Protein AF-0000000085142650 (afdb_homodimer)

Secondary structure (DSSP, 8-state):
---------------------TT-----SEEEEE--SHHHHHHHHHHHHTT-SEEEEE--SBP-GGGBTTTB-GGGTTSBHHHHHHHHHHHH-TT-EEEEE--SS----SSEEEEEGGG--HHHHHHHHHTT--EEEEEE-SSEEEE---B-TT-SS-HHHHTTT-GGG-TT------SHHHHHHHHHHHHHHHHHHHHHHHHH---SSEEEEETTT--EEEE--PPPTT-TT-TTTT----/---------------------TT-----SEEEEE--SHHHHHHHHHHHHTT-SEEEEE--SBP-GGGBTTTB-GGGTTSBHHHHHHHHHHHH-TT-EEEEE--SS----SSEEEEEGGG--HHHHHHHHHTT--EEEEEE-SSEEEE---B-TT-SS-GGGG-S--GGG-TT------SHHHHHHHHHHHHHHHHHHHHHHHHH---SSEEEEETTT--EEEE--PPPTT-TT-GGGG----

Radius of gyration: 24.27 Å; Cα contacts (8 Å, |Δi|>4): 998; chains: 2; boun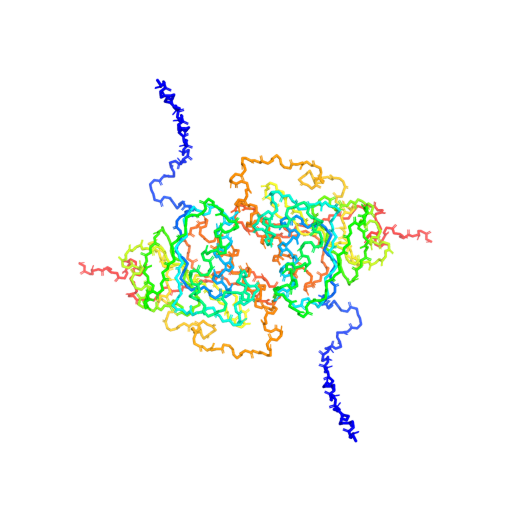ding box: 76×81×87 Å

InterPro domains:
  IPR000594 THIF-type NAD/FAD binding fold [PF00899] (31-103)
  IPR035985 Ubiquitin-activating enzyme-like [SSF69572] (30-232)

Solvent-accessible surface area (backbone atoms only — not comparable to full-atom values): 26135 Å² total; per-residue (Å²): 136,83,78,76,78,76,77,77,76,74,72,77,77,76,71,78,66,70,78,58,60,92,84,55,79,65,56,66,36,32,38,20,40,32,30,60,53,55,44,29,34,34,31,53,52,37,39,52,21,50,49,34,45,32,37,36,31,27,28,70,48,53,31,48,82,85,37,46,49,51,75,46,49,80,89,38,56,68,35,51,32,19,54,48,50,43,54,45,48,38,72,43,35,74,82,41,46,71,43,58,44,52,58,95,62,90,75,96,43,69,67,28,31,38,26,28,50,52,60,54,44,70,66,58,52,51,52,25,54,73,65,59,35,36,32,36,35,34,39,76,42,96,59,28,30,36,41,41,22,27,28,34,81,90,25,44,15,21,51,72,38,51,58,80,68,53,67,76,66,47,55,74,63,67,71,70,77,48,66,69,75,65,45,49,6,54,43,34,42,48,16,48,48,45,18,51,53,49,52,42,42,48,54,75,35,87,52,68,19,26,42,37,26,33,64,85,74,56,55,67,48,77,44,82,44,66,62,40,88,71,35,83,50,37,70,76,44,66,56,66,87,117,135,83,78,76,78,77,77,76,76,74,71,76,77,77,72,77,63,69,78,57,61,93,82,56,79,64,56,65,37,32,38,19,40,33,29,61,54,54,44,29,34,35,30,52,52,37,38,51,21,50,51,34,44,31,40,37,30,29,27,69,48,54,30,48,80,87,38,47,49,49,74,45,50,80,88,40,57,66,36,51,32,19,55,49,50,43,53,45,48,38,71,43,35,73,84,41,45,70,45,59,44,52,58,96,61,88,73,95,44,69,67,28,33,39,27,28,48,54,63,56,42,71,66,57,51,51,50,25,54,73,66,58,34,36,32,37,36,35,37,75,35,94,60,30,31,36,40,41,22,26,29,34,81,90,25,44,15,23,54,71,37,50,52,84,54,58,76,70,60,46,54,73,64,66,67,71,78,48,68,69,75,64,46,50,6,54,45,35,42,48,15,50,48,44,17,50,54,50,51,42,43,47,54,74,34,87,52,67,19,26,42,37,26,34,64,85,74,54,55,69,46,79,44,83,44,65,62,40,88,69,34,84,50,37,70,75,45,64,57,65,86,115

pLDDT: mean 77.13, std 22.42, range [26.12, 97.81]

Foldseek 3Di:
DDDPPPPPPPDPPPPPPVPPPVPDAAQFLAEEEADCALLSLLQVLLSLVVRRQEYEYEAQDADDPLRDPSQAHPVRGPPRRQVRSQVSSCVVRVRHHYHYDYPPADDQDGQAYEYEALNDDPVVLVVCLVVQHWYWYWYDFPWKTKIDQISHAPEAQHVVLVPPPDVRRNRPDPPPCDPPPVSSVLVNVRSNLRNVVHSVDSRNDHDAFMWIATSPPRDIDGDGGHHDQLDPNDVVNPPPPD/DDPPPPPPPPPPPPPPVVPPPVPDAAQFLAEEEADCALLSLLLVLLSLVVRRQEYEYEAQDADDPLRDPSQAHPVRGPPRRQVRSQVSSCVVRVRHHYHYDYPPADDQDGQAYEYEAQNDDPVVLVVCLVVQHWYWYWYDFPWKTKIDQISHAPEAQHVVLCPVPDVRRNRPPPPPCDPVPVSSVLVNVRSNLRNVVHSVDSRNDHDAFMWIATSPPRDIDGDGGHHDQLDPNDVVNPPPPD

Nearest PDB structures (foldseek):
  1zud-assembly3_1  TM=7.590E-01  e=7.897E-13  Escherichia coli K-12
  3h9g-assembly1_A  TM=7.755E-01  e=1.858E-10  Escherichia coli
  3h9g-assembly2_D  TM=7.440E-01  e=1.446E-10  Escherichia coli
  3kyc-assembly1_A  TM=7.238E-01  e=1.121E-07  Homo sapiens
  8tyz-assembly1_A-2  TM=5.653E-01  e=2.866E-04  Ensifer aridi

Structure (mmCIF, N/CA/C/O backbone):
data_AF-0000000085142650-model_v1
#
loop_
_entity.id
_entity.type
_entity.pdbx_description
1 polymer 'Dinucleotide-utilizing enzyme possibly involved in molybdopterin or thiamin biosynthesis'
#
loop_
_atom_site.group_PDB
_atom_site.id
_atom_site.type_symbol
_atom_site.label_atom_id
_atom_site.label_alt_id
_atom_site.label_comp_id
_atom_site.label_asym_id
_atom_site.label_entity_id
_atom_site.label_seq_id
_atom_site.pdbx_PDB_ins_code
_atom_site.Cartn_x
_atom_site.Cartn_y
_atom_site.Cartn_z
_atom_site.occupancy
_atom_site.B_iso_or_equiv
_atom_site.auth_seq_id
_atom_site.auth_comp_id
_atom_site.auth_asym_id
_atom_site.auth_atom_id
_atom_site.pdbx_PDB_model_num
ATOM 1 N N . MET A 1 1 ? -42.5 31.375 -23.062 1 27.95 1 MET A N 1
ATOM 2 C CA . MET A 1 1 ? -41.219 30.672 -22.875 1 27.95 1 MET A CA 1
ATOM 3 C C . MET A 1 1 ? -41.031 30.25 -21.422 1 27.95 1 MET A C 1
ATOM 5 O O . MET A 1 1 ? -40.75 31.078 -20.562 1 27.95 1 MET A O 1
ATOM 9 N N . ARG A 1 2 ? -41.719 29.25 -20.922 1 30.2 2 ARG A N 1
ATOM 10 C CA . ARG A 1 2 ? -41.875 28.922 -19.516 1 30.2 2 ARG A CA 1
ATOM 11 C C . ARG A 1 2 ? -40.625 28.281 -18.938 1 30.2 2 ARG A C 1
ATOM 13 O O . ARG A 1 2 ? -40.125 27.281 -19.469 1 30.2 2 ARG A O 1
ATOM 20 N N . THR A 1 3 ? -39.844 29.047 -18.172 1 29.84 3 THR A N 1
ATOM 21 C CA . THR A 1 3 ? -38.625 28.656 -17.469 1 29.84 3 THR A CA 1
ATOM 22 C C . THR A 1 3 ? -38.906 27.516 -16.5 1 29.84 3 THR A C 1
ATOM 24 O O . THR A 1 3 ? -39.719 27.641 -15.609 1 29.84 3 THR A O 1
ATOM 27 N N . VAL A 1 4 ? -38.844 26.312 -16.922 1 28.06 4 VAL A N 1
ATOM 28 C CA . VAL A 1 4 ? -39 25.172 -16.016 1 28.06 4 VAL A CA 1
ATOM 29 C C . VAL A 1 4 ? -37.969 25.25 -14.906 1 28.06 4 VAL A C 1
ATOM 31 O O . VAL A 1 4 ? -36.75 25.219 -15.164 1 28.06 4 VAL A O 1
ATOM 34 N N . ALA A 1 5 ? -38.312 25.828 -13.773 1 31.2 5 ALA A N 1
ATOM 35 C CA . ALA A 1 5 ? -37.531 25.828 -12.539 1 31.2 5 ALA A CA 1
ATOM 36 C C . ALA A 1 5 ? -37.25 24.406 -12.062 1 31.2 5 ALA A C 1
ATOM 38 O O . ALA A 1 5 ? -38.188 23.672 -11.703 1 31.2 5 ALA A O 1
ATOM 39 N N . GLU A 1 6 ? -36.312 23.703 -12.68 1 27.09 6 GLU A N 1
ATOM 40 C CA . GLU A 1 6 ? -35.938 22.391 -12.164 1 27.09 6 GLU A CA 1
ATOM 41 C C . GLU A 1 6 ? -35.5 22.469 -10.703 1 27.09 6 GLU A C 1
ATOM 43 O O . GLU A 1 6 ? -34.594 23.203 -10.352 1 27.09 6 GLU A O 1
ATOM 48 N N . THR A 1 7 ? -36.375 22.203 -9.805 1 28.16 7 THR A N 1
ATOM 49 C CA . THR A 1 7 ? -36.094 22.109 -8.375 1 28.16 7 THR A CA 1
ATOM 50 C C . THR A 1 7 ? -35.125 20.984 -8.094 1 28.16 7 THR A C 1
ATOM 52 O O . THR A 1 7 ? -35.406 19.812 -8.336 1 28.16 7 THR A O 1
ATOM 55 N N . VAL A 1 8 ? -33.875 21.266 -8.203 1 26.69 8 VAL A N 1
ATOM 56 C CA . VAL A 1 8 ? -32.875 20.344 -7.73 1 26.69 8 VAL A CA 1
ATOM 57 C C . VAL A 1 8 ? -33.062 20.094 -6.234 1 26.69 8 VAL A C 1
ATOM 59 O O . VAL A 1 8 ? -32.938 21.031 -5.43 1 26.69 8 VAL A O 1
ATOM 62 N N . THR A 1 9 ? -33.844 19.156 -5.852 1 27.5 9 THR A N 1
ATOM 63 C CA . THR A 1 9 ? -33.938 18.75 -4.457 1 27.5 9 THR A CA 1
ATOM 64 C C . THR A 1 9 ? -32.594 18.234 -3.949 1 27.5 9 THR A C 1
ATOM 66 O O . THR A 1 9 ? -32.031 17.297 -4.504 1 27.5 9 THR A O 1
ATOM 69 N N . THR A 1 10 ? -31.859 19.031 -3.312 1 26.75 10 THR A N 1
ATOM 70 C CA . THR A 1 10 ? -30.641 18.75 -2.576 1 26.75 10 THR A CA 1
ATOM 71 C C . THR A 1 10 ? -30.891 17.688 -1.508 1 26.75 10 THR A C 1
ATOM 73 O O . THR A 1 10 ? -31.812 17.812 -0.704 1 26.75 10 THR A O 1
ATOM 76 N N . VAL A 1 11 ? -30.781 16.484 -1.821 1 28.75 11 VAL A N 1
ATOM 77 C CA . VAL A 1 11 ? -30.875 15.469 -0.772 1 28.75 11 VAL A CA 1
ATOM 78 C C . VAL A 1 11 ? -29.969 15.852 0.393 1 28.75 11 VAL A C 1
ATOM 80 O O . VAL A 1 11 ? -28.797 16.219 0.188 1 28.75 11 VAL A O 1
ATOM 83 N N . PRO A 1 12 ? -30.5 16.156 1.48 1 26.14 12 PRO A N 1
ATOM 84 C CA . PRO A 1 12 ? -29.656 16.438 2.645 1 26.14 12 PRO A CA 1
ATOM 85 C C . PRO A 1 12 ? -28.719 15.281 2.975 1 26.14 12 PRO A C 1
ATOM 87 O O . PRO A 1 12 ? -29.109 14.109 2.916 1 26.14 12 PRO A O 1
ATOM 90 N N . HIS A 1 13 ? -27.531 15.344 2.545 1 28.25 13 HIS A N 1
ATOM 91 C CA . HIS A 1 13 ? -26.484 14.453 3.029 1 28.25 13 HIS A CA 1
ATOM 92 C C . HIS A 1 13 ? -26.531 14.328 4.547 1 28.25 13 HIS A C 1
ATOM 94 O O . HIS A 1 13 ? -26.25 15.297 5.262 1 28.25 13 HIS A O 1
ATOM 100 N N . ASP A 1 14 ? -27.469 13.594 5.031 1 29.06 14 ASP A N 1
ATOM 101 C CA . ASP A 1 14 ? -27.484 13.266 6.453 1 29.06 14 ASP A CA 1
ATOM 102 C C . ASP A 1 14 ? -26.125 12.734 6.906 1 29.06 14 ASP A C 1
ATOM 104 O O . ASP A 1 14 ? -25.719 11.648 6.5 1 29.06 14 ASP A O 1
ATOM 108 N N . ALA A 1 15 ? -25.219 13.555 7.102 1 29.48 15 ALA A N 1
ATOM 109 C CA . ALA A 1 15 ? -24 13.336 7.879 1 29.48 15 ALA A CA 1
ATOM 110 C C . ALA A 1 15 ? -24.297 12.617 9.188 1 29.48 15 ALA A C 1
ATOM 112 O O . ALA A 1 15 ? -24.75 13.227 10.148 1 29.48 15 ALA A O 1
ATOM 113 N N . ALA A 1 16 ? -24.75 11.492 9.203 1 32.19 16 ALA A N 1
ATOM 114 C CA . ALA A 1 16 ? -24.688 10.781 10.477 1 32.19 16 ALA A CA 1
ATOM 115 C C . ALA A 1 16 ? -23.297 10.875 11.094 1 32.19 16 ALA A C 1
ATOM 117 O O . ALA A 1 16 ? -22.438 10.031 10.836 1 32.19 16 ALA A O 1
ATOM 118 N N . ALA A 1 17 ? -22.656 12.023 11.188 1 33.66 17 ALA A N 1
ATOM 119 C CA . ALA A 1 17 ? -21.578 12.289 12.133 1 33.66 17 ALA A CA 1
ATOM 120 C C . ALA A 1 17 ? -21.891 11.688 13.5 1 33.66 17 ALA A C 1
ATOM 122 O O . ALA A 1 17 ? -22.828 12.125 14.172 1 33.66 17 ALA A O 1
ATOM 123 N N . SER A 1 18 ? -21.797 10.469 13.727 1 34.41 18 SER A N 1
ATOM 124 C CA . SER A 1 18 ? -21.844 10.055 15.125 1 34.41 18 SER A CA 1
ATOM 125 C C . SER A 1 18 ? -21.219 11.102 16.031 1 34.41 18 SER A C 1
ATOM 127 O O . SER A 1 18 ? -20.141 11.617 15.75 1 34.41 18 SER A O 1
ATOM 129 N N . ALA A 1 19 ? -21.891 11.742 16.766 1 35.25 19 ALA A N 1
ATOM 130 C CA . ALA A 1 19 ? -21.5 12.703 17.797 1 35.25 19 ALA A CA 1
ATOM 131 C C . ALA A 1 19 ? -20.297 12.188 18.594 1 35.25 19 ALA A C 1
ATOM 133 O O . ALA A 1 19 ? -20.453 11.359 19.484 1 35.25 19 ALA A O 1
ATOM 134 N N . LEU A 1 20 ? -19.188 11.891 17.844 1 41.09 20 LEU A N 1
ATOM 135 C CA . LEU A 1 20 ? -18.031 11.656 18.703 1 41.09 20 LEU A CA 1
ATOM 136 C C . LEU A 1 20 ? -18.062 12.594 19.906 1 41.09 20 LEU A C 1
ATOM 138 O O . LEU A 1 20 ? -18.594 13.703 19.828 1 41.09 20 LEU A O 1
ATOM 142 N N . GLU A 1 21 ? -17.984 12.062 21.094 1 45.94 21 GLU A N 1
ATOM 143 C CA . GLU A 1 21 ? -17.844 12.945 22.25 1 45.94 21 GLU A CA 1
ATOM 144 C C . GLU A 1 21 ? -16.953 14.141 21.906 1 45.94 21 GLU A C 1
ATOM 146 O O . GLU A 1 21 ? -16.047 14.039 21.078 1 45.94 21 GLU A O 1
ATOM 151 N N . PRO A 1 22 ? -17.219 15.359 22.266 1 47.94 22 PRO A N 1
ATOM 152 C CA . PRO A 1 22 ? -16.328 16.516 22.109 1 47.94 22 PRO A CA 1
ATOM 153 C C . PRO A 1 22 ? -14.875 16.203 22.453 1 47.94 22 PRO A C 1
ATOM 155 O O . PRO A 1 22 ? -14.594 15.578 23.469 1 47.94 22 PRO A O 1
ATOM 158 N N . GLY A 1 23 ? -13.938 16.078 21.594 1 60 23 GLY A N 1
ATOM 159 C CA . GLY A 1 23 ? -12.523 15.797 21.781 1 60 23 GLY A CA 1
ATOM 160 C C . GLY A 1 23 ? -12.07 14.516 21.109 1 60 23 GLY A C 1
ATOM 161 O O . GLY A 1 23 ? -10.875 14.25 21.016 1 60 23 GLY A O 1
ATOM 162 N N . ALA A 1 24 ? -13.07 13.664 20.844 1 75.88 24 ALA A N 1
ATOM 163 C CA . ALA A 1 24 ? -12.711 12.359 20.297 1 75.88 24 ALA A CA 1
ATOM 164 C C . ALA A 1 24 ? -12.172 12.5 18.875 1 75.88 24 ALA A C 1
ATOM 166 O O . ALA A 1 24 ? -12.656 13.328 18.094 1 75.88 24 ALA A O 1
ATOM 167 N N . TRP A 1 25 ? -11.117 11.891 18.547 1 84.5 25 TRP A N 1
ATOM 168 C CA . TRP A 1 25 ? -10.5 11.945 17.219 1 84.5 25 TRP A CA 1
ATOM 169 C C . TRP A 1 25 ? -11.445 11.383 16.156 1 84.5 25 TRP A C 1
ATOM 171 O O . TRP A 1 25 ? -12.023 10.312 16.344 1 84.5 25 TRP A O 1
ATOM 181 N N . ALA A 1 26 ? -11.68 12.18 15.195 1 85.5 26 ALA A N 1
ATOM 182 C CA . ALA A 1 26 ? -12.352 11.711 13.984 1 85.5 26 ALA A CA 1
ATOM 183 C C . ALA A 1 26 ? -11.391 11.68 12.797 1 85.5 26 ALA A C 1
ATOM 185 O O . ALA A 1 26 ? -10.648 12.641 12.562 1 85.5 26 ALA A O 1
ATOM 186 N N . PRO A 1 27 ? -11.375 10.547 12.117 1 83.88 27 PRO A N 1
ATOM 187 C CA . PRO A 1 27 ? -10.5 10.508 10.945 1 83.88 27 PRO A CA 1
ATOM 188 C C . PRO A 1 27 ? -10.68 11.727 10.031 1 83.88 27 PRO A C 1
ATOM 190 O O . PRO A 1 27 ? -11.805 12.023 9.617 1 83.88 27 PRO A O 1
ATOM 193 N N . PRO A 1 28 ? -9.578 12.406 9.734 1 89.75 28 PRO A N 1
ATOM 194 C CA . PRO A 1 28 ? -9.711 13.625 8.938 1 89.75 28 PRO A CA 1
ATOM 195 C C . PRO A 1 28 ? -10.094 13.344 7.484 1 89.75 28 PRO A C 1
ATOM 197 O O . PRO A 1 28 ? -9.641 12.352 6.906 1 89.75 28 PRO A O 1
ATOM 200 N N . THR A 1 29 ? -10.891 14.164 6.922 1 90.06 29 THR A N 1
ATOM 201 C CA . THR A 1 29 ? -11.281 14.086 5.516 1 90.06 29 THR A CA 1
ATOM 202 C C . THR A 1 29 ? -10.641 15.211 4.711 1 90.06 29 THR A C 1
ATOM 204 O O . THR A 1 29 ? -10.68 15.203 3.48 1 90.06 29 THR A O 1
ATOM 207 N N . ASP A 1 30 ? -10.102 16.203 5.422 1 95.5 30 ASP A N 1
ATOM 208 C CA . ASP A 1 30 ? -9.328 17.312 4.871 1 95.5 30 ASP A CA 1
ATOM 209 C C . ASP A 1 30 ? -7.875 17.25 5.34 1 95.5 30 ASP A C 1
ATOM 211 O O . ASP A 1 30 ? -7.566 17.625 6.473 1 95.5 30 ASP A O 1
ATOM 215 N N . VAL A 1 31 ? -6.957 16.719 4.453 1 97.12 31 VAL A N 1
ATOM 216 C CA . VAL A 1 31 ? -5.59 16.438 4.871 1 97.12 31 VAL A CA 1
ATOM 217 C C . VAL A 1 31 ? -4.605 17.172 3.969 1 97.12 31 VAL A C 1
ATOM 219 O O . VAL A 1 31 ? -4.832 17.297 2.764 1 97.12 31 VAL A O 1
ATOM 222 N N . HIS A 1 32 ? -3.607 17.75 4.578 1 97.81 32 HIS A N 1
ATOM 223 C CA . HIS A 1 32 ? -2.498 18.375 3.879 1 97.81 32 HIS A CA 1
ATOM 224 C C . HIS A 1 32 ? -1.31 17.438 3.756 1 97.81 32 HIS A C 1
ATOM 226 O O . HIS A 1 32 ? -0.845 16.875 4.754 1 97.81 32 HIS A O 1
ATOM 232 N N . VAL A 1 33 ? -0.869 17.141 2.52 1 97.44 33 VAL A N 1
ATOM 233 C CA . VAL A 1 33 ? 0.348 16.359 2.297 1 97.44 33 VAL A CA 1
ATOM 234 C C . VAL A 1 33 ? 1.472 17.297 1.833 1 97.44 33 VAL A C 1
ATOM 236 O O . VAL A 1 33 ? 1.435 17.812 0.716 1 97.44 33 VAL A O 1
ATOM 239 N N . ALA A 1 34 ? 2.443 17.453 2.707 1 97.06 34 ALA A N 1
ATOM 240 C CA . ALA A 1 34 ? 3.605 18.297 2.402 1 97.06 34 ALA A CA 1
ATOM 241 C C . ALA A 1 34 ? 4.809 17.438 2.021 1 97.06 34 ALA A C 1
ATOM 243 O O . ALA A 1 34 ? 5.324 16.672 2.846 1 97.06 34 ALA A O 1
ATOM 244 N N . GLY A 1 35 ? 5.285 17.562 0.834 1 94.25 35 GLY A N 1
ATOM 245 C CA . GLY A 1 35 ? 6.254 16.656 0.227 1 94.25 35 GLY A CA 1
ATOM 246 C C . GLY A 1 35 ? 5.617 15.617 -0.665 1 94.25 35 GLY A C 1
ATOM 247 O O . GLY A 1 35 ? 4.844 14.773 -0.193 1 94.25 35 GLY A O 1
ATOM 248 N N . LEU A 1 36 ? 5.961 15.688 -1.966 1 92.88 36 LEU A N 1
ATOM 249 C CA . LEU A 1 36 ? 5.215 14.875 -2.916 1 92.88 36 LEU A CA 1
ATOM 250 C C . LEU A 1 36 ? 6.156 14.039 -3.779 1 92.88 36 LEU A C 1
ATOM 252 O O . LEU A 1 36 ? 5.918 13.867 -4.977 1 92.88 36 LEU A O 1
ATOM 256 N N . ASP A 1 37 ? 7.254 13.633 -3.121 1 86.19 37 ASP A N 1
ATOM 257 C CA . ASP A 1 37 ? 8.062 12.625 -3.801 1 86.19 37 ASP A CA 1
ATOM 258 C C . ASP A 1 37 ? 7.293 11.305 -3.932 1 86.19 37 ASP A C 1
ATOM 260 O O . ASP A 1 37 ? 6.074 11.273 -3.768 1 86.19 37 ASP A O 1
ATOM 264 N N . ALA A 1 38 ? 7.98 10.25 -4.227 1 82.69 38 ALA A N 1
ATOM 265 C CA . ALA A 1 38 ? 7.316 8.969 -4.445 1 82.69 38 ALA A CA 1
ATOM 266 C C . ALA A 1 38 ? 6.492 8.562 -3.225 1 82.69 38 ALA A C 1
ATOM 268 O O . ALA A 1 38 ? 5.402 8.008 -3.361 1 82.69 38 ALA A O 1
ATOM 269 N N . VAL A 1 39 ? 7.004 8.859 -2.062 1 88.06 39 VAL A N 1
ATOM 270 C CA . VAL A 1 39 ? 6.328 8.516 -0.816 1 88.06 39 VAL A CA 1
ATOM 271 C C . VAL A 1 39 ? 5.113 9.414 -0.617 1 88.06 39 VAL A C 1
ATOM 273 O O . VAL A 1 39 ? 4.012 8.93 -0.339 1 88.06 39 VAL A O 1
ATOM 276 N N . GLY A 1 40 ? 5.293 10.68 -0.805 1 92.5 40 GLY A N 1
ATOM 277 C CA . GLY A 1 40 ? 4.188 11.617 -0.673 1 92.5 40 GLY A CA 1
ATOM 278 C C . GLY A 1 40 ? 3.072 11.367 -1.673 1 92.5 40 GLY A C 1
ATOM 279 O O . GLY A 1 40 ? 1.893 11.461 -1.33 1 92.5 40 GLY A O 1
ATOM 280 N N . ALA A 1 41 ? 3.471 11.062 -2.848 1 88.19 41 ALA A N 1
ATOM 281 C CA . ALA A 1 41 ? 2.484 10.742 -3.875 1 88.19 41 ALA A CA 1
ATOM 282 C C . ALA A 1 41 ? 1.68 9.5 -3.502 1 88.19 41 ALA A C 1
ATOM 284 O O . ALA A 1 41 ? 0.457 9.477 -3.656 1 88.19 41 ALA A O 1
ATOM 285 N N . ALA A 1 42 ? 2.363 8.484 -3.041 1 87.12 42 ALA A N 1
ATOM 286 C CA . ALA A 1 42 ? 1.687 7.266 -2.607 1 87.12 42 ALA A CA 1
ATOM 287 C C . ALA A 1 42 ? 0.71 7.555 -1.472 1 87.12 42 ALA A C 1
ATOM 289 O O . ALA A 1 42 ? -0.399 7.016 -1.445 1 87.12 42 ALA A O 1
ATOM 290 N N . ILE A 1 43 ? 1.07 8.391 -0.581 1 93.25 43 ILE A N 1
ATOM 291 C CA . ILE A 1 43 ? 0.226 8.75 0.552 1 93.25 43 ILE A CA 1
ATOM 292 C C . ILE A 1 43 ? -0.999 9.523 0.058 1 93.25 43 ILE A C 1
ATOM 294 O O . ILE A 1 43 ? -2.123 9.242 0.481 1 93.25 43 ILE A O 1
ATOM 298 N N . ALA A 1 44 ? -0.79 10.422 -0.839 1 92.75 44 ALA A N 1
ATOM 299 C CA . ALA A 1 44 ? -1.895 11.203 -1.392 1 92.75 44 ALA A CA 1
ATOM 300 C C . ALA A 1 44 ? -2.908 10.297 -2.088 1 92.75 44 ALA A C 1
ATOM 302 O O . ALA A 1 44 ? -4.117 10.445 -1.892 1 92.75 44 ALA A O 1
ATOM 303 N N . HIS A 1 45 ? -2.416 9.391 -2.846 1 85.69 45 HIS A N 1
ATOM 304 C CA . HIS A 1 45 ? -3.301 8.445 -3.525 1 85.69 45 HIS A CA 1
ATOM 305 C C . HIS A 1 45 ? -4.047 7.57 -2.523 1 85.69 45 HIS A C 1
ATOM 307 O O . HIS A 1 45 ? -5.238 7.301 -2.695 1 85.69 45 HIS A O 1
ATOM 313 N N . ALA A 1 46 ? -3.324 7.117 -1.547 1 88 46 ALA A N 1
ATOM 314 C CA . ALA A 1 46 ? -3.945 6.273 -0.528 1 88 46 ALA A CA 1
ATOM 315 C C . ALA A 1 46 ? -5.051 7.027 0.207 1 88 46 ALA A C 1
ATOM 317 O O . ALA A 1 46 ? -6.102 6.461 0.506 1 88 46 ALA A O 1
ATOM 318 N N . LEU A 1 47 ? -4.82 8.289 0.485 1 91.19 47 LEU A N 1
ATOM 319 C CA . LEU A 1 47 ? -5.82 9.109 1.154 1 91.19 47 LEU A CA 1
ATOM 320 C C . LEU A 1 47 ? -7.055 9.289 0.277 1 91.19 47 LEU A C 1
ATOM 322 O O . LEU A 1 47 ? -8.188 9.203 0.765 1 91.19 47 LEU A O 1
ATOM 326 N N . ALA A 1 48 ? -6.781 9.508 -0.963 1 85.38 48 ALA A N 1
ATOM 327 C CA . ALA A 1 48 ? -7.891 9.625 -1.907 1 85.38 48 ALA A CA 1
ATOM 328 C C . ALA A 1 48 ? -8.742 8.352 -1.91 1 85.38 48 ALA A C 1
ATOM 330 O O . ALA A 1 48 ? -9.969 8.422 -1.886 1 85.38 48 ALA A O 1
ATOM 331 N N . GLY A 1 49 ? -8.094 7.262 -1.872 1 78.5 49 GLY A N 1
ATOM 332 C CA . GLY A 1 49 ? -8.789 5.98 -1.885 1 78.5 49 GLY A CA 1
ATOM 333 C C . GLY A 1 49 ? -9.445 5.641 -0.558 1 78.5 49 GLY A C 1
ATOM 334 O O . GLY A 1 49 ? -10.32 4.781 -0.495 1 78.5 49 GLY A O 1
ATOM 335 N N . ALA A 1 50 ? -8.953 6.277 0.473 1 81.75 50 ALA A N 1
ATOM 336 C CA . ALA A 1 50 ? -9.445 5.992 1.817 1 81.75 50 ALA A CA 1
ATOM 337 C C . ALA A 1 50 ? -10.609 6.914 2.182 1 81.75 50 ALA A C 1
ATOM 339 O O . ALA A 1 50 ? -11.109 6.875 3.307 1 81.75 50 ALA A O 1
ATOM 340 N N . GLY A 1 51 ? -11 7.844 1.251 1 78.19 51 GLY A N 1
ATOM 341 C CA . GLY A 1 51 ? -12.211 8.602 1.487 1 78.19 51 GLY A CA 1
ATOM 342 C C . GLY A 1 51 ? -11.953 10.062 1.819 1 78.19 51 GLY A C 1
ATOM 343 O O . GLY A 1 51 ? -12.828 10.75 2.344 1 78.19 51 GLY A O 1
ATOM 344 N N . ALA A 1 52 ? -10.742 10.5 1.631 1 88.5 52 ALA A N 1
ATOM 345 C CA . ALA A 1 52 ? -10.5 11.938 1.779 1 88.5 52 ALA A CA 1
ATOM 346 C C . ALA A 1 52 ? -11.422 12.742 0.875 1 88.5 52 ALA A C 1
ATOM 348 O O . ALA A 1 52 ? -11.703 12.344 -0.258 1 88.5 52 ALA A O 1
ATOM 349 N N . LEU A 1 53 ? -11.891 13.852 1.375 1 90.69 53 LEU A N 1
ATOM 350 C CA . LEU A 1 53 ? -12.75 14.734 0.593 1 90.69 53 LEU A CA 1
ATOM 351 C C . LEU A 1 53 ? -11.945 15.898 0.013 1 90.69 53 LEU A C 1
ATOM 353 O O . LEU A 1 53 ? -12.25 16.391 -1.074 1 90.69 53 LEU A O 1
ATOM 357 N N . ARG A 1 54 ? -10.992 16.328 0.804 1 95.19 54 ARG A N 1
ATOM 358 C CA . ARG A 1 54 ? -10.117 17.422 0.399 1 95.19 54 ARG A CA 1
ATOM 359 C C . ARG A 1 54 ? -8.656 17.078 0.669 1 95.19 54 ARG A C 1
ATOM 361 O O . ARG A 1 54 ? -8.328 16.5 1.715 1 95.19 54 ARG A O 1
ATOM 368 N N . LEU A 1 55 ? -7.832 17.344 -0.3 1 96.31 55 LEU A N 1
ATOM 369 C CA . LEU A 1 55 ? -6.387 17.203 -0.139 1 96.31 55 LEU A CA 1
ATOM 370 C C . LEU A 1 55 ? -5.672 18.484 -0.539 1 96.31 55 LEU A C 1
ATOM 372 O O . LEU A 1 55 ? -5.91 19.016 -1.624 1 96.31 55 LEU A O 1
ATOM 376 N N . ALA A 1 56 ? -4.938 19.047 0.363 1 97.62 56 ALA A N 1
ATOM 377 C CA . ALA A 1 56 ? -3.951 20.062 0.018 1 97.62 56 ALA A CA 1
ATOM 378 C C . ALA A 1 56 ? -2.588 19.438 -0.261 1 97.62 56 ALA A C 1
ATOM 380 O O . ALA A 1 56 ? -2.133 18.578 0.486 1 97.62 56 ALA A O 1
ATOM 381 N N . LEU A 1 57 ? -1.991 19.828 -1.385 1 97.31 57 LEU A N 1
ATOM 382 C CA . LEU A 1 57 ? -0.731 19.25 -1.841 1 97.31 57 LEU A CA 1
ATOM 383 C C . LEU A 1 57 ? 0.349 20.328 -1.949 1 97.31 57 LEU A C 1
ATOM 385 O O . LEU A 1 57 ? 0.153 21.344 -2.613 1 97.31 57 LEU A O 1
ATOM 389 N N . TRP A 1 58 ? 1.52 20.031 -1.285 1 97.38 58 TRP A N 1
ATOM 390 C CA . TRP A 1 58 ? 2.6 21.016 -1.344 1 97.38 58 TRP A CA 1
ATOM 391 C C . TRP A 1 58 ? 3.926 20.344 -1.684 1 97.38 58 TRP A C 1
ATOM 393 O O . TRP A 1 58 ? 4.297 19.344 -1.066 1 97.38 58 TRP A O 1
ATOM 403 N N . ASP A 1 59 ? 4.586 20.812 -2.582 1 95.5 59 ASP A N 1
ATOM 404 C CA . ASP A 1 59 ? 5.969 20.531 -2.951 1 95.5 59 ASP A CA 1
ATOM 405 C C . ASP A 1 59 ? 6.535 21.641 -3.844 1 95.5 59 ASP A C 1
ATOM 407 O O . ASP A 1 59 ? 5.961 21.953 -4.887 1 95.5 59 ASP A O 1
ATOM 411 N N . PRO A 1 60 ? 7.598 22.25 -3.467 1 93.62 60 PRO A N 1
ATOM 412 C CA . PRO A 1 60 ? 8.125 23.375 -4.262 1 93.62 60 PRO A CA 1
ATOM 413 C C . PRO A 1 60 ? 8.906 22.906 -5.484 1 93.62 60 PRO A C 1
ATOM 415 O O . PRO A 1 60 ? 9.32 23.719 -6.312 1 93.62 60 PRO A O 1
ATOM 418 N N . ARG A 1 61 ? 9.133 21.594 -5.688 1 92.12 61 ARG A N 1
ATOM 419 C CA . ARG A 1 61 ? 10 21.078 -6.734 1 92.12 61 ARG A CA 1
ATOM 420 C C . ARG A 1 61 ? 9.195 20.688 -7.973 1 92.12 61 ARG A C 1
ATOM 422 O O . ARG A 1 61 ? 7.996 20.422 -7.879 1 92.12 61 ARG A O 1
ATOM 429 N N . PRO A 1 62 ? 9.875 20.656 -9.039 1 93.81 62 PRO A N 1
ATOM 430 C CA . PRO A 1 62 ? 9.242 20.141 -10.258 1 93.81 62 PRO A CA 1
ATOM 431 C C . PRO A 1 62 ? 9.312 18.625 -10.359 1 93.81 62 PRO A C 1
ATOM 433 O O . PRO A 1 62 ? 10.117 17.984 -9.68 1 93.81 62 PRO A O 1
ATOM 436 N N . VAL A 1 63 ? 8.406 18.062 -11.195 1 89.38 63 VAL A N 1
ATOM 437 C CA . VAL A 1 63 ? 8.445 16.625 -11.5 1 89.38 63 VAL A CA 1
ATOM 438 C C . VAL A 1 63 ? 9.766 16.281 -12.188 1 89.38 63 VAL A C 1
ATOM 440 O O . VAL A 1 63 ? 10.203 16.984 -13.102 1 89.38 63 VAL A O 1
ATOM 443 N N . ASP A 1 64 ? 10.398 15.305 -11.664 1 87.19 64 ASP A N 1
ATOM 444 C CA . ASP A 1 64 ? 11.633 14.836 -12.281 1 87.19 64 ASP A CA 1
ATOM 445 C C . ASP A 1 64 ? 11.547 13.352 -12.633 1 87.19 64 ASP A C 1
ATOM 447 O O . ASP A 1 64 ? 10.5 12.727 -12.453 1 87.19 64 ASP A O 1
ATOM 451 N N . ALA A 1 65 ? 12.602 12.758 -13.227 1 76.94 65 ALA A N 1
ATOM 452 C CA . ALA A 1 65 ? 12.594 11.398 -13.758 1 76.94 65 ALA A CA 1
ATOM 453 C C . ALA A 1 65 ? 12.32 10.383 -12.648 1 76.94 65 ALA A C 1
ATOM 455 O O . ALA A 1 65 ? 11.688 9.352 -12.891 1 76.94 65 ALA A O 1
ATOM 456 N N . ALA A 1 66 ? 12.719 10.734 -11.422 1 72.19 66 ALA A N 1
ATOM 457 C CA . ALA A 1 66 ? 12.57 9.812 -10.297 1 72.19 66 ALA A CA 1
ATOM 458 C C . ALA A 1 66 ? 11.109 9.68 -9.891 1 72.19 66 ALA A C 1
ATOM 460 O O . ALA A 1 66 ? 10.734 8.75 -9.172 1 72.19 66 ALA A O 1
ATOM 461 N N . ASP A 1 67 ? 10.312 10.633 -10.43 1 75.94 67 ASP A N 1
ATOM 462 C CA . ASP A 1 67 ? 8.906 10.656 -10.039 1 75.94 67 ASP A CA 1
ATOM 463 C C . ASP A 1 67 ? 8.062 9.797 -10.984 1 75.94 67 ASP A C 1
ATOM 465 O O . ASP A 1 67 ? 6.895 9.523 -10.703 1 75.94 67 ASP A O 1
ATOM 469 N N . LEU A 1 68 ? 8.672 9.398 -11.992 1 67.94 68 LEU A N 1
ATOM 470 C CA . LEU A 1 68 ? 7.891 8.656 -12.977 1 67.94 68 LEU A CA 1
ATOM 471 C C . LEU A 1 68 ? 7.488 7.293 -12.438 1 67.94 68 LEU A C 1
ATOM 473 O O . LEU A 1 68 ? 8.273 6.629 -11.758 1 67.94 68 LEU A O 1
ATOM 477 N N . GLY A 1 69 ? 6.262 6.887 -12.602 1 64 69 GLY A N 1
ATOM 478 C CA . GLY A 1 69 ? 5.754 5.605 -12.133 1 64 69 GLY A CA 1
ATOM 479 C C . GLY A 1 69 ? 5.051 5.699 -10.789 1 64 69 GLY A C 1
ATOM 480 O O . GLY A 1 69 ? 4.52 4.703 -10.297 1 64 69 GLY A O 1
ATOM 481 N N . THR A 1 70 ? 5.098 6.859 -10.211 1 62.97 70 THR A N 1
ATOM 482 C CA . THR A 1 70 ? 4.434 7.066 -8.93 1 62.97 70 THR A CA 1
ATOM 483 C C . THR A 1 70 ? 3.064 7.707 -9.125 1 62.97 70 THR A C 1
ATOM 485 O O . THR A 1 70 ? 2.531 8.344 -8.211 1 62.97 70 THR A O 1
ATOM 488 N N . GLY A 1 71 ? 2.572 7.527 -10.312 1 66.06 71 GLY A N 1
ATOM 489 C CA . GLY A 1 71 ? 1.351 8.219 -10.688 1 66.06 71 GLY A CA 1
ATOM 490 C C . GLY A 1 71 ? 1.59 9.391 -11.617 1 66.06 71 GLY A C 1
ATOM 491 O O . GLY A 1 71 ? 0.664 9.859 -12.281 1 66.06 71 GLY A O 1
ATOM 492 N N . LEU A 1 72 ? 2.77 9.844 -11.602 1 74.62 72 LEU A N 1
ATOM 493 C CA . LEU A 1 72 ? 3.154 10.914 -12.508 1 74.62 72 LEU A CA 1
ATOM 494 C C . LEU A 1 72 ? 3.684 10.352 -13.82 1 74.62 72 LEU A C 1
ATOM 496 O O . LEU A 1 72 ? 4.289 9.281 -13.844 1 74.62 72 LEU A O 1
ATOM 500 N N . LEU A 1 73 ? 3.404 10.977 -14.906 1 72 73 LEU A N 1
ATOM 501 C CA . LEU A 1 73 ? 3.664 10.5 -16.25 1 72 73 LEU A CA 1
ATOM 502 C C . LEU A 1 73 ? 4.75 11.328 -16.922 1 72 73 LEU A C 1
ATOM 504 O O . LEU A 1 73 ? 5.062 12.43 -16.469 1 72 73 LEU A O 1
ATOM 508 N N . PRO A 1 74 ? 5.297 10.734 -17.969 1 75.12 74 PRO A N 1
ATOM 509 C CA . PRO A 1 74 ? 6.336 11.469 -18.688 1 75.12 74 PRO A CA 1
ATOM 510 C C . PRO A 1 74 ? 5.875 12.859 -19.141 1 75.12 74 PRO A C 1
ATOM 512 O O . PRO A 1 74 ? 6.668 13.797 -19.156 1 75.12 74 PRO A O 1
ATOM 515 N N . GLY A 1 75 ? 4.602 13.016 -19.391 1 81.88 75 GLY A N 1
ATOM 516 C CA . GLY A 1 75 ? 4.059 14.305 -19.797 1 81.88 75 GLY A CA 1
ATOM 517 C C . GLY A 1 75 ? 4.055 15.328 -18.672 1 81.88 75 GLY A C 1
ATOM 518 O O . GLY A 1 75 ? 3.865 16.516 -18.922 1 81.88 75 GLY A O 1
ATOM 519 N N . ASP A 1 76 ? 4.34 14.914 -17.516 1 85.62 76 ASP A N 1
ATOM 520 C CA . ASP A 1 76 ? 4.336 15.805 -16.344 1 85.62 76 ASP A CA 1
ATOM 521 C C . ASP A 1 76 ? 5.734 16.344 -16.062 1 85.62 76 ASP A C 1
ATOM 523 O O . ASP A 1 76 ? 5.902 17.234 -15.234 1 85.62 76 ASP A O 1
ATOM 527 N N . LEU A 1 77 ? 6.777 15.828 -16.766 1 88.12 77 LEU A N 1
ATOM 528 C CA . LEU A 1 77 ? 8.156 16.203 -16.469 1 88.12 77 LEU A CA 1
ATOM 529 C C . LEU A 1 77 ? 8.328 17.719 -16.547 1 88.12 77 LEU A C 1
ATOM 531 O O . LEU A 1 77 ? 7.852 18.359 -17.484 1 88.12 77 LEU A O 1
ATOM 535 N N . GLY A 1 78 ? 8.93 18.297 -15.5 1 93.81 78 GLY A N 1
ATOM 536 C CA . GLY A 1 78 ? 9.25 19.719 -15.477 1 93.81 78 GLY A CA 1
ATOM 537 C C . GLY A 1 78 ? 8.133 20.562 -14.898 1 93.81 78 GLY A C 1
ATOM 538 O O . GLY A 1 78 ? 8.359 21.719 -14.523 1 93.81 78 GLY A O 1
ATOM 539 N N . ARG A 1 79 ? 6.957 20.047 -14.859 1 93.56 79 ARG A N 1
ATOM 540 C CA . ARG A 1 79 ? 5.832 20.766 -14.258 1 93.56 79 ARG A CA 1
ATOM 541 C C . ARG A 1 79 ? 5.926 20.75 -12.734 1 93.56 79 ARG A C 1
ATOM 543 O O . ARG A 1 79 ? 6.602 19.891 -12.156 1 93.56 79 ARG A O 1
ATOM 550 N N . PRO A 1 80 ? 5.246 21.766 -12.148 1 94.44 80 PRO A N 1
ATOM 551 C CA . PRO A 1 80 ? 5.23 21.719 -10.688 1 94.44 80 PRO A CA 1
ATOM 552 C C . PRO A 1 80 ? 4.641 20.406 -10.148 1 94.44 80 PRO A C 1
ATOM 554 O O . PRO A 1 80 ? 3.559 20 -10.57 1 94.44 80 PRO A O 1
ATOM 557 N N . ARG A 1 81 ? 5.328 19.828 -9.211 1 93.12 81 ARG A N 1
ATOM 558 C CA . ARG A 1 81 ? 4.969 18.516 -8.688 1 93.12 81 ARG A CA 1
ATOM 559 C C . ARG A 1 81 ? 3.564 18.516 -8.086 1 93.12 81 ARG A C 1
ATOM 561 O O . ARG A 1 81 ? 2.764 17.625 -8.352 1 93.12 81 ARG A O 1
ATOM 568 N N . ALA A 1 82 ? 3.271 19.562 -7.34 1 96 82 ALA A N 1
ATOM 569 C CA . ALA A 1 82 ? 1.989 19.641 -6.645 1 96 82 ALA A CA 1
ATOM 570 C C . ALA A 1 82 ? 0.833 19.719 -7.641 1 96 82 ALA A C 1
ATOM 572 O O . ALA A 1 82 ? -0.163 19 -7.496 1 96 82 ALA A O 1
ATOM 573 N N . GLY A 1 83 ? 1.011 20.547 -8.602 1 95.25 83 GLY A N 1
ATOM 574 C CA . GLY A 1 83 ? -0.014 20.672 -9.625 1 95.25 83 GLY A CA 1
ATOM 575 C C . GLY A 1 83 ? -0.184 19.422 -10.469 1 95.25 83 GLY A C 1
ATOM 576 O O . GLY A 1 83 ? -1.309 19.031 -10.789 1 95.25 83 GLY A O 1
ATOM 577 N N . ALA A 1 84 ? 0.89 18.844 -10.812 1 92.81 84 ALA A N 1
ATOM 578 C CA . ALA A 1 84 ? 0.856 17.625 -11.617 1 92.81 84 ALA A CA 1
ATOM 579 C C . ALA A 1 84 ? 0.149 16.5 -10.875 1 92.81 84 ALA A C 1
ATOM 581 O O . ALA A 1 84 ? -0.69 15.797 -11.453 1 92.81 84 ALA A O 1
ATOM 582 N N . LEU A 1 85 ? 0.49 16.328 -9.609 1 91.69 85 LEU A N 1
ATOM 583 C CA . LEU A 1 85 ? -0.137 15.273 -8.82 1 91.69 85 LEU A CA 1
ATOM 584 C C . LEU A 1 85 ? -1.624 15.555 -8.625 1 91.69 85 LEU A C 1
ATOM 586 O O . LEU A 1 85 ? -2.439 14.625 -8.648 1 91.69 85 LEU A O 1
ATOM 590 N N . ALA A 1 86 ? -1.945 16.797 -8.469 1 93.69 86 ALA A N 1
ATOM 591 C CA . ALA A 1 86 ? -3.35 17.172 -8.328 1 93.69 86 ALA A CA 1
ATOM 592 C C . ALA A 1 86 ? -4.152 16.781 -9.562 1 93.69 86 ALA A C 1
ATOM 594 O O . ALA A 1 86 ? -5.266 16.25 -9.445 1 93.69 86 ALA A O 1
ATOM 595 N N . ARG A 1 87 ? -3.605 17 -10.672 1 89 87 ARG A N 1
ATOM 596 C CA . ARG A 1 87 ? -4.273 16.625 -11.914 1 89 87 ARG A CA 1
ATOM 597 C C . ARG A 1 87 ? -4.48 15.125 -12 1 89 87 ARG A C 1
ATOM 599 O O . ARG A 1 87 ? -5.566 14.656 -12.367 1 89 87 ARG A O 1
ATOM 606 N N . ARG A 1 88 ? -3.467 14.43 -11.625 1 82.62 88 ARG A N 1
ATOM 607 C CA . ARG A 1 88 ? -3.551 12.977 -11.688 1 82.62 88 ARG A CA 1
ATOM 608 C C . ARG A 1 88 ? -4.59 12.445 -10.703 1 82.62 88 ARG A C 1
ATOM 610 O O . ARG A 1 88 ? -5.379 11.562 -11.039 1 82.62 88 ARG A O 1
ATOM 617 N N . LEU A 1 89 ? -4.508 12.953 -9.516 1 85.88 89 LEU A N 1
ATOM 618 C CA . LEU A 1 89 ? -5.465 12.547 -8.492 1 85.88 89 LEU A CA 1
ATOM 619 C C . LEU A 1 89 ? -6.891 12.906 -8.914 1 85.88 89 LEU A C 1
ATOM 621 O O . LEU A 1 89 ? -7.828 12.148 -8.633 1 85.88 89 LEU A O 1
ATOM 625 N N . GLY A 1 90 ? -7.055 14.062 -9.547 1 82.81 90 GLY A N 1
ATOM 626 C CA . GLY A 1 90 ? -8.359 14.461 -10.047 1 82.81 90 GLY A CA 1
ATOM 627 C C . GLY A 1 90 ? -8.93 13.492 -11.07 1 82.81 90 GLY A C 1
ATOM 628 O O . GLY A 1 90 ? -10.141 13.281 -11.117 1 82.81 90 GLY A O 1
ATOM 629 N N . ASP A 1 91 ? -8.07 12.938 -11.844 1 72.62 91 ASP A N 1
ATOM 630 C CA . ASP A 1 91 ? -8.484 11.969 -12.859 1 72.62 91 ASP A CA 1
ATOM 631 C C . ASP A 1 91 ? -8.984 10.68 -12.211 1 72.62 91 ASP A C 1
ATOM 633 O O . ASP A 1 91 ? -9.906 10.039 -12.719 1 72.62 91 ASP A O 1
ATOM 637 N N . VAL A 1 92 ? -8.414 10.344 -11.086 1 70.44 92 VAL A N 1
ATOM 638 C CA . VAL A 1 92 ? -8.703 9.047 -10.5 1 70.44 92 VAL A CA 1
ATOM 639 C C . VAL A 1 92 ? -9.812 9.188 -9.461 1 70.44 92 VAL A C 1
ATOM 641 O O . VAL A 1 92 ? -10.508 8.211 -9.141 1 70.44 92 VAL A O 1
ATOM 644 N N . ALA A 1 93 ? -9.984 10.398 -8.883 1 76.69 93 ALA A N 1
ATOM 645 C CA . ALA A 1 93 ? -10.992 10.672 -7.863 1 76.69 93 ALA A CA 1
ATOM 646 C C . ALA A 1 93 ? -11.758 11.953 -8.172 1 76.69 93 ALA A C 1
ATOM 648 O O . ALA A 1 93 ? -11.523 12.984 -7.543 1 76.69 93 ALA A O 1
ATOM 649 N N . PRO A 1 94 ? -12.656 11.898 -9.062 1 72.38 94 PRO A N 1
ATOM 650 C CA . PRO A 1 94 ? -13.336 13.117 -9.508 1 72.38 94 PRO A CA 1
ATOM 651 C C . PRO A 1 94 ? -14.031 13.852 -8.367 1 72.38 94 PRO A C 1
ATOM 653 O O . PRO A 1 94 ? -14.242 15.07 -8.438 1 72.38 94 PRO A O 1
ATOM 656 N N . GLY A 1 95 ? -14.438 13.234 -7.277 1 79.06 95 GLY A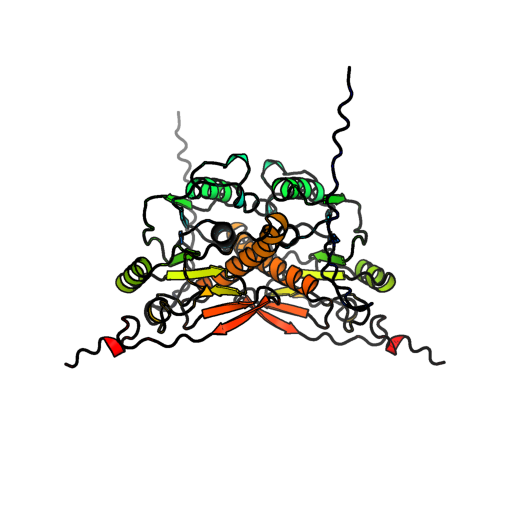 N 1
ATOM 657 C CA . GLY A 1 95 ? -15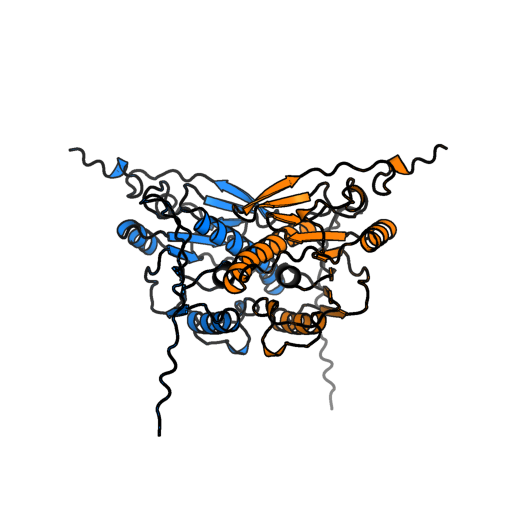.102 13.898 -6.168 1 79.06 95 GLY A CA 1
ATOM 658 C C . GLY A 1 95 ? -14.141 14.508 -5.168 1 79.06 95 GLY A C 1
ATOM 659 O O . GLY A 1 95 ? -14.555 15.219 -4.25 1 79.06 95 GLY A O 1
ATOM 660 N N . LEU A 1 96 ? -12.898 14.328 -5.367 1 87.44 96 LEU A N 1
ATOM 661 C CA . LEU A 1 96 ? -11.867 14.82 -4.465 1 87.44 96 LEU A CA 1
ATOM 662 C C . LEU A 1 96 ? -11.516 16.266 -4.77 1 87.44 96 LEU A C 1
ATOM 664 O O . LEU A 1 96 ? -11.234 16.625 -5.918 1 87.44 96 LEU A O 1
ATOM 668 N N . ARG A 1 97 ? -11.664 17.188 -3.811 1 94.38 97 ARG A N 1
ATOM 669 C CA . ARG A 1 97 ? -11.227 18.578 -3.963 1 94.38 97 ARG A CA 1
ATOM 670 C C . ARG A 1 97 ? -9.727 18.703 -3.719 1 94.38 97 ARG A C 1
ATOM 672 O O . ARG A 1 97 ? -9.227 18.281 -2.674 1 94.38 97 ARG A O 1
ATOM 679 N N . LEU A 1 98 ? -9.055 19.234 -4.656 1 95.62 98 LEU A N 1
ATOM 680 C CA . LEU A 1 98 ? -7.598 19.297 -4.609 1 95.62 98 LEU A CA 1
ATOM 681 C C . LEU A 1 98 ? -7.121 20.75 -4.598 1 95.62 98 LEU A C 1
ATOM 683 O O . LEU A 1 98 ? -7.621 21.578 -5.363 1 95.62 98 LEU A O 1
ATOM 687 N N . TYR A 1 99 ? -6.234 21.062 -3.721 1 95.38 99 TYR A N 1
ATOM 688 C CA . TYR A 1 99 ? -5.555 22.344 -3.656 1 95.38 99 TYR A CA 1
ATOM 689 C C . TYR A 1 99 ? -4.043 22.172 -3.742 1 95.38 99 TYR A C 1
ATOM 691 O O . TYR A 1 99 ? -3.43 21.578 -2.854 1 95.38 99 TYR A O 1
ATOM 699 N N . ALA A 1 100 ? -3.477 22.656 -4.773 1 96.75 100 ALA A N 1
ATOM 700 C CA . ALA A 1 100 ? -2.031 22.547 -4.957 1 96.75 100 ALA A CA 1
ATOM 701 C C . ALA A 1 100 ? -1.35 23.891 -4.691 1 96.75 100 ALA A C 1
ATOM 703 O O . ALA A 1 100 ? -1.838 24.938 -5.121 1 96.75 100 ALA A O 1
ATOM 704 N N . HIS A 1 101 ? -0.285 23.859 -3.947 1 91.69 101 HIS A N 1
ATOM 705 C CA . HIS A 1 101 ? 0.509 25.047 -3.719 1 91.69 101 HIS A CA 1
ATOM 706 C C . HIS A 1 101 ? 1.996 24.719 -3.643 1 91.69 101 HIS A C 1
ATOM 708 O O . HIS A 1 101 ? 2.371 23.578 -3.363 1 91.69 101 HIS A O 1
ATOM 714 N N . HIS A 1 102 ? 2.859 25.688 -4.059 1 87.88 102 HIS A N 1
ATOM 715 C CA . HIS A 1 102 ? 4.289 25.422 -4.176 1 87.88 102 HIS A CA 1
ATOM 716 C C . HIS A 1 102 ? 5.117 26.609 -3.68 1 87.88 102 HIS A C 1
ATOM 718 O O . HIS A 1 102 ? 6.211 26.859 -4.188 1 87.88 102 HIS A O 1
ATOM 724 N N . GLY A 1 103 ? 4.512 27.344 -2.74 1 86.31 103 GLY A N 1
ATOM 725 C CA . GLY A 1 103 ? 5.297 28.406 -2.123 1 86.31 103 GLY A CA 1
ATOM 726 C C . GLY A 1 103 ? 6.582 27.906 -1.493 1 86.31 103 GLY A C 1
ATOM 727 O O . GLY A 1 103 ? 6.871 26.703 -1.528 1 86.31 103 GLY A O 1
ATOM 728 N N . PRO A 1 104 ? 7.34 28.719 -0.903 1 86.19 104 PRO A N 1
ATOM 729 C CA . PRO A 1 104 ? 8.672 28.344 -0.419 1 86.19 104 PRO A CA 1
ATOM 730 C C . PRO A 1 104 ? 8.625 27.453 0.813 1 86.19 104 PRO A C 1
ATOM 732 O O . PRO A 1 104 ? 9.57 26.703 1.069 1 86.19 104 PRO A O 1
ATOM 735 N N . VAL A 1 105 ? 7.5 27.656 1.562 1 86.94 105 VAL A N 1
ATOM 736 C CA . VAL A 1 105 ? 7.371 26.844 2.764 1 86.94 105 VAL A CA 1
ATOM 737 C C . VAL A 1 105 ? 5.969 26.234 2.836 1 86.94 105 VAL A C 1
ATOM 739 O O . VAL A 1 105 ? 5.012 26.828 2.326 1 86.94 105 VAL A O 1
ATOM 742 N N . PRO A 1 106 ? 5.965 25.109 3.453 1 88.75 106 PRO A N 1
ATOM 743 C CA . PRO A 1 106 ? 4.609 24.594 3.643 1 88.75 106 PRO A CA 1
ATOM 744 C C . PRO A 1 106 ? 3.797 25.391 4.652 1 88.75 106 PRO A C 1
ATOM 746 O O . PRO A 1 106 ? 4.359 25.953 5.598 1 88.75 106 PRO A O 1
ATOM 749 N N . VAL A 1 107 ? 2.537 25.5 4.406 1 88.81 107 VAL A N 1
ATOM 750 C CA . VAL A 1 107 ? 1.603 26.109 5.352 1 88.81 107 VAL A CA 1
ATOM 751 C C . VAL A 1 107 ? 0.693 25.031 5.934 1 88.81 107 VAL A C 1
ATOM 753 O O . VAL A 1 107 ? 0.267 24.109 5.223 1 88.81 107 VAL A O 1
ATOM 756 N N . LEU A 1 108 ? 0.456 25.109 7.215 1 91.12 108 LEU A N 1
ATOM 757 C CA . LEU A 1 108 ? -0.42 24.156 7.879 1 91.12 108 LEU A CA 1
ATOM 758 C C . LEU A 1 108 ? -1.88 24.422 7.523 1 91.12 108 LEU A C 1
ATOM 760 O O . LEU A 1 108 ? -2.432 25.469 7.871 1 91.12 108 LEU A O 1
ATOM 764 N N . VAL A 1 109 ? -2.455 23.484 6.82 1 92.5 109 VAL A N 1
ATOM 765 C CA . VAL A 1 109 ? -3.85 23.609 6.41 1 92.5 109 VAL A CA 1
ATOM 766 C C . VAL A 1 109 ? -4.57 22.281 6.59 1 92.5 109 VAL A C 1
ATOM 768 O O . VAL A 1 109 ? -3.934 21.25 6.785 1 92.5 109 VAL A O 1
ATOM 771 N N . GLY A 1 110 ? -5.879 22.359 6.605 1 93.19 110 GLY A N 1
ATOM 772 C CA . GLY A 1 110 ? -6.668 21.156 6.793 1 93.19 110 GLY A CA 1
ATOM 773 C C . GLY A 1 110 ? -6.773 20.734 8.25 1 93.19 110 GLY A C 1
ATOM 774 O O . GLY A 1 110 ? -6.43 21.5 9.148 1 93.19 110 GLY A O 1
ATOM 775 N N . GLN A 1 111 ? -7.273 19.531 8.445 1 95.44 111 GLN A N 1
ATOM 776 C CA . GLN A 1 111 ? -7.488 19.016 9.789 1 95.44 111 GLN A CA 1
ATOM 777 C C . GLN A 1 111 ? -6.219 18.375 10.336 1 95.44 111 GLN A C 1
ATOM 779 O O . GLN A 1 111 ? -6.066 18.234 11.555 1 95.44 111 GLN A O 1
ATOM 784 N N . ALA A 1 112 ? -5.336 17.984 9.391 1 97 112 ALA A N 1
ATOM 785 C CA . ALA A 1 112 ? -4.039 17.406 9.734 1 97 112 ALA A CA 1
ATOM 786 C C . ALA A 1 112 ? -3.049 17.547 8.578 1 97 112 ALA A C 1
ATOM 788 O O . ALA A 1 112 ? -3.451 17.688 7.426 1 97 112 ALA A O 1
ATOM 789 N N . THR A 1 113 ? -1.795 17.562 8.953 1 97.19 113 THR A N 1
ATOM 790 C CA . THR A 1 113 ? -0.736 17.625 7.949 1 97.19 113 THR A CA 1
ATOM 791 C C . THR A 1 113 ? 0.181 16.406 8.047 1 97.19 113 THR A C 1
ATOM 793 O O . THR A 1 113 ? 0.601 16.031 9.141 1 97.19 113 THR A O 1
ATOM 796 N N . VAL A 1 114 ? 0.392 15.773 6.906 1 97.56 114 VAL A N 1
ATOM 797 C CA . VAL A 1 114 ? 1.432 14.758 6.781 1 97.56 114 VAL A CA 1
ATOM 798 C C . VAL A 1 114 ? 2.689 15.375 6.176 1 97.56 114 VAL A C 1
ATOM 800 O O . VAL A 1 114 ? 2.658 15.883 5.051 1 97.56 114 VAL A O 1
ATOM 803 N N . ALA A 1 115 ? 3.781 15.352 6.91 1 96.69 115 ALA A N 1
ATOM 804 C CA . ALA A 1 115 ? 5.059 15.867 6.43 1 96.69 115 ALA A CA 1
ATOM 805 C C . ALA A 1 115 ? 5.977 14.734 5.977 1 96.69 115 ALA A C 1
ATOM 807 O O . ALA A 1 115 ? 6.375 13.891 6.781 1 96.69 115 ALA A O 1
ATOM 808 N N . VAL A 1 116 ? 6.395 14.773 4.719 1 94.31 116 VAL A N 1
ATOM 809 C CA . VAL A 1 116 ? 7.094 13.633 4.133 1 94.31 116 VAL A CA 1
ATOM 810 C C . VAL A 1 116 ? 8.57 13.969 3.949 1 94.31 116 VAL A C 1
ATOM 812 O O . VAL A 1 116 ? 8.906 14.977 3.326 1 94.31 116 VAL A O 1
ATOM 815 N N . GLY A 1 117 ? 9.375 13.133 4.508 1 89.5 117 GLY A N 1
ATOM 816 C CA . GLY A 1 117 ? 10.805 13.234 4.309 1 89.5 117 GLY A CA 1
ATOM 817 C C . GLY A 1 117 ? 11.406 14.492 4.91 1 89.5 117 GLY A C 1
ATOM 818 O O . GLY A 1 117 ? 11.172 14.797 6.078 1 89.5 117 GLY A O 1
ATOM 819 N N . PRO A 1 118 ? 12.156 15.195 4.055 1 83.88 118 PRO A N 1
ATOM 820 C CA . PRO A 1 118 ? 12.922 16.328 4.562 1 83.88 118 PRO A CA 1
ATOM 821 C C . PRO A 1 118 ? 12.047 17.562 4.832 1 83.88 118 PRO A C 1
ATOM 823 O O . PRO A 1 118 ? 12.539 18.578 5.336 1 83.88 118 PRO A O 1
ATOM 826 N N . VAL A 1 119 ? 10.82 17.438 4.516 1 86.38 119 VAL A N 1
ATOM 827 C CA . VAL A 1 119 ? 9.914 18.562 4.727 1 86.38 119 VAL A CA 1
ATOM 828 C C . VAL A 1 119 ? 9.812 18.875 6.219 1 86.38 119 VAL A C 1
ATOM 830 O O . VAL A 1 119 ? 9.648 20.031 6.609 1 86.38 119 VAL A O 1
ATOM 833 N N . LEU A 1 120 ? 9.852 17.828 6.965 1 85.44 120 LEU A N 1
ATOM 834 C CA . LEU A 1 120 ? 9.781 18.062 8.406 1 85.44 120 LEU A CA 1
ATOM 835 C C . LEU A 1 120 ? 11.055 18.734 8.906 1 85.44 120 LEU A C 1
ATOM 837 O O . LEU A 1 120 ? 12.156 18.219 8.703 1 85.44 120 LEU A O 1
ATOM 841 N N . ASP A 1 121 ? 10.883 19.844 9.516 1 85.5 121 ASP A N 1
ATOM 842 C CA . ASP A 1 121 ? 11.969 20.469 10.266 1 85.5 121 ASP A CA 1
ATOM 843 C C . ASP A 1 121 ? 11.469 21.062 11.578 1 85.5 121 ASP A C 1
ATOM 845 O O . ASP A 1 121 ? 10.281 20.953 11.898 1 85.5 121 ASP A O 1
ATOM 849 N N . ALA A 1 122 ? 12.438 21.578 12.281 1 85.62 122 ALA A N 1
ATOM 850 C CA . ALA A 1 122 ? 12.125 22.047 13.625 1 85.62 122 ALA A CA 1
ATOM 851 C C . ALA A 1 122 ? 11.102 23.188 13.578 1 85.62 122 ALA A C 1
ATOM 853 O O . ALA A 1 122 ? 10.227 23.281 14.453 1 85.62 122 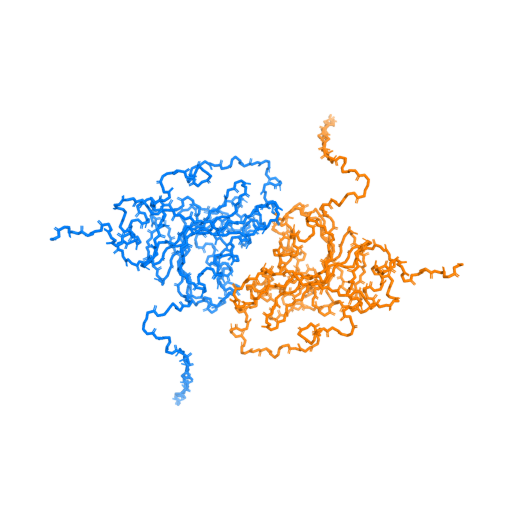ALA A O 1
ATOM 854 N N . ASP A 1 123 ? 11.25 23.984 12.586 1 87.69 123 ASP A N 1
ATOM 855 C CA . ASP A 1 123 ? 10.359 25.141 12.477 1 87.69 123 ASP A CA 1
ATOM 856 C C . ASP A 1 123 ? 8.922 24.688 12.203 1 87.69 123 ASP A C 1
ATOM 858 O O . ASP A 1 123 ? 7.98 25.172 12.836 1 87.69 123 ASP A O 1
ATOM 862 N N . LEU A 1 124 ? 8.758 23.797 11.289 1 90.56 124 LEU A N 1
ATOM 863 C CA . LEU A 1 124 ? 7.426 23.297 10.969 1 90.56 124 LEU A CA 1
ATOM 864 C C . LEU A 1 124 ? 6.805 22.578 12.164 1 90.56 124 LEU A C 1
ATOM 866 O O . LEU A 1 124 ? 5.617 22.766 12.453 1 90.56 124 LEU A O 1
ATOM 870 N N . ALA A 1 125 ? 7.594 21.812 12.844 1 89.81 125 ALA A N 1
ATOM 871 C CA . ALA A 1 125 ? 7.117 21.125 14.031 1 89.81 125 ALA A CA 1
ATOM 872 C C . ALA A 1 125 ? 6.691 22.109 15.117 1 89.81 125 ALA A C 1
ATOM 874 O O . ALA A 1 125 ? 5.648 21.922 15.75 1 89.81 125 ALA A O 1
ATOM 875 N N . ALA A 1 126 ? 7.5 23.125 15.305 1 88.69 126 ALA A N 1
ATOM 876 C CA . ALA A 1 126 ? 7.195 24.141 16.312 1 88.69 126 ALA A CA 1
ATOM 877 C C . ALA A 1 126 ? 5.898 24.875 15.969 1 88.69 126 ALA A C 1
ATOM 879 O O . ALA A 1 126 ? 5.082 25.141 16.844 1 88.69 126 ALA A O 1
ATOM 880 N N . GLN A 1 127 ? 5.758 25.188 14.703 1 91.56 127 GLN A N 1
ATOM 881 C CA . GLN A 1 127 ? 4.543 25.859 14.25 1 91.56 127 GLN A CA 1
ATOM 882 C C . GLN A 1 127 ? 3.312 24.984 14.492 1 91.56 127 GLN A C 1
ATOM 884 O O . GLN A 1 127 ? 2.275 25.484 14.945 1 91.56 127 GLN A O 1
ATOM 889 N N . ALA A 1 128 ? 3.449 23.75 14.211 1 93.81 128 ALA A N 1
ATOM 890 C CA . ALA A 1 128 ? 2.336 22.812 14.398 1 93.81 128 ALA A CA 1
ATOM 891 C C . ALA A 1 128 ? 1.949 22.719 15.867 1 93.81 128 ALA A C 1
ATOM 893 O O . ALA A 1 128 ? 0.763 22.734 16.203 1 93.81 128 ALA A O 1
ATOM 894 N N . LEU A 1 129 ? 2.992 22.578 16.719 1 88.44 129 LEU A N 1
ATOM 895 C CA . LEU A 1 129 ? 2.752 22.484 18.156 1 88.44 129 LEU A CA 1
ATOM 896 C C . LEU A 1 129 ? 2.057 23.75 18.672 1 88.44 129 LEU A C 1
ATOM 898 O O . LEU A 1 129 ? 1.081 23.656 19.422 1 88.44 129 LEU A O 1
ATOM 902 N N . ALA A 1 130 ? 2.506 24.875 18.203 1 87.62 130 ALA A N 1
ATOM 903 C CA . ALA A 1 130 ? 1.966 26.156 18.656 1 87.62 130 ALA A CA 1
ATOM 904 C C . ALA A 1 130 ? 0.52 26.328 18.203 1 87.62 130 ALA A C 1
ATOM 906 O O . ALA A 1 130 ? -0.291 26.938 18.906 1 87.62 130 ALA A O 1
ATOM 907 N N . ALA A 1 131 ? 0.201 25.828 17.062 1 92.06 131 ALA A N 1
ATOM 908 C CA . ALA A 1 131 ? -1.125 26 16.469 1 92.06 131 ALA A CA 1
ATOM 909 C C . ALA A 1 131 ? -2.061 24.875 16.875 1 92.06 131 ALA A C 1
ATOM 911 O O . ALA A 1 131 ? -3.223 24.844 16.469 1 92.06 131 ALA A O 1
ATOM 912 N N . ASP A 1 132 ? -1.571 23.875 17.703 1 91.06 132 ASP A N 1
ATOM 913 C CA . ASP A 1 132 ? -2.318 22.672 18.031 1 91.06 132 ASP A CA 1
ATOM 914 C C . ASP A 1 132 ? -2.814 21.969 16.766 1 91.06 132 ASP A C 1
ATOM 916 O O . ASP A 1 132 ? -3.963 21.516 16.719 1 91.06 132 ASP A O 1
ATOM 920 N N . HIS A 1 133 ? -2.004 22.047 15.695 1 94.81 133 HIS A N 1
ATOM 921 C CA . HIS A 1 133 ? -2.295 21.391 14.422 1 94.81 133 HIS A CA 1
ATOM 922 C C . HIS A 1 133 ? -1.676 20 14.367 1 94.81 133 HIS A C 1
ATOM 924 O O . HIS A 1 133 ? -0.451 19.859 14.398 1 94.81 133 HIS A O 1
ATOM 930 N N . PRO A 1 134 ? -2.484 18.984 14.281 1 96.19 134 PRO A N 1
ATOM 931 C CA . PRO A 1 134 ? -1.9 17.641 14.195 1 96.19 134 PRO A CA 1
ATOM 932 C C . PRO A 1 134 ? -0.97 17.484 12.992 1 96.19 134 PRO A C 1
ATOM 934 O O . PRO A 1 134 ? -1.374 17.734 11.852 1 96.19 134 PRO A O 1
ATOM 937 N N . LEU A 1 135 ? 0.231 17.141 13.281 1 96.62 135 LEU A N 1
ATOM 938 C CA . LEU A 1 135 ? 1.268 16.938 12.273 1 96.62 135 LEU A CA 1
ATOM 939 C C . LEU A 1 135 ? 1.892 15.555 12.406 1 96.62 135 LEU A C 1
ATOM 941 O O . LEU A 1 135 ? 2.311 15.156 13.5 1 96.62 135 LEU A O 1
ATOM 945 N N . LEU A 1 136 ? 1.915 14.789 11.266 1 96.88 136 LEU A N 1
ATOM 946 C CA . LEU A 1 136 ? 2.424 13.422 11.227 1 96.88 136 LEU A CA 1
ATOM 947 C C . LEU A 1 136 ? 3.629 13.32 10.297 1 96.88 136 LEU A C 1
ATOM 949 O O . LEU A 1 136 ? 3.479 13.352 9.07 1 96.88 136 LEU A O 1
ATOM 953 N N . PRO A 1 137 ? 4.793 13.188 10.852 1 96.38 137 PRO A N 1
ATOM 954 C CA . PRO A 1 137 ? 5.977 12.969 10.008 1 96.38 137 PRO A CA 1
ATOM 955 C C . PRO A 1 137 ? 6.043 11.555 9.445 1 96.38 137 PRO A C 1
ATOM 957 O O . PRO A 1 137 ? 5.691 10.586 10.133 1 96.38 137 PRO A O 1
ATOM 960 N N . VAL A 1 138 ? 6.461 11.445 8.18 1 95.44 138 VAL A N 1
ATOM 961 C CA . VAL A 1 138 ? 6.719 10.172 7.52 1 95.44 138 VAL A CA 1
ATOM 962 C C . VAL A 1 138 ? 8.078 10.219 6.82 1 95.44 138 VAL A C 1
ATOM 964 O O . VAL A 1 138 ? 8.336 11.109 6.016 1 95.44 138 VAL A O 1
ATOM 967 N N . THR A 1 139 ? 8.914 9.258 7.16 1 92.19 139 THR A N 1
ATOM 968 C CA . THR A 1 139 ? 10.227 9.195 6.543 1 92.19 139 THR A CA 1
ATOM 969 C C . THR A 1 139 ? 10.555 7.77 6.102 1 92.19 139 THR A C 1
ATOM 971 O O . THR A 1 139 ? 10.078 6.805 6.707 1 92.19 139 THR A O 1
ATOM 974 N N . VAL A 1 140 ? 11.25 7.684 5.031 1 89.12 140 VAL A N 1
ATOM 975 C CA . VAL A 1 140 ? 11.758 6.406 4.547 1 89.12 140 VAL A CA 1
ATOM 976 C C . VAL A 1 140 ? 13.289 6.43 4.539 1 89.12 140 VAL A C 1
ATOM 978 O O . VAL A 1 140 ? 13.898 7.195 3.795 1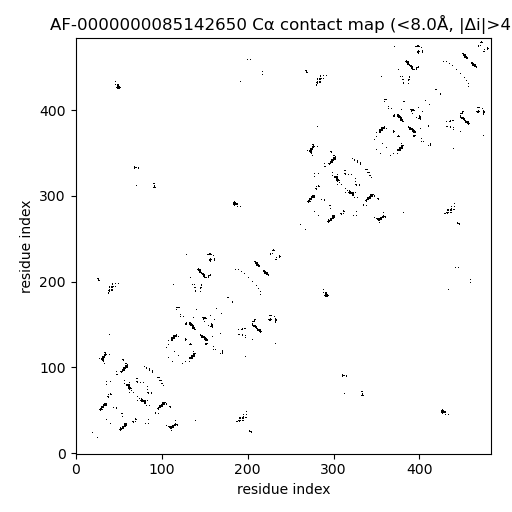 89.12 140 VAL A O 1
ATOM 981 N N . GLY A 1 141 ? 13.859 5.656 5.441 1 86.06 141 GLY A N 1
ATOM 982 C CA . GLY A 1 141 ? 15.305 5.496 5.5 1 86.06 141 GLY A CA 1
ATOM 983 C C . GLY A 1 141 ? 15.789 4.219 4.844 1 86.06 141 GLY A C 1
ATOM 984 O O . GLY A 1 141 ? 15.008 3.5 4.215 1 86.06 141 GLY A O 1
ATOM 985 N N . PRO A 1 142 ? 17.078 4.004 4.938 1 82.69 142 PRO A N 1
ATOM 986 C CA . PRO A 1 142 ? 17.656 2.822 4.297 1 82.69 142 PRO A CA 1
ATOM 987 C C . PRO A 1 142 ? 17.172 1.517 4.926 1 82.69 142 PRO A C 1
ATOM 989 O O . PRO A 1 142 ? 17.109 0.488 4.246 1 82.69 142 PRO A O 1
ATOM 992 N N . LYS A 1 143 ? 16.75 1.592 6.172 1 86.44 143 LYS A N 1
ATOM 993 C CA . LYS A 1 143 ? 16.438 0.34 6.855 1 86.44 143 LYS A CA 1
ATOM 994 C C . LYS A 1 143 ? 14.938 0.242 7.164 1 86.44 143 LYS A C 1
ATOM 996 O O . LYS A 1 143 ? 14.422 -0.851 7.398 1 86.44 143 LYS A O 1
ATOM 1001 N N . ALA A 1 144 ? 14.297 1.448 7.203 1 90.62 144 ALA A N 1
ATOM 1002 C CA . ALA A 1 144 ? 12.93 1.376 7.699 1 90.62 144 ALA A CA 1
ATOM 1003 C C . ALA A 1 144 ? 12.094 2.547 7.188 1 90.62 144 ALA A C 1
ATOM 1005 O O . ALA 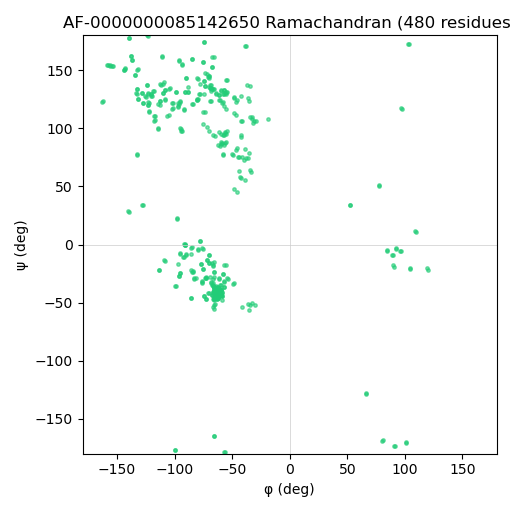A 1 144 ? 12.641 3.588 6.812 1 90.62 144 ALA A O 1
ATOM 1006 N N . VAL A 1 145 ? 10.836 2.281 7.125 1 92.94 145 VAL A N 1
ATOM 1007 C CA . VAL A 1 145 ? 9.82 3.324 7.031 1 92.94 145 VAL A CA 1
ATOM 1008 C C . VAL A 1 145 ? 9.414 3.777 8.43 1 92.94 145 VAL A C 1
ATOM 1010 O O . VAL A 1 145 ? 9.164 2.947 9.312 1 92.94 145 VAL A O 1
ATOM 1013 N N . THR A 1 146 ? 9.391 5.047 8.648 1 93.88 146 THR A N 1
ATOM 1014 C CA . THR A 1 146 ? 9.039 5.586 9.961 1 93.88 146 THR A CA 1
ATOM 1015 C C . THR A 1 146 ? 7.848 6.539 9.852 1 93.88 146 THR A C 1
ATOM 1017 O O . THR A 1 146 ? 7.832 7.422 9 1 93.88 146 THR A O 1
ATOM 1020 N N . VAL A 1 147 ? 6.832 6.332 10.703 1 95.75 147 VAL A N 1
ATOM 1021 C CA . VAL A 1 147 ? 5.66 7.191 10.797 1 95.75 147 VAL A CA 1
ATOM 1022 C C . VAL A 1 147 ? 5.516 7.715 12.219 1 95.75 147 VAL A C 1
ATOM 1024 O O . VAL A 1 147 ? 5.328 6.934 13.156 1 95.75 147 VAL A O 1
ATOM 1027 N N . GLY A 1 148 ? 5.547 9.109 12.344 1 94.69 148 GLY A N 1
ATOM 1028 C CA . GLY A 1 148 ? 5.52 9.719 13.664 1 94.69 148 GLY A CA 1
ATOM 1029 C C . GLY A 1 148 ? 6.883 10.18 14.133 1 94.69 148 GLY A C 1
ATOM 1030 O O . GLY A 1 148 ? 7.855 10.148 13.375 1 94.69 148 GLY A O 1
ATOM 1031 N N . PRO A 1 149 ? 7.004 10.555 15.375 1 94.62 149 PRO A N 1
ATOM 1032 C CA . PRO A 1 149 ? 5.875 10.719 16.297 1 94.62 149 PRO A CA 1
ATOM 1033 C C . PRO A 1 149 ? 4.945 11.867 15.891 1 94.62 149 PRO A C 1
ATOM 1035 O O . PRO A 1 149 ? 5.336 12.734 15.109 1 94.62 149 PRO A O 1
ATOM 1038 N N . TRP A 1 150 ? 3.781 11.82 16.406 1 95.19 150 TRP A N 1
ATOM 1039 C CA . TRP A 1 150 ? 2.803 12.875 16.188 1 95.19 150 TRP A CA 1
ATOM 1040 C C . TRP A 1 150 ? 3.229 14.164 16.875 1 95.19 150 TRP A C 1
ATOM 1042 O O . TRP A 1 150 ? 3.732 14.141 18 1 95.19 150 TRP A O 1
ATOM 1052 N N . CYS A 1 151 ? 3.062 15.266 16.188 1 93.31 151 CYS A N 1
ATOM 1053 C CA . CYS A 1 151 ? 2.926 16.562 16.844 1 93.31 151 CYS A CA 1
ATOM 1054 C C . CYS A 1 151 ? 1.459 16.922 17.047 1 93.31 151 CYS A C 1
ATOM 1056 O O . CYS A 1 151 ? 0.792 17.391 16.125 1 93.31 151 CYS A O 1
ATOM 1058 N N . ALA A 1 152 ? 0.937 16.688 18.172 1 92.81 152 ALA A N 1
ATOM 1059 C CA . ALA A 1 152 ? -0.483 16.891 18.453 1 92.81 152 ALA A CA 1
ATOM 1060 C C . ALA A 1 152 ? -0.726 17.156 19.938 1 92.81 152 ALA A C 1
ATOM 1062 O O . ALA A 1 152 ? 0.067 16.734 20.781 1 92.81 152 ALA A O 1
ATOM 1063 N N . PRO A 1 153 ? -1.779 17.844 20.156 1 86.44 153 PRO A N 1
ATOM 1064 C CA . PRO A 1 153 ? -2.105 18.078 21.562 1 86.44 153 PRO A CA 1
ATOM 1065 C C . PRO A 1 153 ? -2.219 16.781 22.359 1 86.44 153 PRO A C 1
ATOM 1067 O O . PRO A 1 153 ? -2.801 15.797 21.891 1 86.44 153 PRO A O 1
ATOM 1070 N N . GLY A 1 154 ? -1.57 16.75 23.469 1 84.69 154 GLY A N 1
ATOM 1071 C CA . GLY A 1 154 ? -1.706 15.625 24.391 1 84.69 154 GLY A CA 1
ATOM 1072 C C . GLY A 1 154 ? -0.717 14.508 24.125 1 84.69 154 GLY A C 1
ATOM 1073 O O . GLY A 1 154 ? -0.64 13.539 24.875 1 84.69 154 GLY A O 1
ATOM 1074 N N . VAL A 1 155 ? -0.044 14.594 23.078 1 91.56 155 VAL A N 1
ATOM 1075 C CA . VAL A 1 155 ? 0.938 13.57 22.75 1 91.56 155 VAL A CA 1
ATOM 1076 C C . VAL A 1 155 ? 2.322 14.008 23.234 1 91.56 155 VAL A C 1
ATOM 1078 O O . VAL A 1 155 ? 2.811 15.07 22.844 1 91.56 155 VAL A O 1
ATOM 1081 N N . ARG A 1 156 ? 2.914 13.18 24.047 1 90.69 156 ARG A N 1
ATOM 1082 C CA . ARG A 1 156 ? 4.281 13.414 24.5 1 90.69 156 ARG A CA 1
ATOM 1083 C C . ARG A 1 156 ? 5.285 12.688 23.609 1 90.69 156 ARG A C 1
ATOM 1085 O O . ARG A 1 156 ? 4.949 11.688 22.969 1 90.69 156 ARG A O 1
ATOM 1092 N N . GLY A 1 157 ? 6.508 13.273 23.625 1 92.19 157 GLY A N 1
ATOM 1093 C CA . GLY A 1 157 ? 7.5 12.695 22.734 1 92.19 157 GLY A CA 1
ATOM 1094 C C . GLY A 1 157 ? 7.309 13.094 21.281 1 92.19 157 GLY A C 1
ATOM 1095 O O . GLY A 1 157 ? 7.27 12.242 20.406 1 92.19 157 GLY A O 1
ATOM 1096 N N . CYS A 1 158 ? 7.184 14.414 21.062 1 92.06 158 CYS A N 1
ATOM 1097 C CA . CYS A 1 158 ? 6.941 14.977 19.75 1 92.06 158 CYS A CA 1
ATOM 1098 C C . CYS A 1 158 ? 8.203 14.938 18.891 1 92.06 158 CYS A C 1
ATOM 1100 O O . CYS A 1 158 ? 9.25 14.477 19.359 1 92.06 158 CYS A O 1
ATOM 1102 N N . PRO A 1 159 ? 8.102 15.312 17.656 1 90.69 159 PRO A N 1
ATOM 1103 C CA . PRO A 1 159 ? 9.289 15.266 16.797 1 90.69 159 PRO A CA 1
ATOM 1104 C C . PRO A 1 159 ? 10.453 16.094 17.344 1 90.69 159 PRO A C 1
ATOM 1106 O O . PRO A 1 159 ? 11.617 15.742 17.125 1 90.69 159 PRO A O 1
ATOM 1109 N N . LEU A 1 160 ? 10.195 17.188 18.031 1 87.69 160 LEU A N 1
ATOM 1110 C CA . LEU A 1 160 ? 11.25 18.016 18.609 1 87.69 160 LEU A CA 1
ATOM 1111 C C . LEU A 1 160 ? 11.984 17.266 19.719 1 87.69 160 LEU A C 1
ATOM 1113 O O . LEU A 1 160 ? 13.18 17.5 19.938 1 87.69 160 LEU A O 1
ATOM 1117 N N . CYS A 1 161 ? 11.305 16.375 20.406 1 89.56 161 CYS A N 1
ATOM 1118 C CA . CYS A 1 161 ? 11.914 15.562 21.453 1 89.56 161 CYS A CA 1
ATOM 1119 C C . CYS A 1 161 ? 12.898 14.562 20.859 1 89.56 161 CYS A C 1
ATOM 1121 O O . CYS A 1 161 ? 13.797 14.086 21.547 1 89.56 161 CYS A O 1
ATOM 1123 N N . ARG A 1 162 ? 12.617 14.203 19.609 1 80 162 ARG A N 1
ATOM 1124 C CA . ARG A 1 162 ? 13.469 13.227 18.938 1 80 162 ARG A CA 1
ATOM 1125 C C . ARG A 1 162 ? 14.578 13.914 18.156 1 80 162 ARG A C 1
ATOM 1127 O O . ARG A 1 162 ? 15.508 13.266 17.672 1 80 162 ARG A O 1
ATOM 1134 N N . TRP A 1 163 ? 14.453 15.227 18.031 1 66.19 163 TRP A N 1
ATOM 1135 C CA . TRP A 1 163 ? 15.43 16 17.281 1 66.19 163 TRP A CA 1
ATOM 1136 C C . TRP A 1 163 ? 16.703 16.219 18.109 1 66.19 163 TRP A C 1
ATOM 1138 O O . TRP A 1 163 ? 16.625 16.438 19.312 1 66.19 163 TRP A O 1
ATOM 1148 N N . PRO A 1 164 ? 17.969 16.078 17.375 1 56.91 164 PRO A N 1
ATOM 1149 C CA . PRO A 1 164 ? 18.578 15.695 16.109 1 56.91 164 PRO A CA 1
ATOM 1150 C C . PRO A 1 164 ? 18.859 14.195 16.016 1 56.91 164 PRO A C 1
ATOM 1152 O O . PRO A 1 164 ? 19.516 13.742 15.078 1 56.91 164 PRO A O 1
ATOM 1155 N N . ALA A 1 165 ? 18.719 13.469 17.016 1 44.06 165 ALA A N 1
ATOM 1156 C CA . ALA A 1 165 ? 19.453 12.234 17.281 1 44.06 165 ALA A CA 1
ATOM 1157 C C . ALA A 1 165 ? 19.234 11.211 16.172 1 44.06 165 ALA A C 1
ATOM 1159 O O . ALA A 1 165 ? 19.953 10.227 16.062 1 44.06 165 ALA A O 1
ATOM 1160 N N . ASP A 1 166 ? 18.078 10.969 15.773 1 47.28 166 ASP A N 1
ATOM 1161 C CA . ASP A 1 166 ? 17.984 9.82 14.891 1 47.28 166 ASP A CA 1
ATOM 1162 C C . ASP A 1 166 ? 18.625 10.117 13.531 1 47.28 166 ASP A C 1
ATOM 1164 O O . ASP A 1 166 ? 18.141 10.961 12.781 1 47.28 166 ASP A O 1
ATOM 1168 N N . PRO A 1 167 ? 19.906 9.711 13.281 1 40.75 167 PRO A N 1
ATOM 1169 C CA . PRO A 1 167 ? 20.609 9.828 12 1 40.75 167 PRO A CA 1
ATOM 1170 C C . PRO A 1 167 ? 19.734 9.477 10.805 1 40.75 167 PRO A C 1
ATOM 1172 O O . PRO A 1 167 ? 19.938 9.992 9.703 1 40.75 167 PRO A O 1
ATOM 1175 N N . ALA A 1 168 ? 19.172 8.359 10.844 1 41.78 168 ALA A N 1
ATOM 1176 C CA . ALA A 1 168 ? 18.438 7.961 9.648 1 41.78 168 ALA A CA 1
ATOM 1177 C C . ALA A 1 168 ? 17.391 9.008 9.273 1 41.78 168 ALA A C 1
ATOM 1179 O O . ALA A 1 168 ? 16.844 8.992 8.164 1 41.78 168 ALA A O 1
ATOM 1180 N N . GLY A 1 169 ? 16.969 9.898 10.055 1 39.41 169 GLY A N 1
ATOM 1181 C CA . GLY A 1 169 ? 15.984 10.969 9.945 1 39.41 169 GLY A CA 1
ATOM 1182 C C . GLY A 1 169 ? 16.594 12.289 9.516 1 39.41 169 GLY A C 1
ATOM 1183 O O . GLY A 1 169 ? 15.977 13.344 9.695 1 39.41 169 GLY A O 1
ATOM 1184 N N . VAL A 1 170 ? 17.922 12.375 9.516 1 35.12 170 VAL A N 1
ATOM 1185 C CA . VAL A 1 170 ? 18.375 13.695 9.086 1 35.12 170 VAL A CA 1
ATOM 1186 C C . VAL A 1 170 ? 17.828 14 7.699 1 35.12 170 VAL A C 1
ATOM 1188 O O . VAL A 1 170 ? 17.953 13.195 6.777 1 35.12 170 VAL A O 1
ATOM 1191 N N . PRO A 1 171 ? 17.078 14.992 7.582 1 37.56 171 PRO A N 1
ATOM 1192 C CA . PRO A 1 171 ? 16.484 15.383 6.305 1 37.56 171 PRO A CA 1
ATOM 1193 C C . PRO A 1 171 ? 17.406 15.117 5.117 1 37.56 171 PRO A C 1
ATOM 1195 O O . PRO A 1 171 ? 16.953 14.719 4.047 1 37.56 171 PRO A O 1
ATOM 1198 N N . GLY A 1 172 ? 18.703 15.586 5.117 1 34.5 172 GLY A N 1
ATOM 1199 C CA . GLY A 1 172 ? 19.625 15.875 4.035 1 34.5 172 GLY A CA 1
ATOM 1200 C C . GLY A 1 172 ? 20.328 14.641 3.502 1 34.5 172 GLY A C 1
ATOM 1201 O O . GLY A 1 172 ? 21.266 14.75 2.703 1 34.5 172 GLY A O 1
ATOM 1202 N N . ALA A 1 173 ? 20.516 13.664 4.34 1 33.5 173 ALA A N 1
ATOM 1203 C CA . ALA A 1 173 ? 21.422 12.75 3.65 1 33.5 173 ALA A CA 1
ATOM 1204 C C . ALA A 1 173 ? 20.75 12.109 2.445 1 33.5 173 ALA A C 1
ATOM 1206 O O . ALA A 1 173 ? 19.688 11.484 2.578 1 33.5 173 ALA A O 1
ATOM 1207 N N . PRO A 1 174 ? 20.922 12.648 1.345 1 33.44 174 PRO A N 1
ATOM 1208 C CA . PRO A 1 174 ? 20.469 11.938 0.148 1 33.44 174 PRO A CA 1
ATOM 1209 C C . PRO A 1 174 ? 20.719 10.43 0.23 1 33.44 174 PRO A C 1
ATOM 1211 O O . PRO A 1 174 ? 21.812 10 0.598 1 33.44 174 PRO A O 1
ATOM 1214 N N . THR A 1 175 ? 19.906 9.719 0.851 1 34.97 175 THR A N 1
ATOM 1215 C CA . THR A 1 175 ? 20.281 8.336 0.582 1 34.97 175 THR A CA 1
ATOM 1216 C C . THR A 1 175 ? 20.875 8.195 -0.819 1 34.97 175 THR A C 1
ATOM 1218 O O . THR A 1 175 ? 20.312 8.703 -1.789 1 34.97 175 THR A O 1
ATOM 1221 N N . ALA A 1 176 ? 22.125 8.062 -0.916 1 30.83 176 ALA A N 1
ATOM 1222 C CA . ALA A 1 176 ? 22.781 7.852 -2.207 1 30.83 176 ALA A CA 1
ATOM 1223 C C . ALA A 1 176 ? 21.906 7.023 -3.137 1 30.83 176 ALA A C 1
ATOM 1225 O O . ALA A 1 176 ? 21.312 6.023 -2.717 1 30.83 176 ALA A O 1
ATOM 1226 N N . PRO A 1 177 ? 21.359 7.68 -4.215 1 33.91 177 PRO A N 1
ATOM 1227 C CA . PRO A 1 177 ? 20.641 6.867 -5.195 1 33.91 177 PRO A CA 1
ATOM 1228 C C . PRO A 1 177 ? 21.297 5.512 -5.441 1 33.91 177 PRO A C 1
ATOM 1230 O O . PRO A 1 177 ? 22.484 5.449 -5.746 1 33.91 177 PRO A O 1
ATOM 1233 N N . GLY A 1 178 ? 21.172 4.664 -4.59 1 32.75 178 GLY A N 1
ATOM 1234 C CA . GLY A 1 178 ? 21.781 3.449 -5.109 1 32.75 178 GLY A CA 1
ATOM 1235 C C . GLY A 1 178 ? 21.531 3.242 -6.59 1 32.75 178 GLY A C 1
ATOM 1236 O O . GLY A 1 178 ? 20.859 4.059 -7.234 1 32.75 178 GLY A O 1
ATOM 1237 N N . PRO A 1 179 ? 22.172 2.311 -7.188 1 31.7 179 PRO A N 1
ATOM 1238 C CA . PRO A 1 179 ? 22 2.148 -8.633 1 31.7 179 PRO A CA 1
ATOM 1239 C C . PRO A 1 179 ? 20.531 2.201 -9.062 1 31.7 179 PRO A C 1
ATOM 1241 O O . PRO A 1 179 ? 19.656 1.75 -8.32 1 31.7 179 PRO A O 1
ATOM 1244 N N . PRO A 1 180 ? 20.188 3.053 -9.953 1 34.41 180 PRO A N 1
ATOM 1245 C CA . PRO A 1 180 ? 18.875 3.541 -10.414 1 34.41 180 PRO A CA 1
ATOM 1246 C C . PRO A 1 180 ? 17.812 2.451 -10.414 1 34.41 180 PRO A C 1
ATOM 1248 O O . PRO A 1 180 ? 16.656 2.713 -10.055 1 34.41 180 PRO A O 1
ATOM 1251 N N . ALA A 1 181 ? 18.156 1.323 -11.047 1 35.5 181 ALA A N 1
ATOM 1252 C CA . ALA A 1 181 ? 17.172 0.301 -11.398 1 35.5 181 ALA A CA 1
ATOM 1253 C C . ALA A 1 181 ? 16.578 -0.326 -10.141 1 35.5 181 ALA A C 1
ATOM 1255 O O . ALA A 1 181 ? 15.367 -0.587 -10.086 1 35.5 181 ALA A O 1
ATOM 1256 N N . HIS A 1 182 ? 17.484 -0.794 -9.219 1 37 182 HIS A N 1
ATOM 1257 C CA . HIS A 1 182 ? 17.156 -1.548 -8.016 1 37 182 HIS A CA 1
ATOM 1258 C C . HIS A 1 182 ? 16.594 -0.637 -6.934 1 37 182 HIS A C 1
ATOM 1260 O O . HIS A 1 182 ? 15.883 -1.101 -6.039 1 37 182 HIS A O 1
ATOM 1266 N N . ARG A 1 183 ? 17.031 0.621 -6.879 1 41.53 183 ARG A N 1
ATOM 1267 C CA . ARG A 1 183 ? 16.609 1.615 -5.898 1 41.53 183 ARG A CA 1
ATOM 1268 C C . ARG A 1 183 ? 15.125 1.941 -6.062 1 41.53 183 ARG A C 1
ATOM 1270 O O . ARG A 1 183 ? 14.414 2.146 -5.074 1 41.53 183 ARG A O 1
ATOM 1277 N N . GLY A 1 184 ? 14.805 1.946 -7.34 1 46.38 184 GLY A N 1
ATOM 1278 C CA . GLY A 1 184 ? 13.438 2.307 -7.664 1 46.38 184 GLY A CA 1
ATOM 1279 C C . GLY A 1 184 ? 12.414 1.341 -7.094 1 46.38 184 GLY A C 1
ATOM 1280 O O . GLY A 1 184 ? 11.344 1.757 -6.641 1 46.38 184 GLY A O 1
ATOM 1281 N N . GLN A 1 185 ? 12.82 -0.064 -7.195 1 49.66 185 GLN A N 1
ATOM 1282 C CA . GLN A 1 185 ? 11.93 -1.155 -6.82 1 49.66 185 GLN A CA 1
ATOM 1283 C C . GLN A 1 185 ? 11.633 -1.134 -5.324 1 49.66 185 GLN A C 1
ATOM 1285 O O . GLN A 1 185 ? 10.469 -1.203 -4.914 1 49.66 185 GLN A O 1
ATOM 1290 N N . VAL A 1 186 ? 12.664 -1.156 -4.449 1 50.62 186 VAL A N 1
ATOM 1291 C CA . VAL A 1 186 ? 12.508 -1.185 -2.998 1 50.62 186 VAL A CA 1
ATOM 1292 C C . VAL A 1 186 ? 11.875 0.119 -2.52 1 50.62 186 VAL A C 1
ATOM 1294 O O . VAL A 1 186 ? 11.039 0.114 -1.611 1 50.62 186 VAL A O 1
ATOM 1297 N N . ASP A 1 187 ? 11.945 0.983 -3.449 1 71.81 187 ASP A N 1
ATOM 1298 C CA . ASP A 1 187 ? 11.438 2.295 -3.064 1 71.81 187 ASP A CA 1
ATOM 1299 C C . ASP A 1 187 ? 9.922 2.369 -3.25 1 71.81 187 ASP A C 1
ATOM 1301 O O . ASP A 1 187 ? 9.219 2.957 -2.428 1 71.81 187 ASP A O 1
ATOM 1305 N N . GLY A 1 188 ? 9.586 1.454 -4.16 1 76.69 188 GLY A N 1
ATOM 1306 C CA . GLY A 1 188 ? 8.141 1.434 -4.363 1 76.69 188 GLY A CA 1
ATOM 1307 C C . GLY A 1 188 ? 7.387 0.779 -3.223 1 76.69 188 GLY A C 1
ATOM 1308 O O . GLY A 1 188 ? 6.355 1.291 -2.781 1 76.69 188 GLY A O 1
ATOM 1309 N N . LEU A 1 189 ? 7.895 -0.336 -2.77 1 83.88 189 LEU A N 1
ATOM 1310 C CA . LEU A 1 189 ? 7.246 -1.037 -1.667 1 83.88 189 LEU A CA 1
ATOM 1311 C C . LEU A 1 189 ? 7.305 -0.208 -0.388 1 83.88 189 LEU A C 1
ATOM 1313 O O . LEU A 1 189 ? 6.34 -0.176 0.379 1 83.88 189 LEU A O 1
ATOM 1317 N N . ALA A 1 190 ? 8.461 0.415 -0.2 1 88.25 190 ALA A N 1
ATOM 1318 C CA . ALA A 1 190 ? 8.594 1.28 0.969 1 88.25 190 ALA A CA 1
ATOM 1319 C C . ALA A 1 190 ? 7.582 2.42 0.929 1 88.25 190 ALA A C 1
ATOM 1321 O O . ALA A 1 190 ? 7 2.781 1.956 1 88.25 190 ALA A O 1
ATOM 1322 N N . ALA A 1 191 ? 7.34 2.951 -0.227 1 88.5 191 ALA A N 1
ATOM 1323 C CA . ALA A 1 191 ? 6.367 4.027 -0.396 1 88.5 191 ALA A CA 1
ATOM 1324 C C . ALA A 1 191 ? 4.957 3.541 -0.08 1 88.5 191 ALA A C 1
ATOM 1326 O O . ALA A 1 191 ? 4.18 4.25 0.567 1 88.5 191 ALA A O 1
ATOM 1327 N N . LEU A 1 192 ? 4.609 2.369 -0.521 1 88.5 192 LEU A N 1
ATOM 1328 C CA . LEU A 1 192 ? 3.293 1.805 -0.246 1 88.5 192 LEU A CA 1
ATOM 1329 C C . LEU A 1 192 ? 3.119 1.533 1.244 1 88.5 192 LEU A C 1
ATOM 1331 O O . LEU A 1 192 ? 2.051 1.79 1.806 1 88.5 192 LEU A O 1
ATOM 1335 N N . ARG A 1 193 ? 4.184 0.989 1.814 1 90.69 193 ARG A N 1
ATOM 1336 C CA . ARG A 1 193 ? 4.152 0.753 3.254 1 90.69 193 ARG A CA 1
ATOM 1337 C C . ARG A 1 193 ? 3.922 2.053 4.016 1 90.69 193 ARG A C 1
ATOM 1339 O O . ARG A 1 193 ? 3.1 2.105 4.934 1 90.69 193 ARG A O 1
ATOM 1346 N N . ALA A 1 194 ? 4.625 3.035 3.598 1 93.62 194 ALA A N 1
ATOM 1347 C CA . ALA A 1 194 ? 4.465 4.352 4.211 1 93.62 194 ALA A CA 1
ATOM 1348 C C . ALA A 1 194 ? 3.033 4.855 4.066 1 93.62 194 ALA A C 1
ATOM 1350 O O . ALA A 1 194 ? 2.461 5.398 5.016 1 93.62 194 ALA A O 1
ATOM 1351 N N . ALA A 1 195 ? 2.469 4.68 2.938 1 93.38 195 ALA A N 1
ATOM 1352 C CA . ALA A 1 195 ? 1.116 5.148 2.65 1 93.38 195 ALA A CA 1
ATOM 1353 C C . ALA A 1 195 ? 0.095 4.453 3.547 1 93.38 195 ALA A C 1
ATOM 1355 O O . ALA A 1 195 ? -0.753 5.109 4.156 1 93.38 195 ALA A O 1
ATOM 1356 N N . VAL A 1 196 ? 0.204 3.143 3.676 1 92.06 196 VAL A N 1
ATOM 1357 C CA . VAL A 1 196 ? -0.729 2.381 4.5 1 92.06 196 VAL A CA 1
ATOM 1358 C C . VAL A 1 196 ? -0.604 2.814 5.957 1 92.06 196 VAL A C 1
ATOM 1360 O O . VAL A 1 196 ? -1.608 3.096 6.617 1 92.06 196 VAL A O 1
ATOM 1363 N N . LEU A 1 197 ? 0.601 2.9 6.434 1 93.56 197 LEU A N 1
ATOM 1364 C CA . LEU A 1 197 ? 0.832 3.24 7.832 1 93.56 197 LEU A CA 1
ATOM 1365 C C . LEU A 1 197 ? 0.368 4.66 8.133 1 93.56 197 LEU A C 1
ATOM 1367 O O . LEU A 1 197 ? -0.182 4.926 9.203 1 93.56 197 LEU A O 1
ATOM 1371 N N . ALA A 1 198 ? 0.593 5.57 7.199 1 95.81 198 ALA A N 1
ATOM 1372 C CA . ALA A 1 198 ? 0.174 6.957 7.395 1 95.81 198 ALA A CA 1
ATOM 1373 C C . ALA A 1 198 ? -1.347 7.062 7.469 1 95.81 198 ALA A C 1
ATOM 1375 O O . ALA A 1 198 ? -1.885 7.738 8.352 1 95.81 198 ALA A O 1
ATOM 1376 N N . VAL A 1 199 ? -2.053 6.418 6.574 1 93.31 199 VAL A N 1
ATOM 1377 C CA . VAL A 1 199 ? -3.51 6.469 6.559 1 93.31 199 VAL A CA 1
ATOM 1378 C C . VAL A 1 199 ? -4.066 5.824 7.824 1 93.31 199 VAL A C 1
ATOM 1380 O O . VAL A 1 199 ? -5 6.344 8.438 1 93.31 199 VAL A O 1
ATOM 1383 N N . ASP A 1 200 ? -3.461 4.695 8.273 1 90.5 200 ASP A N 1
ATOM 1384 C CA . ASP A 1 200 ? -3.893 4.062 9.516 1 90.5 200 ASP A CA 1
ATOM 1385 C C . ASP A 1 200 ? -3.715 5.004 10.703 1 90.5 200 ASP A C 1
ATOM 1387 O O . ASP A 1 200 ? -4.59 5.094 11.562 1 90.5 200 ASP A O 1
ATOM 1391 N N . ALA A 1 201 ? -2.586 5.645 10.719 1 93.56 201 ALA A N 1
ATOM 1392 C CA . ALA A 1 201 ? -2.305 6.57 11.812 1 93.56 201 ALA A CA 1
ATOM 1393 C C . ALA A 1 201 ? -3.332 7.699 11.852 1 93.56 201 ALA A C 1
ATOM 1395 O O . ALA A 1 201 ? -3.795 8.086 12.93 1 93.56 201 ALA A O 1
ATOM 1396 N N . LEU A 1 202 ? -3.695 8.219 10.727 1 94 202 LEU A N 1
ATOM 1397 C CA . LEU A 1 202 ? -4.68 9.297 10.648 1 94 202 LEU A CA 1
ATOM 1398 C C . LEU A 1 202 ? -6.051 8.805 11.094 1 94 202 LEU A C 1
ATOM 1400 O O . LEU A 1 202 ? -6.801 9.547 11.734 1 94 202 LEU A O 1
ATOM 1404 N N . ARG A 1 203 ? -6.371 7.602 10.773 1 87.88 203 ARG A N 1
ATOM 1405 C CA . ARG A 1 203 ? -7.672 7.039 11.125 1 87.88 203 ARG A CA 1
ATOM 1406 C C . ARG A 1 203 ? -7.777 6.797 12.625 1 87.88 203 ARG A C 1
ATOM 1408 O O . ARG A 1 203 ? -8.828 7.035 13.227 1 87.88 203 ARG A O 1
ATOM 1415 N N . THR A 1 204 ? -6.715 6.297 13.195 1 87.31 204 THR A N 1
ATOM 1416 C CA . THR A 1 204 ? -6.742 5.93 14.602 1 87.31 204 THR A CA 1
ATOM 1417 C C . THR A 1 204 ? -6.484 7.152 15.484 1 87.31 204 THR A C 1
ATOM 1419 O O . THR A 1 204 ? -6.906 7.188 16.641 1 87.31 204 THR A O 1
ATOM 1422 N N . GLY A 1 205 ? -5.73 8.102 14.938 1 91.06 205 GLY A N 1
ATOM 1423 C CA . GLY A 1 205 ? -5.496 9.336 15.672 1 91.06 205 GLY A CA 1
ATOM 1424 C C . GLY A 1 205 ? -4.121 9.398 16.312 1 91.06 205 GLY A C 1
ATOM 1425 O O . GLY A 1 205 ? -3.367 8.422 16.266 1 91.06 205 GLY A O 1
ATOM 1426 N N . PRO A 1 206 ? -3.805 10.578 16.859 1 93.88 206 PRO A N 1
ATOM 1427 C CA . PRO A 1 206 ? -2.494 10.812 17.469 1 93.88 206 PRO A CA 1
ATOM 1428 C C . PRO A 1 206 ? -2.207 9.852 18.625 1 93.88 206 PRO A C 1
ATOM 1430 O O . PRO A 1 206 ? -3.086 9.594 19.453 1 93.88 206 PRO A O 1
ATOM 1433 N N . ALA A 1 207 ? -1.092 9.281 18.625 1 91.88 207 ALA A N 1
ATOM 1434 C CA . ALA A 1 207 ? -0.617 8.352 19.656 1 91.88 207 ALA A CA 1
ATOM 1435 C C . ALA A 1 207 ? 0.875 8.531 19.922 1 91.88 207 ALA A C 1
ATOM 1437 O O . ALA A 1 207 ? 1.612 8.992 19.031 1 91.88 207 ALA A O 1
ATOM 1438 N N . PRO A 1 208 ? 1.292 8.227 21.109 1 92.69 208 PRO A N 1
ATOM 1439 C CA . PRO A 1 208 ? 2.721 8.367 21.406 1 92.69 208 PRO A CA 1
ATOM 1440 C C . PRO A 1 208 ? 3.584 7.371 20.641 1 92.69 208 PRO A C 1
ATOM 1442 O O . PRO A 1 208 ? 3.102 6.305 20.25 1 92.69 208 PRO A O 1
ATOM 1445 N N . GLY A 1 209 ? 4.812 7.777 20.422 1 93.94 209 GLY A N 1
ATOM 1446 C CA . GLY A 1 209 ? 5.785 6.879 19.812 1 93.94 209 GLY A CA 1
ATOM 1447 C C . GLY A 1 209 ? 5.824 6.973 18.297 1 93.94 209 GLY A C 1
ATOM 1448 O O . GLY A 1 209 ? 5.25 7.891 17.719 1 93.94 209 GLY A O 1
ATOM 1449 N N . VAL A 1 210 ? 6.613 6.055 17.703 1 94.62 210 VAL A N 1
ATOM 1450 C CA . VAL A 1 210 ? 6.863 6.012 16.266 1 94.62 210 VAL A CA 1
ATOM 1451 C C . VAL A 1 210 ? 6.586 4.609 15.727 1 94.62 210 VAL A C 1
ATOM 1453 O O . VAL A 1 210 ? 6.98 3.615 16.344 1 94.62 210 VAL A O 1
ATOM 1456 N N . LEU A 1 211 ? 5.805 4.496 14.656 1 93.81 211 LEU A N 1
ATOM 1457 C CA . LEU A 1 211 ? 5.695 3.232 13.93 1 93.81 211 LEU A CA 1
ATOM 1458 C C . LEU A 1 211 ? 6.883 3.041 12.992 1 93.81 211 LEU A C 1
ATOM 1460 O O . LEU A 1 211 ? 7.168 3.904 12.164 1 93.81 211 LEU A O 1
ATOM 1464 N N . ARG A 1 212 ? 7.539 1.965 13.156 1 93.69 212 ARG A N 1
ATOM 1465 C CA . ARG A 1 212 ? 8.703 1.639 12.336 1 93.69 212 ARG A CA 1
ATOM 1466 C C . ARG A 1 212 ? 8.508 0.31 11.609 1 93.69 212 ARG A C 1
ATOM 1468 O O . ARG A 1 212 ? 8.273 -0.72 12.242 1 93.69 212 ARG A O 1
ATOM 1475 N N . ALA A 1 213 ? 8.586 0.336 10.359 1 91.5 213 ALA A N 1
ATOM 1476 C CA . ALA A 1 213 ? 8.477 -0.871 9.547 1 91.5 213 ALA A CA 1
ATOM 1477 C C . ALA A 1 213 ? 9.797 -1.195 8.852 1 91.5 213 ALA A C 1
ATOM 1479 O O . ALA A 1 213 ? 10.289 -0.404 8.047 1 91.5 213 ALA A O 1
ATOM 1480 N N . ASP A 1 214 ? 10.258 -2.367 9.109 1 88.12 214 ASP A N 1
ATOM 1481 C CA . ASP A 1 214 ? 11.508 -2.812 8.5 1 88.12 214 ASP A CA 1
ATOM 1482 C C . ASP A 1 214 ? 11.352 -3 6.992 1 88.12 214 ASP A C 1
ATOM 1484 O O . ASP A 1 214 ? 10.375 -3.607 6.535 1 88.12 214 ASP A O 1
ATOM 1488 N N . ARG A 1 215 ? 12.281 -2.508 6.258 1 82.56 215 ARG A N 1
ATOM 1489 C CA . ARG A 1 215 ? 12.133 -2.523 4.805 1 82.56 215 ARG A CA 1
ATOM 1490 C C . ARG A 1 215 ? 12.312 -3.934 4.25 1 82.56 215 ARG A C 1
ATOM 1492 O O . ARG A 1 215 ? 11.773 -4.262 3.193 1 82.56 215 ARG A O 1
ATOM 1499 N N . VAL A 1 216 ? 13.055 -4.68 4.906 1 75.5 216 VAL A N 1
ATOM 1500 C CA . VAL A 1 216 ? 13.391 -6.004 4.395 1 75.5 216 VAL A CA 1
ATOM 1501 C C . VAL A 1 216 ? 12.312 -7.004 4.793 1 75.5 216 VAL A C 1
ATOM 1503 O O . VAL A 1 216 ? 11.766 -7.711 3.945 1 75.5 216 VAL A O 1
ATOM 1506 N N . THR A 1 217 ? 11.883 -7 6.016 1 75 217 THR A N 1
ATOM 1507 C CA . THR A 1 217 ? 10.969 -8.023 6.508 1 75 217 THR A CA 1
ATOM 1508 C C . THR A 1 217 ? 9.523 -7.527 6.445 1 75 217 THR A C 1
ATOM 1510 O O . THR A 1 217 ? 8.586 -8.328 6.469 1 75 217 THR A O 1
ATOM 1513 N N . GLY A 1 218 ? 9.391 -6.215 6.52 1 80.19 218 GLY A N 1
ATOM 1514 C CA . GLY A 1 218 ? 8.055 -5.645 6.555 1 80.19 218 GLY A CA 1
ATOM 1515 C C . GLY A 1 218 ? 7.461 -5.609 7.949 1 80.19 218 GLY A C 1
ATOM 1516 O O . GLY A 1 218 ? 6.371 -5.07 8.148 1 80.19 218 GLY A O 1
ATOM 1517 N N . ARG A 1 219 ? 8.109 -6.156 8.906 1 82.69 219 ARG A N 1
ATOM 1518 C CA . ARG A 1 219 ? 7.598 -6.172 10.273 1 82.69 219 ARG A CA 1
ATOM 1519 C C . ARG A 1 219 ? 7.492 -4.758 10.836 1 82.69 219 ARG A C 1
ATOM 1521 O O . ARG A 1 219 ? 8.422 -3.959 10.695 1 82.69 219 ARG A O 1
ATOM 1528 N N . THR A 1 220 ? 6.34 -4.445 11.383 1 88.31 220 THR A N 1
ATOM 1529 C CA . THR A 1 220 ? 6.078 -3.121 11.938 1 88.31 220 THR A CA 1
ATOM 1530 C C . THR A 1 220 ? 6.027 -3.166 13.461 1 88.31 220 THR A C 1
ATOM 1532 O O . THR A 1 220 ? 5.402 -4.059 14.039 1 88.31 220 THR A O 1
ATOM 1535 N N . ARG A 1 221 ? 6.691 -2.256 14.102 1 89.81 221 ARG A N 1
ATOM 1536 C CA . ARG A 1 221 ? 6.664 -2.135 15.555 1 89.81 221 ARG A CA 1
ATOM 1537 C C . ARG A 1 221 ? 6.543 -0.675 15.977 1 89.81 221 ARG A C 1
ATOM 1539 O O . ARG A 1 221 ? 6.863 0.23 15.211 1 89.81 221 ARG A O 1
ATOM 1546 N N . ARG A 1 222 ? 6.078 -0.482 17.219 1 92 222 ARG A N 1
ATOM 1547 C CA . ARG A 1 222 ? 6.043 0.856 17.797 1 92 222 ARG A CA 1
ATOM 1548 C C . ARG A 1 222 ? 7.242 1.088 18.719 1 92 222 ARG A C 1
ATOM 1550 O O . ARG A 1 222 ? 7.562 0.245 19.547 1 92 222 ARG A O 1
ATOM 1557 N N . VAL A 1 223 ? 7.863 2.201 18.484 1 94.06 223 VAL A N 1
ATOM 1558 C CA . VAL A 1 223 ? 9.016 2.576 19.297 1 94.06 223 VAL A CA 1
ATOM 1559 C C . VAL A 1 223 ? 8.672 3.791 20.156 1 94.06 223 VAL A C 1
ATOM 1561 O O . VAL A 1 223 ? 8.117 4.773 19.656 1 94.06 223 VAL A O 1
ATOM 1564 N N . ARG A 1 224 ? 9.039 3.824 21.359 1 91.75 224 ARG A N 1
ATOM 1565 C CA . ARG A 1 224 ? 8.758 4.914 22.281 1 91.75 224 ARG A CA 1
ATOM 1566 C C . ARG A 1 224 ? 9.711 6.082 22.078 1 91.75 224 ARG A C 1
ATOM 1568 O O . ARG A 1 224 ? 10.898 5.875 21.797 1 91.75 224 ARG A O 1
ATOM 1575 N N . VAL A 1 225 ? 9.211 7.262 22.203 1 92.12 225 VAL A N 1
ATOM 1576 C CA . VAL A 1 225 ? 10.008 8.484 22.219 1 92.12 225 VAL A CA 1
ATOM 1577 C C . VAL A 1 225 ? 9.945 9.133 23.594 1 92.12 225 VAL A C 1
ATOM 1579 O O . VAL A 1 225 ? 8.859 9.492 24.062 1 92.12 225 VAL A O 1
ATOM 1582 N N . ARG A 1 226 ? 11.039 9.266 24.172 1 88.38 226 ARG A N 1
ATOM 1583 C CA . ARG A 1 226 ? 11.102 9.922 25.469 1 88.38 226 ARG A CA 1
ATOM 1584 C C . ARG A 1 226 ? 11.016 11.438 25.328 1 88.38 226 ARG A C 1
ATOM 1586 O O . ARG A 1 226 ? 11.781 12.039 24.578 1 88.38 226 ARG A O 1
ATOM 1593 N N . PRO A 1 227 ? 10.125 12.016 26.094 1 89.75 227 PRO A N 1
ATOM 1594 C CA . PRO A 1 227 ? 10.039 13.477 26.016 1 89.75 227 PRO A CA 1
ATOM 1595 C C . PRO A 1 227 ? 11.297 14.164 26.547 1 89.75 227 PRO A C 1
ATOM 1597 O O . PRO A 1 227 ? 11.875 13.742 27.547 1 89.75 227 PRO A O 1
ATOM 1600 N N . ARG A 1 228 ? 11.766 15.102 25.812 1 87.12 228 ARG A N 1
ATOM 1601 C CA . ARG A 1 228 ? 12.875 15.93 26.281 1 87.12 228 ARG A CA 1
ATOM 1602 C C . ARG A 1 228 ? 12.43 16.906 27.344 1 87.12 228 ARG A C 1
ATOM 1604 O O . ARG A 1 228 ? 11.398 17.578 27.203 1 87.12 228 ARG A O 1
ATOM 1611 N N . PRO A 1 229 ? 13.203 17.016 28.344 1 84.81 229 PRO A N 1
ATOM 1612 C CA . PRO A 1 229 ? 12.836 18 29.375 1 84.81 229 PRO A CA 1
ATOM 1613 C C . PRO A 1 229 ? 12.695 19.406 28.828 1 84.81 229 PRO A C 1
ATOM 1615 O O . PRO A 1 229 ? 13.547 19.859 28.047 1 84.81 229 PRO A O 1
ATOM 1618 N N . GLY A 1 230 ? 11.625 20.062 29.109 1 82.94 230 GLY A N 1
ATOM 1619 C CA . GLY A 1 230 ? 11.438 21.453 28.688 1 82.94 230 GLY A CA 1
ATOM 1620 C C . GLY A 1 230 ? 10.734 21.578 27.344 1 82.94 230 GLY A C 1
ATOM 1621 O O . GLY A 1 230 ? 10.414 22.688 26.906 1 82.94 230 GLY A O 1
ATOM 1622 N N . CYS A 1 231 ? 10.492 20.438 26.781 1 87.94 231 CYS A N 1
ATOM 1623 C CA . CYS A 1 231 ? 9.797 20.5 25.5 1 87.94 231 CYS A CA 1
ATOM 1624 C C . CYS A 1 231 ? 8.336 20.891 25.703 1 87.94 231 CYS A C 1
ATOM 1626 O O . CYS A 1 231 ? 7.699 20.453 26.656 1 87.94 231 CYS A O 1
ATOM 1628 N N . ALA A 1 232 ? 7.773 21.609 24.781 1 82.94 232 ALA A N 1
ATOM 1629 C CA . ALA A 1 232 ? 6.41 22.141 24.875 1 82.94 232 ALA A CA 1
ATOM 1630 C C . ALA A 1 232 ? 5.387 21 24.844 1 82.94 232 ALA A C 1
ATOM 1632 O O . ALA A 1 232 ? 4.234 21.188 25.25 1 82.94 232 ALA A O 1
ATOM 1633 N N . CYS A 1 233 ? 5.805 19.859 24.406 1 85.38 233 CYS A N 1
ATOM 1634 C CA . CYS A 1 233 ? 4.848 18.75 24.297 1 85.38 233 CYS A CA 1
ATOM 1635 C C . CYS A 1 233 ? 4.578 18.141 25.672 1 85.38 233 CYS A C 1
ATOM 1637 O O . CYS A 1 233 ? 3.652 17.344 25.812 1 85.38 233 CYS A O 1
ATOM 1639 N N . ASP A 1 234 ? 5.504 18.484 26.594 1 76.25 234 ASP A N 1
ATOM 1640 C CA . ASP A 1 234 ? 5.32 18.016 27.969 1 76.25 234 ASP A CA 1
ATOM 1641 C C . ASP A 1 234 ? 4.637 19.062 28.828 1 76.25 234 ASP A C 1
ATOM 1643 O O . ASP A 1 234 ? 5.219 20.125 29.109 1 76.25 234 ASP A O 1
ATOM 1647 N N . PRO A 1 235 ? 3.311 18.891 29.031 1 68.44 235 PRO A N 1
ATOM 1648 C CA . PRO A 1 235 ? 2.619 19.891 29.844 1 68.44 235 PRO A CA 1
ATOM 1649 C C . PRO A 1 235 ? 3.338 20.203 31.156 1 68.44 235 PRO A C 1
ATOM 1651 O O . PRO A 1 235 ? 3.164 21.281 31.719 1 68.44 235 PRO A O 1
ATOM 1654 N N . ASP A 1 236 ? 3.953 19.141 31.641 1 63.53 236 ASP A N 1
ATOM 1655 C CA . ASP A 1 236 ? 4.617 19.406 32.906 1 63.53 236 ASP A CA 1
ATOM 1656 C C . ASP A 1 236 ? 5.832 20.312 32.719 1 63.53 236 ASP A C 1
ATOM 1658 O O . ASP A 1 236 ? 6.414 20.781 33.719 1 63.53 236 ASP A O 1
ATOM 1662 N N . ALA A 1 237 ? 6.215 20.391 31.5 1 57.22 237 ALA A N 1
ATOM 1663 C CA . ALA A 1 237 ? 7.371 21.25 31.281 1 57.22 237 ALA A CA 1
ATOM 1664 C C . ALA A 1 237 ? 7.035 22.703 31.562 1 57.22 237 ALA A C 1
ATOM 1666 O O . ALA A 1 237 ? 7.898 23.469 32 1 57.22 237 ALA A O 1
ATOM 1667 N N . LEU A 1 238 ? 5.793 23.141 31.125 1 51.53 238 LEU A N 1
ATOM 1668 C CA . LEU A 1 238 ? 5.484 24.547 31.375 1 51.53 238 LEU A CA 1
ATOM 1669 C C . LEU A 1 238 ? 5.074 24.734 32.844 1 51.53 238 LEU A C 1
ATOM 1671 O O . LEU A 1 238 ? 4.547 25.797 33.188 1 51.53 238 LEU A O 1
ATOM 1675 N N . GLY A 1 239 ? 5.094 23.766 33.625 1 45.47 239 GLY A N 1
ATOM 1676 C CA . GLY A 1 239 ? 4.785 24.156 34.969 1 45.47 239 GLY A CA 1
ATOM 1677 C C . GLY A 1 239 ? 5.527 25.391 35.438 1 45.47 239 GLY A C 1
ATOM 1678 O O . GLY A 1 239 ? 6.758 25.391 35.531 1 45.47 239 GLY A O 1
ATOM 1679 N N . TRP A 1 240 ? 5.004 26.516 35.062 1 39.22 240 TRP A N 1
ATOM 1680 C CA . TRP A 1 240 ? 5.336 27.719 35.812 1 39.22 240 TRP A CA 1
ATOM 1681 C C . TRP A 1 240 ? 5.32 27.453 37.312 1 39.22 240 TRP A C 1
ATOM 1683 O O . TRP A 1 240 ? 4.395 26.828 37.812 1 39.22 240 TRP A O 1
ATOM 1693 N N . ALA A 1 241 ? 6.465 27.141 37.906 1 38.41 241 ALA A N 1
ATOM 1694 C CA . ALA A 1 241 ? 6.57 27.359 39.344 1 38.41 241 ALA A CA 1
ATOM 1695 C C . ALA A 1 241 ? 5.77 28.594 39.75 1 38.41 241 ALA A C 1
ATOM 1697 O O . ALA A 1 241 ? 6.172 29.719 39.469 1 38.41 241 ALA A O 1
ATOM 1698 N N . PHE A 1 242 ? 4.453 28.5 39.562 1 31.02 242 PHE A N 1
ATOM 1699 C CA . PHE A 1 242 ? 3.805 29.422 40.469 1 31.02 242 PHE A CA 1
ATOM 1700 C C . PHE A 1 242 ? 3.945 28.922 41.906 1 31.02 242 PHE A C 1
ATOM 1702 O O . PHE A 1 242 ? 3.971 27.719 42.156 1 31.02 242 PHE A O 1
ATOM 1709 N N . MET B 1 1 ? 33.219 2.451 -47.469 1 29.2 1 MET B N 1
ATOM 1710 C CA . MET B 1 1 ? 32.188 2.707 -46.469 1 29.2 1 MET B CA 1
ATOM 1711 C C . MET B 1 1 ? 32.375 1.872 -45.219 1 29.2 1 MET B C 1
ATOM 1713 O O . MET B 1 1 ? 32.25 0.649 -45.25 1 29.2 1 MET B O 1
ATOM 1717 N N . ARG B 1 2 ? 33.25 2.273 -44.281 1 30.67 2 ARG B N 1
ATOM 1718 C CA . ARG B 1 2 ? 33.781 1.49 -43.156 1 30.67 2 ARG B CA 1
ATOM 1719 C C . ARG B 1 2 ? 32.719 1.271 -42.094 1 30.67 2 ARG B C 1
ATOM 1721 O O . ARG B 1 2 ? 32.156 2.23 -41.562 1 30.67 2 ARG B O 1
ATOM 1728 N N . THR B 1 3 ? 32.094 0.078 -42.062 1 29.89 3 THR B N 1
ATOM 1729 C CA . THR B 1 3 ? 31.125 -0.395 -41.094 1 29.89 3 THR B CA 1
ATOM 1730 C C . THR B 1 3 ? 31.703 -0.351 -39.656 1 29.89 3 THR B C 1
ATOM 1732 O O . THR B 1 3 ? 32.719 -0.997 -39.375 1 29.89 3 THR B O 1
ATOM 1735 N N . VAL B 1 4 ? 31.609 0.752 -39.031 1 28.69 4 VAL B N 1
ATOM 1736 C CA . VAL B 1 4 ? 32.062 0.815 -37.625 1 28.69 4 VAL B CA 1
ATOM 1737 C C . VAL B 1 4 ? 31.297 -0.21 -36.781 1 28.69 4 VAL B C 1
ATOM 1739 O O . VAL B 1 4 ? 30.062 -0.156 -36.719 1 28.69 4 VAL B O 1
ATOM 1742 N N . ALA B 1 5 ? 31.875 -1.388 -36.625 1 31.25 5 ALA B N 1
ATOM 1743 C CA . ALA B 1 5 ? 31.391 -2.424 -35.719 1 31.25 5 ALA B CA 1
ATOM 1744 C C . ALA B 1 5 ? 31.328 -1.911 -34.281 1 31.25 5 ALA B C 1
ATOM 1746 O O . ALA B 1 5 ? 32.375 -1.581 -33.688 1 31.25 5 ALA B O 1
ATOM 1747 N N . GLU B 1 6 ? 30.312 -1.136 -33.938 1 27.41 6 GLU B N 1
ATOM 1748 C CA . GLU B 1 6 ? 30.156 -0.741 -32.531 1 27.41 6 GLU B CA 1
ATOM 1749 C C . GLU B 1 6 ? 30.094 -1.962 -31.625 1 27.41 6 GLU B C 1
ATOM 1751 O O . GLU B 1 6 ? 29.219 -2.824 -31.797 1 27.41 6 GLU B O 1
ATOM 1756 N N . THR B 1 7 ? 31.172 -2.373 -31.062 1 28.38 7 THR B N 1
ATOM 1757 C CA . THR B 1 7 ? 31.25 -3.428 -30.062 1 28.38 7 THR B CA 1
ATOM 1758 C C . THR B 1 7 ? 30.438 -3.061 -28.812 1 28.38 7 THR B C 1
ATOM 1760 O O . THR B 1 7 ? 30.734 -2.082 -28.141 1 28.38 7 THR B O 1
ATOM 1763 N N . VAL B 1 8 ? 29.203 -3.326 -28.859 1 26.77 8 VAL B N 1
ATOM 1764 C CA . VAL B 1 8 ? 28.406 -3.242 -27.641 1 26.77 8 VAL B CA 1
ATOM 1765 C C . VAL B 1 8 ? 28.953 -4.195 -26.594 1 26.77 8 VAL B C 1
ATOM 1767 O O . VAL B 1 8 ? 28.969 -5.414 -26.797 1 26.77 8 VAL B O 1
ATOM 1770 N N . THR B 1 9 ? 29.906 -3.762 -25.828 1 27.62 9 THR B N 1
ATOM 1771 C CA . THR B 1 9 ? 30.359 -4.543 -24.688 1 27.62 9 THR B CA 1
ATOM 1772 C C . THR B 1 9 ? 29.203 -4.777 -23.703 1 27.62 9 THR B C 1
ATOM 1774 O O . THR B 1 9 ? 28.625 -3.828 -23.172 1 27.62 9 THR B O 1
ATOM 1777 N N . THR B 1 10 ? 28.562 -5.863 -23.812 1 27.28 10 THR B N 1
ATOM 1778 C CA . THR B 1 10 ? 27.578 -6.379 -22.859 1 27.28 10 THR B CA 1
ATOM 1779 C C . THR B 1 10 ? 28.188 -6.488 -21.453 1 27.28 10 THR B C 1
ATOM 1781 O O . THR B 1 10 ? 29.266 -7.07 -21.281 1 27.28 10 THR B O 1
ATOM 1784 N N . VAL B 1 11 ? 28.141 -5.504 -20.703 1 28.59 11 VAL B N 1
ATOM 1785 C CA . VAL B 1 11 ? 28.562 -5.656 -19.312 1 28.59 11 VAL B CA 1
ATOM 1786 C C . VAL B 1 11 ? 27.922 -6.906 -18.719 1 28.59 11 VAL B C 1
ATOM 1788 O O . VAL B 1 11 ? 26.719 -7.129 -18.859 1 28.59 11 VAL B O 1
ATOM 1791 N N . PRO B 1 12 ? 28.672 -7.875 -18.438 1 26.12 12 PRO B N 1
ATOM 1792 C CA . PRO B 1 12 ? 28.094 -9.039 -17.766 1 26.12 12 PRO B CA 1
ATOM 1793 C C . PRO B 1 12 ? 27.359 -8.664 -16.469 1 26.12 12 PRO B C 1
ATOM 1795 O O . PRO B 1 12 ? 27.859 -7.844 -15.695 1 26.12 12 PRO B O 1
ATOM 1798 N N . HIS B 1 13 ? 26.125 -8.539 -16.531 1 28.25 13 HIS B N 1
ATOM 1799 C CA . HIS B 1 13 ? 25.312 -8.484 -15.32 1 28.25 13 HIS B CA 1
ATOM 1800 C C . HIS B 1 13 ? 25.75 -9.547 -14.312 1 28.25 13 HIS B C 1
ATOM 1802 O O . HIS B 1 13 ? 25.609 -10.742 -14.562 1 28.25 13 HIS B O 1
ATOM 1808 N N . ASP B 1 14 ? 26.844 -9.297 -13.68 1 29.31 14 ASP B N 1
ATOM 1809 C CA . ASP B 1 14 ? 27.25 -10.164 -12.578 1 29.31 14 ASP B CA 1
ATOM 1810 C C . ASP B 1 14 ? 26.094 -10.383 -11.609 1 29.31 14 ASP B C 1
ATOM 1812 O O . ASP B 1 14 ? 25.641 -9.453 -10.938 1 29.31 14 ASP B O 1
ATOM 1816 N N . ALA B 1 15 ? 25.188 -11.195 -11.938 1 29.72 15 ALA B N 1
ATOM 1817 C CA . ALA B 1 15 ? 24.219 -11.852 -11.055 1 29.72 15 ALA B CA 1
ATOM 1818 C C . ALA B 1 15 ? 24.891 -12.352 -9.781 1 29.72 15 ALA B C 1
ATOM 1820 O O . ALA B 1 15 ? 25.5 -13.422 -9.773 1 29.72 15 ALA B O 1
ATOM 1821 N N . ALA B 1 16 ? 25.484 -11.586 -9.039 1 31.98 16 ALA B N 1
ATOM 1822 C CA . ALA B 1 16 ? 25.75 -12.109 -7.699 1 31.98 16 ALA B CA 1
ATOM 1823 C C . ALA B 1 16 ? 24.516 -12.773 -7.102 1 31.98 16 ALA B C 1
ATOM 1825 O O . ALA B 1 16 ? 23.719 -12.117 -6.43 1 31.98 16 ALA B O 1
ATOM 1826 N N . ALA B 1 17 ? 23.75 -13.609 -7.793 1 33.38 17 ALA B N 1
ATOM 1827 C CA . ALA B 1 17 ? 22.875 -14.594 -7.172 1 33.38 17 ALA B CA 1
ATOM 1828 C C . ALA B 1 17 ? 23.531 -15.242 -5.957 1 33.38 17 ALA B C 1
ATOM 1830 O O . ALA B 1 17 ? 24.531 -15.945 -6.09 1 33.38 17 ALA B O 1
ATOM 1831 N N . SER B 1 18 ? 23.656 -14.578 -4.898 1 34.12 18 SER B N 1
ATOM 1832 C CA . SER B 1 18 ? 24.062 -15.375 -3.742 1 34.12 18 SER B CA 1
ATOM 1833 C C . SER B 1 18 ? 23.562 -16.812 -3.855 1 34.12 18 SER B C 1
ATOM 1835 O O . SER B 1 18 ? 22.406 -17.047 -4.18 1 34.12 18 SER B O 1
ATOM 1837 N N . ALA B 1 19 ? 24.328 -17.672 -4.105 1 34.5 19 ALA B N 1
ATOM 1838 C CA . ALA B 1 19 ? 24.094 -19.109 -4.113 1 34.5 19 ALA B CA 1
ATOM 1839 C C . ALA B 1 19 ? 23.188 -19.531 -2.953 1 34.5 19 ALA B C 1
ATOM 1841 O O . ALA B 1 19 ? 23.656 -19.641 -1.813 1 34.5 19 ALA B O 1
ATOM 1842 N N . LEU B 1 20 ? 21.969 -18.875 -2.887 1 41.22 20 LEU B N 1
ATOM 1843 C CA . LEU B 1 20 ? 21.094 -19.5 -1.902 1 41.22 20 LEU B CA 1
ATOM 1844 C C . LEU B 1 20 ? 21.281 -21 -1.876 1 41.22 20 LEU B C 1
ATOM 1846 O O . LEU B 1 20 ? 21.641 -21.609 -2.891 1 41.22 20 LEU B O 1
ATOM 1850 N N . GLU B 1 21 ? 21.594 -21.562 -0.734 1 45.91 21 GLU B N 1
ATOM 1851 C CA . GLU B 1 21 ? 21.625 -23.016 -0.651 1 45.91 21 GLU B CA 1
ATOM 1852 C C . GLU B 1 21 ? 20.547 -23.641 -1.532 1 45.91 21 GLU B C 1
ATOM 1854 O O . GLU B 1 21 ? 19.484 -23.031 -1.739 1 45.91 21 GLU B O 1
ATOM 1859 N N . PRO B 1 22 ? 20.75 -24.672 -2.299 1 47.94 22 PRO B N 1
ATOM 1860 C CA . PRO B 1 22 ? 19.719 -25.406 -3.049 1 47.94 22 PRO B CA 1
ATOM 1861 C C . PRO B 1 22 ? 18.438 -25.609 -2.246 1 47.94 22 PRO B C 1
ATOM 1863 O O . PRO B 1 22 ? 18.484 -26.016 -1.083 1 47.94 22 PRO B O 1
ATOM 1866 N N . GLY B 1 23 ? 17.359 -24.984 -2.455 1 60.22 23 GLY B N 1
ATOM 1867 C CA . GLY B 1 23 ? 16.078 -25.109 -1.781 1 60.22 23 GLY B CA 1
ATOM 1868 C C . GLY B 1 23 ? 15.617 -23.828 -1.12 1 60.22 23 GLY B C 1
ATOM 1869 O O . GLY B 1 23 ? 14.477 -23.719 -0.679 1 60.22 23 GLY B O 1
ATOM 1870 N N . ALA B 1 24 ? 16.625 -22.984 -0.878 1 76 24 ALA B N 1
ATOM 1871 C CA . ALA B 1 24 ? 16.297 -21.766 -0.145 1 76 24 ALA B CA 1
ATOM 1872 C C . ALA B 1 24 ? 15.422 -20.828 -0.986 1 76 24 ALA B C 1
ATOM 1874 O O . ALA B 1 24 ? 15.617 -20.719 -2.197 1 76 24 ALA B O 1
ATOM 1875 N N . TRP B 1 25 ? 14.391 -20.328 -0.481 1 84.75 25 TRP B N 1
ATOM 1876 C CA . TRP B 1 25 ? 13.484 -19.422 -1.176 1 84.75 25 TRP B CA 1
ATOM 1877 C C . TRP B 1 25 ? 14.203 -18.156 -1.612 1 84.75 25 TRP B C 1
ATOM 1879 O O . TRP B 1 25 ? 14.914 -17.531 -0.82 1 84.75 25 TRP B O 1
ATOM 1889 N N . ALA B 1 26 ? 14.117 -17.906 -2.861 1 85.44 26 ALA B N 1
ATOM 1890 C CA . ALA B 1 26 ? 14.531 -16.609 -3.396 1 85.44 26 ALA B CA 1
ATOM 1891 C C . ALA B 1 26 ? 13.328 -15.805 -3.863 1 85.44 26 ALA B C 1
ATOM 1893 O O . ALA B 1 26 ? 12.453 -16.328 -4.562 1 85.44 26 ALA B O 1
ATOM 1894 N N . PRO B 1 27 ? 13.273 -14.562 -3.41 1 83.94 27 PRO B N 1
ATOM 1895 C CA . PRO B 1 27 ? 12.148 -13.742 -3.887 1 83.94 27 PRO B CA 1
ATOM 1896 C C . PRO B 1 27 ? 11.977 -13.812 -5.402 1 83.94 27 PRO B C 1
ATOM 1898 O O . PRO B 1 27 ? 12.93 -13.555 -6.148 1 83.94 27 PRO B O 1
ATOM 1901 N N . PRO B 1 28 ? 10.773 -14.141 -5.84 1 89.56 28 PRO B N 1
ATOM 1902 C CA . PRO B 1 28 ? 10.578 -14.297 -7.281 1 89.56 28 PRO B CA 1
ATOM 1903 C C . PRO B 1 28 ? 10.633 -12.961 -8.031 1 89.56 28 PRO B C 1
ATOM 1905 O O . PRO B 1 28 ? 10.164 -11.945 -7.52 1 89.56 28 PRO B O 1
ATOM 1908 N N . THR B 1 29 ? 11.172 -12.977 -9.195 1 90.06 29 THR B N 1
ATOM 1909 C CA . THR B 1 29 ? 11.219 -11.812 -10.07 1 90.06 29 THR B CA 1
ATOM 1910 C C . THR B 1 29 ? 10.273 -11.992 -11.258 1 90.06 29 THR B C 1
ATOM 1912 O O . THR B 1 29 ? 10.016 -11.047 -12 1 90.06 29 THR B O 1
ATOM 1915 N N . ASP B 1 30 ? 9.812 -13.234 -11.445 1 95.44 30 ASP B N 1
ATOM 1916 C CA . ASP B 1 30 ? 8.812 -13.609 -12.438 1 95.44 30 ASP B CA 1
ATOM 1917 C C . ASP B 1 30 ? 7.531 -14.094 -11.766 1 95.44 30 ASP B C 1
ATOM 1919 O O . ASP B 1 30 ? 7.461 -15.227 -11.289 1 95.44 30 ASP B O 1
ATOM 1923 N N . VAL B 1 31 ? 6.5 -13.188 -11.688 1 97.06 31 VAL B N 1
ATOM 1924 C CA . VAL B 1 31 ? 5.316 -13.477 -10.891 1 97.06 31 VAL B CA 1
ATOM 1925 C C . VAL B 1 31 ? 4.066 -13.375 -11.766 1 97.06 31 VAL B C 1
ATOM 1927 O O . VAL B 1 31 ? 3.98 -12.508 -12.641 1 97.06 31 VAL B O 1
ATOM 1930 N N . HIS B 1 32 ? 3.18 -14.305 -11.586 1 97.81 32 HIS B N 1
ATOM 1931 C CA . HIS B 1 32 ? 1.87 -14.305 -12.227 1 97.81 32 HIS B CA 1
ATOM 1932 C C . HIS B 1 32 ? 0.802 -13.734 -11.297 1 97.81 32 HIS B C 1
ATOM 1934 O O . HIS B 1 32 ? 0.657 -14.195 -10.156 1 97.81 32 HIS B O 1
ATOM 1940 N N . VAL B 1 33 ? 0.12 -12.68 -11.734 1 97.44 33 VAL B N 1
ATOM 1941 C CA . VAL B 1 33 ? -1.019 -12.148 -10.984 1 97.44 33 VAL B CA 1
ATOM 1942 C C . VAL B 1 33 ? -2.318 -12.516 -11.703 1 97.44 33 VAL B C 1
ATOM 1944 O O . VAL B 1 33 ? -2.611 -11.992 -12.781 1 97.44 33 VAL B O 1
ATOM 1947 N N . ALA B 1 34 ? -3.061 -13.398 -11.062 1 97 34 ALA B N 1
ATOM 1948 C CA . ALA B 1 34 ? -4.348 -13.828 -11.602 1 97 34 ALA B CA 1
ATOM 1949 C C . ALA B 1 34 ? -5.504 -13.125 -10.891 1 97 34 ALA B C 1
ATOM 1951 O O . ALA B 1 34 ? -5.715 -13.328 -9.695 1 97 34 ALA B O 1
ATOM 1952 N N . GLY B 1 35 ? -6.266 -12.367 -11.609 1 94.19 35 GLY B N 1
ATOM 1953 C CA . GLY B 1 35 ? -7.242 -11.438 -11.062 1 94.19 35 GLY B CA 1
ATOM 1954 C C . GLY B 1 35 ? -6.719 -10.016 -10.961 1 94.19 35 GLY B C 1
ATOM 1955 O O . GLY B 1 35 ? -5.762 -9.75 -10.227 1 94.19 35 GLY B O 1
ATOM 1956 N N . LEU B 1 36 ? -7.379 -9.102 -11.719 1 92.81 36 LEU B N 1
ATOM 1957 C CA . LEU B 1 36 ? -6.789 -7.77 -11.852 1 92.81 36 LEU B CA 1
ATOM 1958 C C . LEU B 1 36 ? -7.812 -6.688 -11.516 1 92.81 36 LEU B C 1
ATOM 1960 O O . LEU B 1 36 ? -7.852 -5.641 -12.164 1 92.81 36 LEU B O 1
ATOM 1964 N N . ASP B 1 37 ? -8.672 -7.043 -10.547 1 86.06 37 ASP B N 1
ATOM 1965 C CA . ASP B 1 37 ? -9.492 -5.973 -10 1 86.06 37 ASP B CA 1
ATOM 1966 C C . ASP B 1 37 ? -8.641 -4.945 -9.258 1 86.06 37 ASP B C 1
ATOM 1968 O O . ASP B 1 37 ? -7.418 -4.918 -9.422 1 86.06 37 ASP B O 1
ATOM 1972 N N . ALA B 1 38 ? -9.25 -4.117 -8.477 1 82.44 38 ALA B N 1
ATOM 1973 C CA . ALA B 1 38 ? -8.516 -3.059 -7.789 1 82.44 38 ALA B CA 1
ATOM 1974 C C . ALA B 1 38 ? -7.387 -3.635 -6.938 1 82.44 38 ALA B C 1
ATOM 1976 O O . ALA B 1 38 ? -6.305 -3.051 -6.855 1 82.44 38 ALA B O 1
ATOM 1977 N N . VAL B 1 39 ? -7.637 -4.773 -6.344 1 87.88 39 VAL B N 1
ATOM 1978 C CA . VAL B 1 39 ? -6.652 -5.422 -5.484 1 87.88 39 VAL B CA 1
ATOM 1979 C C . VAL B 1 39 ? -5.531 -6.012 -6.336 1 87.88 39 VAL B C 1
ATOM 1981 O O . VAL B 1 39 ? -4.348 -5.789 -6.062 1 87.88 39 VAL B O 1
ATOM 1984 N N . GLY B 1 40 ? -5.883 -6.691 -7.367 1 92.44 40 GLY B N 1
ATOM 1985 C CA . GLY B 1 40 ? -4.891 -7.27 -8.258 1 92.44 40 GLY B CA 1
ATOM 1986 C C . GLY B 1 40 ? -4.027 -6.227 -8.945 1 92.44 40 GLY B C 1
ATOM 1987 O O . GLY B 1 40 ? -2.816 -6.414 -9.094 1 92.44 40 GLY B O 1
ATOM 1988 N N . ALA B 1 41 ? -4.664 -5.184 -9.32 1 88.12 41 ALA B N 1
ATOM 1989 C CA . ALA B 1 41 ? -3.92 -4.09 -9.945 1 88.12 41 ALA B CA 1
ATOM 1990 C C . ALA B 1 41 ? -2.918 -3.484 -8.961 1 88.12 41 ALA B C 1
ATOM 1992 O O . ALA B 1 41 ? -1.771 -3.211 -9.328 1 88.12 41 ALA B O 1
ATOM 1993 N N . ALA B 1 42 ? -3.352 -3.258 -7.754 1 87.06 42 ALA B N 1
ATOM 1994 C CA . ALA B 1 42 ? -2.459 -2.729 -6.723 1 87.06 42 ALA B CA 1
ATOM 1995 C C . ALA B 1 42 ? -1.279 -3.666 -6.484 1 87.06 42 ALA B C 1
ATOM 1997 O O . ALA B 1 42 ? -0.143 -3.217 -6.32 1 87.06 42 ALA B O 1
ATOM 1998 N N . ILE B 1 43 ? -1.51 -4.922 -6.492 1 93.25 43 ILE B N 1
ATOM 1999 C CA . ILE B 1 43 ? -0.466 -5.918 -6.281 1 93.25 43 ILE B CA 1
ATOM 2000 C C . ILE B 1 43 ? 0.512 -5.898 -7.453 1 93.25 43 ILE B C 1
ATOM 2002 O O . ILE B 1 43 ? 1.729 -5.918 -7.258 1 93.25 43 ILE B O 1
ATOM 2006 N N . ALA B 1 44 ? 0 -5.812 -8.633 1 92.81 44 ALA B N 1
ATOM 2007 C CA . ALA B 1 44 ? 0.847 -5.766 -9.828 1 92.81 44 ALA B CA 1
ATOM 2008 C C . ALA B 1 44 ? 1.761 -4.543 -9.797 1 92.81 44 ALA B C 1
ATOM 2010 O O . ALA B 1 44 ? 2.957 -4.648 -10.078 1 92.81 44 ALA B O 1
ATOM 2011 N N . HIS B 1 45 ? 1.201 -3.443 -9.445 1 85.62 45 HIS B N 1
ATOM 2012 C CA . HIS B 1 45 ? 1.996 -2.225 -9.352 1 85.62 45 HIS B CA 1
ATOM 2013 C C . HIS B 1 45 ? 3.053 -2.34 -8.258 1 85.62 45 HIS B C 1
ATOM 2015 O O . HIS B 1 45 ? 4.191 -1.902 -8.445 1 85.62 45 HIS B O 1
ATOM 2021 N N . ALA B 1 46 ? 2.646 -2.871 -7.152 1 88 46 ALA B N 1
ATOM 2022 C CA . ALA B 1 46 ? 3.582 -3.037 -6.043 1 88 46 ALA B CA 1
ATOM 2023 C C . ALA B 1 46 ? 4.738 -3.951 -6.434 1 88 46 ALA B C 1
ATOM 2025 O O . ALA B 1 46 ? 5.891 -3.697 -6.07 1 88 46 ALA B O 1
ATOM 2026 N N . LEU B 1 47 ? 4.441 -4.992 -7.172 1 91.31 47 LEU B N 1
ATOM 2027 C CA . LEU B 1 47 ? 5.477 -5.914 -7.633 1 91.31 47 LEU B CA 1
ATOM 2028 C C . LEU B 1 47 ? 6.438 -5.219 -8.594 1 91.31 47 LEU B C 1
ATOM 2030 O O . LEU B 1 47 ? 7.652 -5.41 -8.508 1 91.31 47 LEU B O 1
ATOM 2034 N N . ALA B 1 48 ? 5.848 -4.453 -9.445 1 85.56 48 ALA B N 1
ATOM 2035 C CA . ALA B 1 48 ? 6.68 -3.684 -10.367 1 85.56 48 ALA B CA 1
ATOM 2036 C C . ALA B 1 48 ? 7.641 -2.771 -9.609 1 85.56 48 ALA B C 1
ATOM 2038 O O . ALA B 1 48 ? 8.82 -2.691 -9.938 1 85.56 48 ALA B O 1
ATOM 2039 N N . GLY B 1 49 ? 7.152 -2.178 -8.594 1 78.62 49 GLY B N 1
ATOM 2040 C CA . GLY B 1 49 ? 7.957 -1.269 -7.797 1 78.62 49 GLY B CA 1
ATOM 2041 C C . GLY B 1 49 ? 8.945 -1.984 -6.891 1 78.62 49 GLY B C 1
ATOM 2042 O O . GLY B 1 49 ? 9.898 -1.378 -6.406 1 78.62 49 GLY B O 1
ATOM 2043 N N . ALA B 1 50 ? 8.648 -3.232 -6.633 1 81.88 50 ALA B N 1
ATOM 2044 C CA . ALA B 1 50 ? 9.477 -4.012 -5.723 1 81.88 50 ALA B CA 1
ATOM 2045 C C . ALA B 1 50 ? 10.586 -4.746 -6.477 1 81.88 50 ALA B C 1
ATOM 2047 O O . ALA B 1 50 ? 11.344 -5.516 -5.883 1 81.88 50 ALA B O 1
ATOM 2048 N N . GLY B 1 51 ? 10.633 -4.59 -7.84 1 78.25 51 GLY B N 1
ATOM 2049 C CA . GLY B 1 51 ? 11.781 -5.121 -8.562 1 78.25 51 GLY B CA 1
ATOM 2050 C C . GLY B 1 51 ? 11.445 -6.336 -9.406 1 78.25 51 GLY B C 1
ATOM 2051 O O . GLY B 1 51 ? 12.336 -7.082 -9.812 1 78.25 51 GLY B O 1
ATOM 2052 N N . ALA B 1 52 ? 10.18 -6.613 -9.562 1 88.75 52 ALA B N 1
ATOM 2053 C CA . ALA B 1 52 ? 9.82 -7.668 -10.508 1 88.75 52 ALA B CA 1
ATOM 2054 C C . ALA B 1 52 ? 10.406 -7.398 -11.891 1 88.75 52 ALA B C 1
ATOM 2056 O O . ALA B 1 52 ? 10.445 -6.25 -12.336 1 88.75 52 ALA B O 1
ATOM 2057 N N . LEU B 1 53 ? 10.852 -8.43 -12.539 1 90.81 53 LEU B N 1
ATOM 2058 C CA . LEU B 1 53 ? 11.391 -8.305 -13.891 1 90.81 53 LEU B CA 1
ATOM 2059 C C . LEU B 1 53 ? 10.344 -8.695 -14.93 1 90.81 53 LEU B C 1
ATOM 2061 O O . LEU B 1 53 ? 10.328 -8.156 -16.031 1 90.81 53 LEU B O 1
ATOM 2065 N N . ARG B 1 54 ? 9.57 -9.68 -14.555 1 95.25 54 ARG B N 1
ATOM 2066 C CA . ARG B 1 54 ? 8.508 -10.172 -15.414 1 95.25 54 ARG B CA 1
ATOM 2067 C C . ARG B 1 54 ? 7.199 -10.328 -14.648 1 95.25 54 ARG B C 1
ATOM 2069 O O . ARG B 1 54 ? 7.199 -10.797 -13.508 1 95.25 54 ARG B O 1
ATOM 2076 N N . LEU B 1 55 ? 6.145 -9.859 -15.242 1 96.38 55 LEU B N 1
ATOM 2077 C CA . LEU B 1 55 ? 4.805 -10.062 -14.695 1 96.38 55 LEU B CA 1
ATOM 2078 C C . LEU B 1 55 ? 3.875 -10.664 -15.742 1 96.38 55 LEU B C 1
ATOM 2080 O O . LEU B 1 55 ? 3.781 -10.156 -16.859 1 96.38 55 LEU B O 1
ATOM 2084 N N . ALA B 1 56 ? 3.322 -11.789 -15.445 1 97.62 56 ALA B N 1
ATOM 2085 C CA . ALA B 1 56 ? 2.174 -12.297 -16.188 1 97.62 56 ALA B CA 1
ATOM 2086 C C . ALA B 1 56 ? 0.863 -11.836 -15.562 1 97.62 56 ALA B C 1
ATOM 2088 O O . ALA B 1 56 ? 0.702 -11.891 -14.344 1 97.62 56 ALA B O 1
ATOM 2089 N N . LEU B 1 57 ? -0.03 -11.312 -16.391 1 97.31 57 LEU B N 1
ATOM 2090 C CA . LEU B 1 57 ? -1.29 -10.734 -15.938 1 97.31 57 LEU B CA 1
ATOM 2091 C C . LEU B 1 57 ? -2.477 -11.461 -16.562 1 97.31 57 LEU B C 1
ATOM 2093 O O . LEU B 1 57 ? -2.557 -11.594 -17.781 1 97.31 57 LEU B O 1
ATOM 2097 N N . TRP B 1 58 ? -3.416 -11.906 -15.664 1 97.31 58 TRP B N 1
ATOM 2098 C CA . TRP B 1 58 ? -4.582 -12.609 -16.188 1 97.31 58 TRP B CA 1
ATOM 2099 C C . TRP B 1 58 ? -5.867 -12.078 -15.562 1 97.31 58 TRP B C 1
ATOM 2101 O O . TRP B 1 58 ? -5.965 -11.945 -14.344 1 97.31 58 TRP B O 1
ATOM 2111 N N . ASP B 1 59 ? -6.777 -11.781 -16.312 1 95.31 59 ASP B N 1
ATOM 2112 C CA . ASP B 1 59 ? -8.164 -11.477 -16 1 95.31 59 ASP B CA 1
ATOM 2113 C C . ASP B 1 59 ? -9.047 -11.57 -17.234 1 95.31 59 ASP B C 1
ATOM 2115 O O . ASP B 1 59 ? -8.781 -10.906 -18.25 1 95.31 59 ASP B O 1
ATOM 2119 N N . PRO B 1 60 ? -10.047 -12.359 -17.234 1 93.56 60 PRO B N 1
ATOM 2120 C CA . PRO B 1 60 ? -10.867 -12.523 -18.438 1 93.56 60 PRO B CA 1
ATOM 2121 C C . PRO B 1 60 ? -11.867 -11.391 -18.625 1 93.56 60 PRO B C 1
ATOM 2123 O O . PRO B 1 60 ? -12.547 -11.336 -19.656 1 93.56 60 PRO B O 1
ATOM 2126 N N . ARG B 1 61 ? -11.992 -10.43 -17.719 1 92.12 61 ARG B N 1
ATOM 2127 C CA . ARG B 1 61 ? -13.023 -9.398 -17.75 1 92.12 61 ARG B CA 1
ATOM 2128 C C . ARG B 1 61 ? -12.492 -8.125 -18.391 1 92.12 61 ARG B C 1
ATOM 2130 O O . ARG B 1 61 ? -11.289 -7.879 -18.406 1 92.12 61 ARG B O 1
ATOM 2137 N N . PRO B 1 62 ? -13.406 -7.355 -18.844 1 93.81 62 PRO B N 1
ATOM 2138 C CA . PRO B 1 62 ? -13.031 -6.031 -19.344 1 93.81 62 PRO B CA 1
ATOM 2139 C C . PRO B 1 62 ? -12.945 -4.984 -18.234 1 93.81 62 PRO B C 1
ATOM 2141 O O . PRO B 1 62 ? -13.477 -5.191 -17.141 1 93.81 62 PRO B O 1
ATOM 2144 N N . VAL B 1 63 ? -12.203 -3.887 -18.531 1 89.19 63 VAL B N 1
ATOM 2145 C CA . VAL B 1 63 ? -12.156 -2.748 -17.625 1 89.19 63 VAL B CA 1
ATOM 2146 C C . VAL B 1 63 ? -13.555 -2.154 -17.453 1 89.19 63 VAL B C 1
ATOM 2148 O O . VAL B 1 63 ? -14.266 -1.958 -18.438 1 89.19 63 VAL B O 1
ATOM 2151 N N . ASP B 1 64 ? -13.922 -1.992 -16.234 1 87.12 64 ASP B N 1
ATOM 2152 C CA . ASP B 1 64 ? -15.211 -1.357 -15.969 1 87.12 64 ASP B CA 1
ATOM 2153 C C . ASP B 1 64 ? -15.039 -0.134 -15.07 1 87.12 64 ASP B C 1
ATOM 2155 O O . ASP B 1 64 ? -13.914 0.252 -14.742 1 87.12 64 ASP B O 1
ATOM 2159 N N . ALA B 1 65 ? -16.141 0.576 -14.727 1 76.81 65 ALA B N 1
ATOM 2160 C CA . ALA B 1 65 ? -16.109 1.852 -14.016 1 76.81 65 ALA B CA 1
ATOM 2161 C C . ALA B 1 65 ? -15.461 1.696 -12.641 1 76.81 65 ALA B C 1
ATOM 2163 O O . ALA B 1 65 ? -14.789 2.611 -12.156 1 76.81 65 ALA B O 1
ATOM 2164 N N . ALA B 1 66 ? -15.602 0.495 -12.07 1 71.94 66 ALA B N 1
ATOM 2165 C CA . ALA B 1 66 ? -15.078 0.254 -10.719 1 71.94 66 ALA B CA 1
ATOM 2166 C C . ALA B 1 66 ? -13.555 0.19 -10.727 1 71.94 66 ALA B C 1
ATOM 2168 O O . ALA B 1 66 ? -12.922 0.292 -9.672 1 71.94 66 ALA B O 1
ATOM 2169 N N . ASP B 1 67 ? -13.023 0.07 -11.961 1 75.75 67 ASP B N 1
ATOM 2170 C CA . ASP B 1 67 ? -11.57 -0.08 -12.078 1 75.75 67 ASP B CA 1
ATOM 2171 C C . ASP B 1 67 ? -10.891 1.279 -12.203 1 75.75 67 ASP B C 1
ATOM 2173 O O . ASP B 1 67 ? -9.664 1.374 -12.109 1 75.75 67 ASP B O 1
ATOM 2177 N N . LEU B 1 68 ? -11.672 2.232 -12.352 1 67.69 68 LEU B N 1
ATOM 2178 C CA . LEU B 1 68 ? -11.07 3.543 -12.578 1 67.69 68 LEU B CA 1
ATOM 2179 C C . LEU B 1 68 ? -10.383 4.051 -11.312 1 67.69 68 LEU B C 1
ATOM 2181 O O . LEU B 1 68 ? -10.898 3.869 -10.203 1 67.69 68 LEU B O 1
ATOM 2185 N N . GLY B 1 69 ? -9.203 4.582 -11.398 1 63.91 69 GLY B N 1
ATOM 2186 C CA . GLY B 1 69 ? -8.453 5.102 -10.258 1 63.91 69 GLY B CA 1
ATOM 2187 C C . GLY B 1 69 ? -7.461 4.102 -9.695 1 63.91 69 GLY B C 1
ATOM 2188 O O . GLY B 1 69 ? -6.715 4.422 -8.766 1 63.91 69 GLY B O 1
ATOM 2189 N N . THR B 1 70 ? -7.492 2.902 -10.219 1 62.78 70 THR B N 1
ATOM 2190 C CA . THR B 1 70 ? -6.566 1.873 -9.758 1 62.78 70 THR B CA 1
ATOM 2191 C C . THR B 1 70 ? -5.367 1.768 -10.695 1 62.78 70 THR B C 1
ATOM 2193 O O . THR B 1 70 ? -4.715 0.724 -10.766 1 62.78 70 THR B O 1
ATOM 2196 N N . GLY B 1 71 ? -5.152 2.846 -11.383 1 65.88 71 GLY B N 1
ATOM 2197 C CA . GLY B 1 71 ? -4.145 2.83 -12.43 1 65.88 71 GLY B CA 1
ATOM 2198 C C . GLY B 1 71 ? -4.734 2.768 -13.828 1 65.88 71 GLY B C 1
ATOM 2199 O O . GLY B 1 71 ? -4.059 3.086 -14.805 1 65.88 71 GLY B O 1
ATOM 2200 N N . LEU B 1 72 ? -5.926 2.326 -13.875 1 74.5 72 LEU B N 1
ATOM 2201 C CA . LEU B 1 72 ? -6.633 2.285 -15.148 1 74.5 72 LEU B CA 1
ATOM 2202 C C . LEU B 1 72 ? -7.395 3.586 -15.391 1 74.5 72 LEU B C 1
ATOM 2204 O O . LEU B 1 72 ? -7.855 4.227 -14.438 1 74.5 72 LEU B O 1
ATOM 2208 N N . LEU B 1 73 ? -7.453 4.039 -16.578 1 71.88 73 LEU B N 1
ATOM 2209 C CA . LEU B 1 73 ? -7.973 5.344 -16.969 1 71.88 73 LEU B CA 1
ATOM 2210 C C . LEU B 1 73 ? -9.273 5.195 -17.75 1 71.88 73 LEU B C 1
ATOM 2212 O O . LEU B 1 73 ? -9.594 4.105 -18.234 1 71.88 73 LEU B O 1
ATOM 2216 N N . PRO B 1 74 ? -9.984 6.305 -17.797 1 74.88 74 PRO B N 1
ATOM 2217 C CA . PRO B 1 74 ? -11.242 6.266 -18.547 1 74.88 74 PRO B CA 1
ATOM 2218 C C . PRO B 1 74 ? -11.062 5.766 -19.984 1 74.88 74 PRO B C 1
ATOM 2220 O O . PRO B 1 74 ? -11.938 5.086 -20.516 1 74.88 74 PRO B O 1
ATOM 2223 N N . GLY B 1 75 ? -9.914 6.008 -20.562 1 81.88 75 GLY B N 1
ATOM 2224 C CA . GLY B 1 75 ? -9.633 5.547 -21.922 1 81.88 75 GLY B CA 1
ATOM 2225 C C . GLY B 1 75 ? -9.477 4.043 -22.016 1 81.88 75 GLY B C 1
ATOM 2226 O O . GLY B 1 75 ? -9.484 3.48 -23.109 1 81.88 75 GLY B O 1
ATOM 2227 N N . ASP B 1 76 ? -9.422 3.387 -20.922 1 85.69 76 ASP B N 1
ATOM 2228 C CA . ASP B 1 76 ? -9.242 1.938 -20.906 1 85.69 76 ASP B CA 1
ATOM 2229 C C . ASP B 1 76 ? -10.586 1.218 -20.797 1 85.69 76 ASP B C 1
ATOM 2231 O O . ASP B 1 76 ? -10.648 -0.005 -20.938 1 85.69 76 ASP B O 1
ATOM 2235 N N . LEU B 1 77 ? -11.703 1.966 -20.578 1 88.06 77 LEU B N 1
ATOM 2236 C CA . LEU B 1 77 ? -13.008 1.346 -20.359 1 88.06 77 LEU B CA 1
ATOM 2237 C C . LEU B 1 77 ? -13.367 0.412 -21.516 1 88.06 77 LEU B C 1
ATOM 2239 O O . LEU B 1 77 ? -13.203 0.77 -22.688 1 88.06 77 LEU B O 1
ATOM 2243 N N . GLY B 1 78 ? -13.758 -0.814 -21.172 1 93.75 78 GLY B N 1
ATOM 2244 C CA . GLY B 1 78 ? -14.227 -1.777 -22.156 1 93.75 78 GLY B CA 1
ATOM 2245 C C . GLY B 1 78 ? -13.109 -2.639 -22.734 1 93.75 78 GLY B C 1
ATOM 2246 O O . GLY B 1 78 ? -13.375 -3.689 -23.328 1 93.75 78 GLY B O 1
ATOM 2247 N N . ARG B 1 79 ? -11.898 -2.219 -22.594 1 93.62 79 ARG B N 1
ATOM 2248 C CA . ARG B 1 79 ? -10.758 -3.008 -23.047 1 93.62 79 ARG B CA 1
ATOM 2249 C C . ARG B 1 79 ? -10.484 -4.164 -22.094 1 93.62 79 ARG B C 1
ATOM 2251 O O . ARG B 1 79 ? -10.898 -4.129 -20.938 1 93.62 79 ARG B O 1
ATOM 2258 N N . PRO B 1 80 ? -9.812 -5.184 -22.672 1 94.5 80 PRO B N 1
ATOM 2259 C CA . PRO B 1 80 ? -9.438 -6.258 -21.75 1 94.5 80 PRO B CA 1
ATOM 2260 C C . PRO B 1 80 ? -8.594 -5.766 -20.578 1 94.5 80 PRO B C 1
ATOM 2262 O O . PRO B 1 80 ? -7.602 -5.059 -20.781 1 94.5 80 PRO B O 1
ATOM 2265 N N . ARG B 1 81 ? -8.953 -6.18 -19.406 1 93.12 81 ARG B N 1
ATOM 2266 C CA . ARG B 1 81 ? -8.336 -5.695 -18.172 1 93.12 81 ARG B CA 1
ATOM 2267 C C . ARG B 1 81 ? -6.84 -5.996 -18.156 1 93.12 81 ARG B C 1
ATOM 2269 O O . ARG B 1 81 ? -6.031 -5.129 -17.828 1 93.12 81 ARG B O 1
ATOM 2276 N N . ALA B 1 82 ? -6.496 -7.199 -18.578 1 96.06 82 ALA B N 1
ATOM 2277 C CA . ALA B 1 82 ? -5.102 -7.633 -18.516 1 96.06 82 ALA B CA 1
ATOM 2278 C C . ALA B 1 82 ? -4.23 -6.797 -19.453 1 96.06 82 ALA B C 1
ATOM 2280 O O . ALA B 1 82 ? -3.156 -6.336 -19.062 1 96.06 82 ALA B O 1
ATOM 2281 N N . GLY B 1 83 ? -4.727 -6.609 -20.609 1 95.31 83 GLY B N 1
ATOM 2282 C CA . GLY B 1 83 ? -3.996 -5.805 -21.578 1 95.31 83 GLY B CA 1
ATOM 2283 C C . GLY B 1 83 ? -3.891 -4.344 -21.188 1 95.31 83 GLY B C 1
ATOM 2284 O O . GLY B 1 83 ? -2.838 -3.727 -21.344 1 95.31 83 GLY B O 1
ATOM 2285 N N . ALA B 1 84 ? -4.938 -3.834 -20.688 1 92.81 84 ALA B N 1
ATOM 2286 C CA . ALA B 1 84 ? -4.961 -2.436 -20.25 1 92.81 84 ALA B CA 1
ATOM 2287 C C . ALA B 1 84 ? -3.977 -2.193 -19.109 1 92.81 84 ALA B C 1
ATOM 2289 O O . ALA B 1 84 ? -3.227 -1.214 -19.141 1 92.81 84 ALA B O 1
ATOM 2290 N N . LEU B 1 85 ? -3.988 -3.09 -18.141 1 91.62 85 LEU B N 1
ATOM 2291 C CA . LEU B 1 85 ? -3.078 -2.939 -17.016 1 91.62 85 LEU B CA 1
ATOM 2292 C C . LEU B 1 85 ? -1.628 -3.096 -17.453 1 91.62 85 LEU B C 1
ATOM 2294 O O . LEU B 1 85 ? -0.744 -2.395 -16.953 1 91.62 85 LEU B O 1
ATOM 2298 N N . ALA B 1 86 ? -1.412 -3.98 -18.391 1 93.75 86 ALA B N 1
ATOM 2299 C CA . ALA B 1 86 ? -0.065 -4.168 -18.922 1 93.75 86 ALA B CA 1
ATOM 2300 C C . ALA B 1 86 ? 0.459 -2.883 -19.562 1 93.75 86 ALA B C 1
ATOM 2302 O O . ALA B 1 86 ? 1.618 -2.514 -19.359 1 93.75 86 ALA B O 1
ATOM 2303 N N . ARG B 1 87 ? -0.361 -2.252 -20.266 1 89.06 87 ARG B N 1
ATOM 2304 C CA . ARG B 1 87 ? 0.028 -0.997 -20.906 1 89.06 87 ARG B CA 1
ATOM 2305 C C . ARG B 1 87 ? 0.377 0.059 -19.859 1 89.06 87 ARG B C 1
ATOM 2307 O O . ARG B 1 87 ? 1.39 0.752 -19.984 1 89.06 87 ARG B O 1
ATOM 2314 N N . ARG B 1 88 ? -0.43 0.104 -18.875 1 82.69 88 ARG B N 1
ATOM 2315 C CA . ARG B 1 88 ? -0.201 1.09 -17.812 1 82.69 88 ARG B CA 1
ATOM 2316 C C . ARG B 1 88 ? 1.093 0.798 -17.062 1 82.69 88 ARG B C 1
ATOM 2318 O O . ARG B 1 88 ? 1.877 1.709 -16.797 1 82.69 88 ARG B O 1
ATOM 2325 N N . LEU B 1 89 ? 1.232 -0.428 -16.703 1 86 89 LEU B N 1
ATOM 2326 C CA . LEU B 1 89 ? 2.445 -0.84 -16.016 1 86 89 LEU B CA 1
ATOM 2327 C C . LEU B 1 89 ? 3.68 -0.586 -16.875 1 86 89 LEU B C 1
ATOM 2329 O O . LEU B 1 89 ? 4.734 -0.211 -16.359 1 86 89 LEU B O 1
ATOM 2333 N N . GLY B 1 90 ? 3.559 -0.833 -18.172 1 83.06 90 GLY B N 1
ATOM 2334 C CA . GLY B 1 90 ? 4.652 -0.56 -19.094 1 83.06 90 GLY B CA 1
ATOM 2335 C C . GLY B 1 90 ? 5.07 0.898 -19.109 1 83.06 90 GLY B C 1
ATOM 2336 O O . GLY B 1 90 ? 6.254 1.208 -19.266 1 83.06 90 GLY B O 1
ATOM 2337 N N . ASP B 1 91 ? 4.117 1.75 -18.953 1 72.69 91 ASP B N 1
ATOM 2338 C CA . ASP B 1 91 ? 4.387 3.184 -18.922 1 72.69 91 ASP B CA 1
ATOM 2339 C C . ASP B 1 91 ? 5.164 3.572 -17.672 1 72.69 91 ASP B C 1
ATOM 2341 O O . ASP B 1 91 ? 6.008 4.473 -17.703 1 72.69 91 ASP B O 1
ATOM 2345 N N . VAL B 1 92 ? 4.914 2.873 -16.594 1 70.62 92 VAL B N 1
ATOM 2346 C CA . VAL B 1 92 ? 5.48 3.289 -15.312 1 70.62 92 VAL B CA 1
ATOM 2347 C C . VAL B 1 92 ? 6.781 2.535 -15.055 1 70.62 92 VAL B C 1
ATOM 2349 O O . VAL B 1 92 ? 7.633 3 -14.297 1 70.62 92 VAL B O 1
ATOM 2352 N N . ALA B 1 93 ? 6.949 1.347 -15.664 1 76.81 93 ALA B N 1
ATOM 2353 C CA . ALA B 1 93 ? 8.133 0.509 -15.492 1 76.81 93 ALA B CA 1
ATOM 2354 C C . ALA B 1 93 ? 8.656 0.01 -16.828 1 76.81 93 ALA B C 1
ATOM 2356 O O . ALA B 1 93 ? 8.469 -1.157 -17.188 1 76.81 93 ALA B O 1
ATOM 2357 N N . PRO B 1 94 ? 9.312 0.83 -17.547 1 72.56 94 PRO B N 1
ATOM 2358 C CA . PRO B 1 94 ? 9.727 0.465 -18.906 1 72.56 94 PRO B CA 1
ATOM 2359 C C . PRO B 1 94 ? 10.594 -0.795 -18.938 1 72.56 94 PRO B C 1
ATOM 2361 O O . PRO B 1 94 ? 10.633 -1.489 -19.953 1 72.56 94 PRO B O 1
ATOM 2364 N N . GLY B 1 95 ? 11.32 -1.187 -17.922 1 79.31 95 GLY B N 1
ATOM 2365 C CA . GLY B 1 95 ? 12.148 -2.377 -17.906 1 79.31 95 GLY B CA 1
ATOM 2366 C C . GLY B 1 95 ? 11.391 -3.637 -17.531 1 79.31 95 GLY B C 1
ATOM 2367 O O . GLY B 1 95 ? 11.93 -4.742 -17.625 1 79.31 95 GLY B O 1
ATOM 2368 N N . LEU B 1 96 ? 10.164 -3.51 -17.234 1 87.56 96 LEU B N 1
ATOM 2369 C CA . LEU B 1 96 ? 9.32 -4.625 -16.812 1 87.56 96 LEU B CA 1
ATOM 2370 C C . LEU B 1 96 ? 8.75 -5.363 -18.016 1 87.56 96 LEU B C 1
ATOM 2372 O O . LEU B 1 96 ? 8.164 -4.746 -18.906 1 87.56 96 LEU B O 1
ATOM 2376 N N . ARG B 1 97 ? 9.023 -6.664 -18.156 1 94.44 97 ARG B N 1
ATOM 2377 C CA . ARG B 1 97 ? 8.414 -7.484 -19.203 1 94.44 97 ARG B CA 1
ATOM 2378 C C . ARG B 1 97 ? 7.012 -7.926 -18.797 1 94.44 97 ARG B C 1
ATOM 2380 O O . ARG B 1 97 ? 6.82 -8.5 -17.734 1 94.44 97 ARG B O 1
ATOM 2387 N N . LEU B 1 98 ? 6.078 -7.645 -19.625 1 95.62 98 LEU B N 1
ATOM 2388 C CA . LEU B 1 98 ? 4.676 -7.887 -19.297 1 95.62 98 LEU B CA 1
ATOM 2389 C C . LEU B 1 98 ? 4.055 -8.875 -20.266 1 95.62 98 LEU B C 1
ATOM 2391 O O . LEU B 1 98 ? 4.262 -8.773 -21.484 1 95.62 98 LEU B O 1
ATOM 2395 N N . TYR B 1 99 ? 3.369 -9.844 -19.766 1 95.44 99 TYR B N 1
ATOM 2396 C CA . TYR B 1 99 ? 2.584 -10.797 -20.547 1 95.44 99 TYR B CA 1
ATOM 2397 C C . TYR B 1 99 ? 1.126 -10.789 -20.109 1 95.44 99 TYR B C 1
ATOM 2399 O O . TYR B 1 99 ? 0.812 -11.164 -18.969 1 95.44 99 TYR B O 1
ATOM 2407 N N . ALA B 1 100 ? 0.279 -10.375 -20.953 1 96.81 100 ALA B N 1
ATOM 2408 C CA . ALA B 1 100 ? -1.147 -10.336 -20.641 1 96.81 100 ALA B CA 1
ATOM 2409 C C . ALA B 1 100 ? -1.896 -11.469 -21.328 1 96.81 100 ALA B C 1
ATOM 2411 O O . ALA B 1 100 ? -1.646 -11.758 -22.516 1 96.81 100 ALA B O 1
ATOM 2412 N N . HIS B 1 101 ? -2.74 -12.125 -20.609 1 91.88 101 HIS B N 1
ATOM 2413 C CA . HIS B 1 101 ? -3.588 -13.156 -21.188 1 91.88 101 HIS B CA 1
ATOM 2414 C C . HIS B 1 101 ? -4.969 -13.172 -20.547 1 91.88 101 HIS B C 1
ATOM 2416 O O . HIS B 1 101 ? -5.133 -12.688 -19.422 1 91.88 101 HIS B O 1
ATOM 2422 N N . HIS B 1 102 ? -6.012 -13.586 -21.328 1 87.88 102 HIS B N 1
ATOM 2423 C CA . HIS B 1 102 ? -7.383 -13.484 -20.844 1 87.88 102 HIS B CA 1
ATOM 2424 C C . HIS B 1 102 ? -8.195 -14.711 -21.25 1 87.88 102 HIS B C 1
ATOM 2426 O O . HIS B 1 102 ? -9.406 -14.617 -21.469 1 87.88 102 HIS B O 1
ATOM 2432 N N . GLY B 1 103 ? -7.484 -15.82 -21.375 1 86.31 103 GLY B N 1
ATOM 2433 C CA . GLY B 1 103 ? -8.211 -17.062 -21.625 1 86.31 103 GLY B CA 1
ATOM 2434 C C . GLY B 1 103 ? -9.242 -17.359 -20.562 1 86.31 103 GLY B C 1
ATOM 2435 O O . GLY B 1 103 ? -9.383 -16.609 -19.578 1 86.31 103 GLY B O 1
ATOM 2436 N N . PRO B 1 104 ? -9.914 -18.422 -20.641 1 85.94 104 PRO B N 1
ATOM 2437 C CA . PRO B 1 104 ? -11.047 -18.703 -19.75 1 85.94 104 PRO B CA 1
ATOM 2438 C C . PRO B 1 104 ? -10.609 -19.047 -18.344 1 85.94 104 PRO B C 1
ATOM 2440 O O . PRO B 1 104 ? -11.375 -18.875 -17.391 1 85.94 104 PRO B O 1
ATOM 2443 N N . VAL B 1 105 ? -9.359 -19.641 -18.312 1 86.88 105 VAL B N 1
ATOM 2444 C CA . VAL B 1 105 ? -8.859 -20.016 -16.984 1 86.88 105 VAL B CA 1
ATOM 2445 C C . VAL B 1 105 ? -7.422 -19.516 -16.828 1 86.88 105 VAL B C 1
ATOM 2447 O O . VAL B 1 105 ? -6.684 -19.406 -17.812 1 86.88 105 VAL B O 1
ATOM 2450 N N . PRO B 1 106 ? -7.145 -19.266 -15.602 1 88.81 106 PRO B N 1
ATOM 2451 C CA . PRO B 1 106 ? -5.734 -18.922 -15.406 1 88.81 106 PRO B CA 1
ATOM 2452 C C . PRO B 1 106 ? -4.801 -20.109 -15.594 1 88.81 106 PRO B C 1
ATOM 2454 O O . PRO B 1 106 ? -5.184 -21.25 -15.32 1 88.81 106 PRO B O 1
ATOM 2457 N N . VAL B 1 107 ? -3.662 -19.844 -16.125 1 88.75 107 VAL B N 1
ATOM 2458 C CA . VAL B 1 107 ? -2.604 -20.844 -16.219 1 88.75 107 VAL B CA 1
ATOM 2459 C C . VAL B 1 107 ? -1.467 -20.5 -15.266 1 88.75 107 VAL B C 1
ATOM 2461 O O . VAL B 1 107 ? -1.128 -19.328 -15.094 1 88.75 107 VAL B O 1
ATOM 2464 N N . LEU B 1 108 ? -0.922 -21.5 -14.633 1 90.75 108 LEU B N 1
ATOM 2465 C CA . LEU B 1 108 ? 0.191 -21.297 -13.711 1 90.75 108 LEU B CA 1
ATOM 2466 C C . LEU B 1 108 ? 1.483 -21.031 -14.477 1 90.75 108 LEU B C 1
ATOM 2468 O O . LEU B 1 108 ? 1.981 -21.891 -15.188 1 90.75 108 LEU B O 1
ATOM 2472 N N . VAL B 1 109 ? 1.971 -19.828 -14.32 1 92.31 109 VAL B N 1
ATOM 2473 C CA . VAL B 1 109 ? 3.201 -19.438 -15 1 92.31 109 VAL B CA 1
ATOM 2474 C C . VAL B 1 109 ? 4.086 -18.641 -14.055 1 92.31 109 VAL B C 1
ATOM 2476 O O . VAL B 1 109 ? 3.635 -18.188 -12.992 1 92.31 109 VAL B O 1
ATOM 2479 N N . GLY B 1 110 ? 5.332 -18.547 -14.414 1 93 110 GLY B N 1
ATOM 2480 C CA . GLY B 1 110 ? 6.27 -17.828 -13.57 1 93 110 GLY B CA 1
ATOM 2481 C C . GLY B 1 110 ? 6.766 -18.656 -12.398 1 93 110 GLY B C 1
ATOM 2482 O O . GLY B 1 110 ? 6.57 -19.875 -12.352 1 93 110 GLY B O 1
ATOM 2483 N N . GLN B 1 111 ? 7.441 -17.984 -11.484 1 95.38 111 GLN B N 1
ATOM 2484 C CA . GLN B 1 111 ? 8.031 -18.641 -10.32 1 95.38 111 GLN B CA 1
ATOM 2485 C C . GLN B 1 111 ? 7.004 -18.797 -9.203 1 95.38 111 GLN B C 1
ATOM 2487 O O . GLN B 1 111 ? 7.164 -19.641 -8.32 1 95.38 111 GLN B O 1
ATOM 2492 N N . ALA B 1 112 ? 5.965 -17.938 -9.266 1 97 112 ALA B N 1
ATOM 2493 C CA . ALA B 1 112 ? 4.863 -17.969 -8.305 1 97 112 ALA B CA 1
ATOM 2494 C C . ALA B 1 112 ? 3.617 -17.297 -8.875 1 97 112 ALA B C 1
ATOM 2496 O O . ALA B 1 112 ? 3.713 -16.453 -9.781 1 97 112 ALA B O 1
ATOM 2497 N N . THR B 1 113 ? 2.5 -17.719 -8.367 1 97.19 113 THR B N 1
ATOM 2498 C CA . THR B 1 113 ? 1.233 -17.125 -8.773 1 97.19 113 THR B CA 1
ATOM 2499 C C . THR B 1 113 ? 0.505 -16.516 -7.574 1 97.19 113 THR B C 1
ATOM 2501 O O . THR B 1 113 ? 0.4 -17.156 -6.523 1 97.19 113 THR B O 1
ATOM 2504 N N . VAL B 1 114 ? 0.1 -15.281 -7.727 1 97.56 114 VAL B N 1
ATOM 2505 C CA . VAL B 1 114 ? -0.819 -14.648 -6.785 1 97.56 114 VAL B CA 1
ATOM 2506 C C . VAL B 1 114 ? -2.246 -14.734 -7.32 1 97.56 114 VAL B C 1
ATOM 2508 O O . VAL B 1 114 ? -2.543 -14.203 -8.391 1 97.56 114 VAL B O 1
ATOM 2511 N N . ALA B 1 115 ? -3.119 -15.383 -6.594 1 96.56 115 ALA B N 1
ATOM 2512 C CA . ALA B 1 115 ? -4.523 -15.5 -6.977 1 96.56 115 ALA B CA 1
ATOM 2513 C C . ALA B 1 115 ? -5.391 -14.531 -6.172 1 96.56 115 ALA B C 1
ATOM 2515 O O . ALA B 1 115 ? -5.492 -14.648 -4.949 1 96.56 115 ALA B O 1
ATOM 2516 N N . VAL B 1 116 ? -6.102 -13.664 -6.867 1 94.19 116 VAL B N 1
ATOM 2517 C CA . VAL B 1 116 ? -6.789 -12.57 -6.188 1 94.19 116 VAL B CA 1
ATOM 2518 C C . VAL B 1 116 ? -8.297 -12.812 -6.195 1 94.19 116 VAL B C 1
ATOM 2520 O O . VAL B 1 116 ? -8.891 -13.023 -7.258 1 94.19 116 VAL B O 1
ATOM 2523 N N . GLY B 1 117 ? -8.836 -12.797 -5.027 1 89.31 117 GLY B N 1
ATOM 2524 C CA . GLY B 1 117 ? -10.281 -12.875 -4.879 1 89.31 117 GLY B CA 1
ATOM 2525 C C . GLY B 1 117 ? -10.852 -14.203 -5.332 1 89.31 117 GLY B C 1
ATOM 2526 O O . GLY B 1 117 ? -10.375 -15.266 -4.918 1 89.31 117 GLY B O 1
ATOM 2527 N N . PRO B 1 118 ? -11.867 -14.078 -6.195 1 83.62 118 PRO B N 1
ATOM 2528 C CA . PRO B 1 118 ? -12.609 -15.281 -6.574 1 83.62 118 PRO B CA 1
ATOM 2529 C C . PRO B 1 118 ? -11.844 -16.172 -7.555 1 83.62 118 PRO B C 1
ATOM 2531 O O . PRO B 1 118 ? -12.312 -17.25 -7.906 1 83.62 118 PRO B O 1
ATOM 2534 N N . VAL B 1 119 ? -10.727 -15.719 -7.949 1 86.31 119 VAL B N 1
ATOM 2535 C CA . VAL B 1 119 ? -9.93 -16.484 -8.891 1 86.31 119 VAL B CA 1
ATOM 2536 C C . VAL B 1 119 ? -9.508 -17.812 -8.25 1 86.31 119 VAL B C 1
ATOM 2538 O O . VAL B 1 119 ? -9.375 -18.828 -8.938 1 86.31 119 VAL B O 1
ATOM 2541 N N . LEU B 1 120 ? -9.242 -17.703 -6.996 1 85.31 120 LEU B N 1
ATOM 2542 C CA . LEU B 1 120 ? -8.859 -18.938 -6.328 1 85.31 120 LEU B CA 1
ATOM 2543 C C . LEU B 1 120 ? -10.047 -19.906 -6.234 1 85.31 120 LEU B C 1
ATOM 2545 O O . LEU B 1 120 ? -11.102 -19.547 -5.707 1 85.31 120 LEU B O 1
ATOM 2549 N N . ASP B 1 121 ? -9.852 -21.062 -6.75 1 85.31 121 ASP B N 1
ATOM 2550 C CA . ASP B 1 121 ? -10.797 -22.156 -6.516 1 85.31 121 ASP B CA 1
ATOM 2551 C C . ASP B 1 121 ? -10.062 -23.469 -6.285 1 85.31 121 ASP B C 1
ATOM 2553 O O . ASP B 1 121 ? -8.828 -23.516 -6.293 1 85.31 121 ASP B O 1
ATOM 2557 N N . ALA B 1 122 ? -10.891 -24.453 -6.027 1 85.31 122 ALA B N 1
ATOM 2558 C CA . ALA B 1 122 ? -10.32 -25.734 -5.645 1 85.31 122 ALA B CA 1
ATOM 2559 C C . ALA B 1 122 ? -9.469 -26.312 -6.773 1 85.31 122 ALA B C 1
ATOM 2561 O O . ALA B 1 122 ? -8.43 -26.938 -6.52 1 85.31 122 ALA B O 1
ATOM 2562 N N . ASP B 1 123 ? -9.938 -26.109 -7.957 1 87.56 123 ASP B N 1
ATOM 2563 C CA . ASP B 1 123 ? -9.227 -26.656 -9.102 1 87.56 123 ASP B CA 1
ATOM 2564 C C . ASP B 1 123 ? -7.859 -26 -9.273 1 87.56 123 ASP B C 1
ATOM 2566 O O . ASP B 1 123 ? -6.855 -26.688 -9.469 1 87.56 123 ASP B O 1
ATOM 2570 N N . LEU B 1 124 ? -7.812 -24.703 -9.18 1 90.5 124 LEU B N 1
ATOM 2571 C CA . LEU B 1 124 ? -6.551 -23.984 -9.312 1 90.5 124 LEU B CA 1
ATOM 2572 C C . LEU B 1 124 ? -5.59 -24.375 -8.195 1 90.5 124 LEU B C 1
ATOM 2574 O O . LEU B 1 124 ? -4.398 -24.578 -8.438 1 90.5 124 LEU B O 1
ATOM 2578 N N . ALA B 1 125 ? -6.105 -24.484 -7.02 1 89.69 125 ALA B N 1
ATOM 2579 C CA . ALA B 1 125 ? -5.285 -24.875 -5.883 1 89.69 125 ALA B CA 1
ATOM 2580 C C . ALA B 1 125 ? -4.727 -26.297 -6.074 1 89.69 125 ALA B C 1
ATOM 2582 O O . ALA B 1 125 ? -3.549 -26.547 -5.805 1 89.69 125 ALA B O 1
ATOM 2583 N N . ALA B 1 126 ? -5.574 -27.172 -6.539 1 88.5 126 ALA B N 1
ATOM 2584 C CA . ALA B 1 126 ? -5.152 -28.547 -6.777 1 88.5 126 ALA B CA 1
ATOM 2585 C C . ALA B 1 126 ? -4.066 -28.609 -7.844 1 88.5 126 ALA B C 1
ATOM 2587 O O . ALA B 1 126 ? -3.102 -29.375 -7.711 1 88.5 126 ALA B O 1
ATOM 2588 N N . GLN B 1 127 ? -4.273 -27.844 -8.883 1 91.5 127 GLN B N 1
ATOM 2589 C CA . GLN B 1 127 ? -3.283 -27.797 -9.953 1 91.5 127 GLN B CA 1
ATOM 2590 C C . GLN B 1 127 ? -1.94 -27.297 -9.438 1 91.5 127 GLN B C 1
ATOM 2592 O O . GLN B 1 127 ? -0.889 -27.828 -9.789 1 91.5 127 GLN B O 1
ATOM 2597 N N . ALA B 1 128 ? -2 -26.281 -8.648 1 93.75 128 ALA B N 1
ATOM 2598 C CA . ALA B 1 128 ? -0.78 -25.703 -8.094 1 93.75 128 ALA B CA 1
ATOM 2599 C C . ALA B 1 128 ? -0.042 -26.719 -7.215 1 93.75 128 ALA B C 1
ATOM 2601 O O . ALA B 1 128 ? 1.181 -26.844 -7.305 1 93.75 128 ALA B O 1
ATOM 2602 N N . LEU B 1 129 ? -0.827 -27.391 -6.348 1 88.25 129 LEU B N 1
ATOM 2603 C CA . LEU B 1 129 ? -0.24 -28.406 -5.469 1 88.25 129 LEU B CA 1
ATOM 2604 C C . LEU B 1 129 ? 0.413 -29.516 -6.277 1 88.25 129 LEU B C 1
ATOM 2606 O O . LEU B 1 129 ? 1.542 -29.922 -5.988 1 88.25 129 LEU B O 1
ATOM 2610 N N . ALA B 1 130 ? -0.257 -29.938 -7.305 1 87.44 130 ALA B N 1
ATOM 2611 C CA . ALA B 1 130 ? 0.224 -31.031 -8.141 1 87.44 130 ALA B CA 1
ATOM 2612 C C . ALA B 1 130 ? 1.492 -30.641 -8.891 1 87.44 130 ALA B C 1
ATOM 2614 O O . ALA B 1 130 ? 2.375 -31.469 -9.109 1 87.44 130 ALA B O 1
ATOM 2615 N N . ALA B 1 131 ? 1.584 -29.406 -9.273 1 92 131 ALA B N 1
ATOM 2616 C CA . ALA B 1 131 ? 2.705 -28.938 -10.078 1 92 131 ALA B CA 1
ATOM 2617 C C . ALA B 1 131 ? 3.828 -28.406 -9.188 1 92 131 ALA B C 1
ATOM 2619 O O . ALA B 1 131 ? 4.855 -27.938 -9.695 1 92 131 ALA B O 1
ATOM 2620 N N . ASP B 1 132 ? 3.664 -28.438 -7.816 1 90.88 132 ASP B N 1
ATOM 2621 C CA . ASP B 1 132 ? 4.598 -27.828 -6.875 1 90.88 132 ASP B CA 1
ATOM 2622 C C . ASP B 1 132 ? 4.855 -26.375 -7.223 1 90.88 132 ASP B C 1
ATOM 2624 O O . ASP B 1 132 ? 5.996 -25.906 -7.191 1 90.88 132 ASP B O 1
ATOM 2628 N N . HIS B 1 133 ? 3.803 -25.703 -7.746 1 94.69 133 HIS B N 1
ATOM 2629 C CA . HIS B 1 133 ? 3.854 -24.281 -8.094 1 94.69 133 HIS B CA 1
ATOM 2630 C C . HIS B 1 133 ? 3.396 -23.422 -6.922 1 94.69 133 HIS B C 1
ATOM 2632 O O . HIS B 1 133 ? 2.236 -23.484 -6.508 1 94.69 133 HIS B O 1
ATOM 2638 N N . PRO B 1 134 ? 4.266 -22.625 -6.391 1 96.12 134 PRO B N 1
ATOM 2639 C CA . PRO B 1 134 ? 3.832 -21.766 -5.285 1 96.12 134 PRO B CA 1
ATOM 2640 C C . PRO B 1 134 ? 2.668 -20.859 -5.668 1 96.12 134 PRO B C 1
ATOM 2642 O O . PRO B 1 134 ? 2.762 -20.094 -6.637 1 96.12 134 PRO B O 1
ATOM 2645 N N . LEU B 1 135 ? 1.621 -20.984 -4.945 1 96.62 135 LEU B N 1
ATOM 2646 C CA . LEU B 1 135 ? 0.406 -20.203 -5.152 1 96.62 135 LEU B CA 1
ATOM 2647 C C . LEU B 1 135 ? -0.009 -19.484 -3.871 1 96.62 135 LEU B C 1
ATOM 2649 O O . LEU B 1 135 ? -0.112 -20.109 -2.812 1 96.62 135 LEU B O 1
ATOM 2653 N N . LEU B 1 136 ? -0.221 -18.141 -3.982 1 96.88 136 LEU B N 1
ATOM 2654 C CA . LEU B 1 136 ? -0.569 -17.281 -2.848 1 96.88 136 LEU B CA 1
ATOM 2655 C C . LEU B 1 136 ? -1.941 -16.656 -3.043 1 96.88 136 LEU B C 1
ATOM 2657 O O . LEU B 1 136 ? -2.094 -15.727 -3.844 1 96.88 136 LEU B O 1
ATOM 2661 N N . PRO B 1 137 ? -2.902 -17.109 -2.328 1 96.31 137 PRO B N 1
ATOM 2662 C CA . PRO B 1 137 ? -4.219 -16.469 -2.387 1 96.31 137 PRO B CA 1
ATOM 2663 C C . PRO B 1 137 ? -4.258 -15.133 -1.64 1 96.31 137 PRO B C 1
ATOM 2665 O O . PRO B 1 137 ? -3.646 -15 -0.578 1 96.31 137 PRO B O 1
ATOM 2668 N N . VAL B 1 138 ? -4.957 -14.164 -2.227 1 95.31 138 VAL B N 1
ATOM 2669 C CA . VAL B 1 138 ? -5.219 -12.867 -1.598 1 95.31 138 VAL B CA 1
ATOM 2670 C C . VAL B 1 138 ? -6.699 -12.523 -1.729 1 95.31 138 VAL B C 1
ATOM 2672 O O . VAL B 1 138 ? -7.246 -12.508 -2.836 1 95.31 138 VAL B O 1
ATOM 2675 N N . THR B 1 139 ? -7.312 -12.25 -0.604 1 92.06 139 THR B N 1
ATOM 2676 C CA . THR B 1 139 ? -8.727 -11.891 -0.616 1 92.06 139 THR B CA 1
ATOM 2677 C C . THR B 1 139 ? -8.977 -10.68 0.28 1 92.06 139 THR B C 1
ATOM 2679 O O . THR B 1 139 ? -8.266 -10.469 1.266 1 92.06 139 THR B O 1
ATOM 2682 N N . VAL B 1 140 ? -9.898 -9.891 -0.126 1 88.88 140 VAL B N 1
ATOM 2683 C CA . VAL B 1 140 ? -10.359 -8.766 0.677 1 88.88 140 VAL B CA 1
ATOM 2684 C C . VAL B 1 140 ? -11.836 -8.945 1.022 1 88.88 140 VAL B C 1
ATOM 2686 O O . VAL B 1 140 ? -12.695 -8.938 0.136 1 88.88 140 VAL B O 1
ATOM 2689 N N . GLY B 1 141 ? -12.086 -9.203 2.287 1 85.69 141 GLY B N 1
ATOM 2690 C CA . GLY B 1 141 ? -13.445 -9.312 2.791 1 85.69 141 GLY B CA 1
ATOM 2691 C C . GLY B 1 141 ? -13.93 -8.055 3.48 1 85.69 141 GLY B C 1
ATOM 2692 O O . GLY B 1 141 ? -13.25 -7.023 3.453 1 85.69 141 GLY B O 1
ATOM 2693 N N . PRO B 1 142 ? -15.125 -8.133 4.004 1 82.44 142 PRO B N 1
ATOM 2694 C CA . PRO B 1 142 ? -15.703 -6.953 4.652 1 82.44 142 PRO B CA 1
ATOM 2695 C C . PRO B 1 142 ? -14.945 -6.539 5.91 1 82.44 142 PRO B C 1
ATOM 2697 O O . PRO B 1 142 ? -14.93 -5.359 6.266 1 82.44 142 PRO B O 1
ATOM 2700 N N . LYS B 1 143 ? -14.242 -7.484 6.508 1 86.12 143 LYS B N 1
ATOM 2701 C CA . LYS B 1 143 ? -13.633 -7.164 7.797 1 86.12 143 LYS B CA 1
ATOM 2702 C C . LYS B 1 143 ? -12.109 -7.16 7.703 1 86.12 143 LYS B C 1
ATOM 2704 O O . LYS B 1 143 ? -11.43 -6.578 8.555 1 86.12 143 LYS B O 1
ATOM 2709 N N . ALA B 1 144 ? -11.625 -7.891 6.656 1 90.38 144 ALA B N 1
ATOM 2710 C CA . ALA B 1 144 ? -10.172 -8.062 6.688 1 90.38 144 ALA B CA 1
ATOM 2711 C C . ALA B 1 144 ? -9.625 -8.328 5.289 1 90.38 144 ALA B C 1
ATOM 2713 O O . ALA B 1 144 ? -10.359 -8.773 4.402 1 90.38 144 ALA B O 1
ATOM 2714 N N . VAL B 1 145 ? -8.398 -7.973 5.148 1 92.88 145 VAL B N 1
ATOM 2715 C CA . VAL B 1 145 ? -7.559 -8.453 4.055 1 92.88 145 VAL B CA 1
ATOM 2716 C C . VAL B 1 145 ? -6.883 -9.766 4.461 1 92.88 145 VAL B C 1
ATOM 2718 O O . VAL B 1 145 ? -6.336 -9.875 5.562 1 92.88 145 VAL B O 1
ATOM 2721 N N . THR B 1 146 ? -6.945 -10.734 3.623 1 93.81 146 THR B N 1
ATOM 2722 C CA . THR B 1 146 ? -6.355 -12.039 3.924 1 93.81 146 THR B CA 1
ATOM 2723 C C . THR B 1 146 ? -5.344 -12.43 2.854 1 93.81 146 THR B C 1
ATOM 2725 O O . THR B 1 146 ? -5.633 -12.352 1.657 1 93.81 146 THR B O 1
ATOM 2728 N N . VAL B 1 147 ? -4.145 -12.836 3.279 1 95.69 147 VAL B N 1
ATOM 2729 C CA . VAL B 1 147 ? -3.088 -13.32 2.4 1 95.69 147 VAL B CA 1
ATOM 2730 C C . VAL B 1 147 ? -2.664 -14.727 2.832 1 95.69 147 VAL B C 1
ATOM 2732 O O . VAL B 1 147 ? -2.172 -14.914 3.947 1 95.69 147 VAL B O 1
ATOM 2735 N N . GLY B 1 148 ? -2.826 -15.703 1.864 1 94.5 148 GLY B N 1
ATOM 2736 C CA . GLY B 1 148 ? -2.551 -17.094 2.188 1 94.5 148 GLY B CA 1
ATOM 2737 C C . GLY B 1 148 ? -3.807 -17.906 2.455 1 94.5 148 GLY B C 1
ATOM 2738 O O . GLY B 1 148 ? -4.922 -17.422 2.254 1 94.5 148 GLY B O 1
ATOM 2739 N N . PRO B 1 149 ? -3.656 -19.109 2.936 1 94.38 149 PRO B N 1
ATOM 2740 C CA . PRO B 1 149 ? -2.365 -19.781 3.1 1 94.38 149 PRO B CA 1
ATOM 2741 C C . PRO B 1 149 ? -1.695 -20.109 1.767 1 94.38 149 PRO B C 1
ATOM 2743 O O . PRO B 1 149 ? -2.357 -20.109 0.726 1 94.38 149 PRO B O 1
ATOM 2746 N N . TRP B 1 150 ? -0.449 -20.344 1.835 1 95.06 150 TRP B N 1
ATOM 2747 C CA . TRP B 1 150 ? 0.323 -20.734 0.662 1 95.06 150 TRP B CA 1
ATOM 2748 C C . TRP B 1 150 ? -0.069 -22.141 0.2 1 95.06 150 TRP B C 1
ATOM 2750 O O . TRP B 1 150 ? -0.281 -23.031 1.021 1 95.06 150 TRP B O 1
ATOM 2760 N N . CYS B 1 151 ? -0.205 -22.297 -1.087 1 93.25 151 CYS B N 1
ATOM 2761 C CA . CYS B 1 151 ? -0.062 -23.609 -1.712 1 93.25 151 CYS B CA 1
ATOM 2762 C C . CYS B 1 151 ? 1.365 -23.828 -2.203 1 93.25 151 CYS B C 1
ATOM 2764 O O . CYS B 1 151 ? 1.737 -23.359 -3.275 1 93.25 151 CYS B O 1
ATOM 2766 N N . ALA B 1 152 ? 2.162 -24.484 -1.469 1 92.62 152 ALA B N 1
ATOM 2767 C CA . ALA B 1 152 ? 3.572 -24.672 -1.8 1 92.62 152 ALA B CA 1
ATOM 2768 C C . ALA B 1 152 ? 4.129 -25.938 -1.155 1 92.62 152 ALA B C 1
ATOM 2770 O O . ALA B 1 152 ? 3.611 -26.406 -0.138 1 92.62 152 ALA B O 1
ATOM 2771 N N . PRO B 1 153 ? 5.109 -26.438 -1.789 1 86.31 153 PRO B N 1
ATOM 2772 C CA . PRO B 1 153 ? 5.738 -27.609 -1.187 1 86.31 153 PRO B CA 1
ATOM 2773 C C . PRO B 1 153 ? 6.18 -27.375 0.256 1 86.31 153 PRO B C 1
ATOM 2775 O O . PRO B 1 153 ? 6.734 -26.312 0.568 1 86.31 153 PRO B O 1
ATOM 2778 N N . GLY B 1 154 ? 5.824 -28.281 1.111 1 84.5 154 GLY B N 1
ATOM 2779 C CA . GLY B 1 154 ? 6.301 -28.234 2.486 1 84.5 154 GLY B CA 1
ATOM 2780 C C . GLY B 1 154 ? 5.406 -27.422 3.4 1 84.5 154 GLY B C 1
ATOM 2781 O O . GLY B 1 154 ? 5.621 -27.375 4.613 1 84.5 154 GLY B O 1
ATOM 2782 N N . VAL B 1 155 ? 4.504 -26.766 2.857 1 91.38 155 VAL B N 1
ATOM 2783 C CA . VAL B 1 155 ? 3.596 -25.969 3.672 1 91.38 155 VAL B CA 1
ATOM 2784 C C . VAL B 1 155 ? 2.324 -26.766 3.959 1 91.38 155 VAL B C 1
ATOM 2786 O O . VAL B 1 155 ? 1.637 -27.203 3.033 1 91.38 155 VAL B O 1
ATOM 2789 N N . ARG B 1 156 ? 2.061 -26.922 5.227 1 90.44 156 ARG B N 1
ATOM 2790 C CA . ARG B 1 156 ? 0.822 -27.578 5.645 1 90.44 156 ARG B CA 1
ATOM 2791 C C . ARG B 1 156 ? -0.276 -26.547 5.898 1 90.44 156 ARG B C 1
ATOM 2793 O O . ARG B 1 156 ? 0.01 -25.391 6.199 1 90.44 156 ARG B O 1
ATOM 2800 N N . GLY B 1 157 ? -1.53 -27.078 5.762 1 91.81 157 GLY B N 1
ATOM 2801 C CA . GLY B 1 157 ? -2.637 -26.141 5.902 1 91.81 157 GLY B CA 1
ATOM 2802 C C . GLY B 1 157 ? -2.846 -25.281 4.672 1 91.81 157 GLY B C 1
ATOM 2803 O O . GLY B 1 157 ? -2.922 -24.047 4.773 1 91.81 157 GLY B O 1
ATOM 2804 N N . CYS B 1 158 ? -2.922 -25.938 3.518 1 91.62 158 CYS B N 1
ATOM 2805 C CA . CYS B 1 158 ? -3.07 -25.281 2.229 1 91.62 158 CYS B CA 1
ATOM 2806 C C . CYS B 1 158 ? -4.488 -24.75 2.049 1 91.62 158 CYS B C 1
ATOM 2808 O O . CYS B 1 158 ? -5.336 -24.922 2.926 1 91.62 158 CYS B O 1
ATOM 2810 N N . PRO B 1 159 ? -4.727 -24.047 0.992 1 90.19 159 PRO B N 1
ATOM 2811 C CA . PRO B 1 159 ? -6.07 -23.5 0.787 1 90.19 159 PRO B CA 1
ATOM 2812 C C . PRO B 1 159 ? -7.152 -24.578 0.771 1 90.19 159 PRO B C 1
ATOM 2814 O O . PRO B 1 159 ? -8.289 -24.312 1.179 1 90.19 159 PRO B O 1
ATOM 2817 N N . LEU B 1 160 ? -6.867 -25.781 0.31 1 87.38 160 LEU B N 1
ATOM 2818 C CA . LEU B 1 160 ? -7.836 -26.875 0.275 1 87.38 160 LEU B CA 1
ATOM 2819 C C . LEU B 1 160 ? -8.203 -27.312 1.687 1 87.38 160 LEU B C 1
ATOM 2821 O O . LEU B 1 160 ? -9.32 -27.766 1.929 1 87.38 160 LEU B O 1
ATOM 2825 N N . CYS B 1 161 ? -7.277 -27.234 2.617 1 89.25 161 CYS B N 1
ATOM 2826 C CA . CYS B 1 161 ? -7.523 -27.578 4.012 1 89.25 161 CYS B CA 1
ATOM 2827 C C . CYS B 1 161 ? -8.508 -26.609 4.648 1 89.25 161 CYS 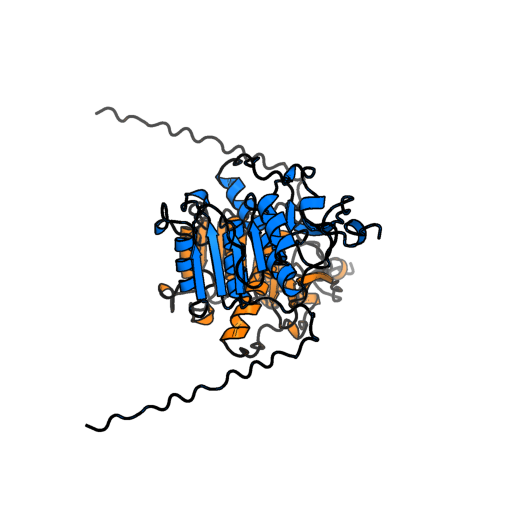B C 1
ATOM 2829 O O . CYS B 1 161 ? -9.141 -26.922 5.656 1 89.25 161 CYS B O 1
ATOM 2831 N N . ARG B 1 162 ? -8.5 -25.438 4.117 1 79.19 162 ARG B N 1
ATOM 2832 C CA . ARG B 1 162 ? -9.391 -24.406 4.648 1 79.19 162 ARG B CA 1
ATOM 2833 C C . ARG B 1 162 ? -10.727 -24.422 3.916 1 79.19 162 ARG B C 1
ATOM 2835 O O . ARG B 1 162 ? -11.641 -23.672 4.285 1 79.19 162 ARG B O 1
ATOM 2842 N N . TRP B 1 163 ? -10.773 -25.375 2.979 1 65.06 163 TRP B N 1
ATOM 2843 C CA . TRP B 1 163 ? -11.984 -25.438 2.166 1 65.06 163 TRP B CA 1
ATOM 2844 C C . TRP B 1 163 ? -13.031 -26.328 2.826 1 65.06 163 TRP B C 1
ATOM 2846 O O . TRP B 1 163 ? -12.703 -27.344 3.428 1 65.06 163 TRP B O 1
ATOM 2856 N N . PRO B 1 164 ? -14.602 -25.984 2.959 1 53.62 164 PRO B N 1
ATOM 2857 C CA . PRO B 1 164 ? -15.203 -24.781 2.359 1 53.62 164 PRO B CA 1
ATOM 2858 C C . PRO B 1 164 ? -14.867 -23.516 3.125 1 53.62 164 PRO B C 1
ATOM 2860 O O . PRO B 1 164 ? -14.656 -23.547 4.34 1 53.62 164 PRO B O 1
ATOM 2863 N N . ALA B 1 165 ? -14.391 -22.5 2.432 1 46.41 165 ALA B N 1
ATOM 2864 C CA . ALA B 1 165 ? -13.805 -21.188 2.697 1 46.41 165 ALA B CA 1
ATOM 2865 C C . ALA B 1 165 ? -14.555 -20.469 3.818 1 46.41 165 ALA B C 1
ATOM 2867 O O . ALA B 1 165 ? -15.734 -20.75 4.059 1 46.41 165 ALA B O 1
ATOM 2868 N N . ASP B 1 166 ? -13.922 -20 4.82 1 46.66 166 ASP B N 1
ATOM 2869 C CA . ASP B 1 166 ? -14.352 -18.891 5.66 1 46.66 166 ASP B CA 1
ATOM 2870 C C . ASP B 1 166 ? -15.398 -18.047 4.949 1 46.66 166 ASP B C 1
ATOM 2872 O O . ASP B 1 166 ? -15.172 -17.562 3.832 1 46.66 166 ASP B O 1
ATOM 2876 N N . PRO B 1 167 ? -16.656 -18.047 5.297 1 41.47 167 PRO B N 1
ATOM 2877 C CA . PRO B 1 167 ? -17.672 -17.156 4.703 1 41.47 167 PRO B CA 1
ATOM 2878 C C . PRO B 1 167 ? -17.078 -15.82 4.246 1 41.47 167 PRO B C 1
ATOM 2880 O O . PRO B 1 167 ? -17.625 -15.188 3.33 1 41.47 167 PRO B O 1
ATOM 2883 N N . ALA B 1 168 ? -16.391 -15.141 5.039 1 40.84 168 ALA B N 1
ATOM 2884 C CA . ALA B 1 168 ? -15.875 -13.844 4.629 1 40.84 168 ALA B CA 1
ATOM 2885 C C . ALA B 1 168 ? -15.023 -13.961 3.369 1 40.84 168 ALA B C 1
ATOM 2887 O O . ALA B 1 168 ? -14.703 -12.953 2.729 1 40.84 168 ALA B O 1
ATOM 2888 N N . GLY B 1 169 ? -14.469 -15.094 2.861 1 39.66 169 GLY B N 1
ATOM 2889 C CA . GLY B 1 169 ? -13.633 -15.492 1.74 1 39.66 169 GLY B CA 1
ATOM 2890 C C . GLY B 1 169 ? -14.43 -16.016 0.562 1 39.66 169 GLY B C 1
ATOM 2891 O O . GLY B 1 169 ? -13.867 -16.656 -0.339 1 39.66 169 GLY B O 1
ATOM 2892 N N . VAL B 1 170 ? -15.664 -16.375 0.728 1 35.09 170 VAL B N 1
ATOM 2893 C CA . VAL B 1 170 ? -16.344 -16.922 -0.438 1 35.09 170 VAL B CA 1
ATOM 2894 C C . VAL B 1 170 ? -16.266 -15.938 -1.598 1 35.09 170 VAL B C 1
ATOM 2896 O O . VAL B 1 170 ? -16.594 -14.758 -1.446 1 35.09 170 VAL B O 1
ATOM 2899 N N . PRO B 1 171 ? -15.641 -16.297 -2.635 1 37.16 171 PRO B N 1
ATOM 2900 C CA . PRO B 1 171 ? -15.453 -15.438 -3.805 1 37.16 171 PRO B CA 1
ATOM 2901 C C . PRO B 1 171 ? -16.656 -14.539 -4.07 1 37.16 171 PRO B C 1
ATOM 2903 O O . PRO B 1 171 ? -16.5 -13.383 -4.461 1 37.16 171 PRO B O 1
ATOM 2906 N N . GLY B 1 172 ? -17.938 -15.109 -4.254 1 34.47 172 GLY B N 1
ATOM 2907 C CA . GLY B 1 172 ? -19.156 -14.656 -4.914 1 34.47 172 GLY B CA 1
ATOM 2908 C C . GLY B 1 172 ? -19.922 -13.625 -4.109 1 34.47 172 GLY B C 1
ATOM 2909 O O . GLY B 1 172 ? -21.031 -13.25 -4.469 1 34.47 172 GLY B O 1
ATOM 2910 N N . ALA B 1 173 ? -19.859 -13.719 -2.809 1 33.69 173 ALA B N 1
ATOM 2911 C CA . ALA B 1 173 ? -20.844 -12.758 -2.32 1 33.69 173 ALA B CA 1
ATOM 2912 C C . ALA B 1 173 ? -20.438 -11.328 -2.684 1 33.69 173 ALA B C 1
ATOM 2914 O O . ALA B 1 173 ? -19.328 -10.883 -2.346 1 33.69 173 ALA B O 1
ATOM 2915 N N . PRO B 1 174 ? -20.922 -10.898 -3.74 1 33.06 174 PRO B N 1
ATOM 2916 C CA . PRO B 1 174 ? -20.734 -9.469 -3.994 1 33.06 174 PRO B CA 1
ATOM 2917 C C . PRO B 1 174 ? -20.781 -8.633 -2.719 1 33.06 174 PRO B C 1
ATOM 2919 O O . PRO B 1 174 ? -21.703 -8.789 -1.914 1 33.06 174 PRO B O 1
ATOM 2922 N N . THR B 1 175 ? -19.797 -8.578 -1.967 1 34.66 175 THR B N 1
ATOM 2923 C CA . THR B 1 175 ? -20.109 -7.551 -0.984 1 34.66 175 THR B CA 1
ATOM 2924 C C . THR B 1 175 ? -21 -6.469 -1.599 1 34.66 175 THR B C 1
ATOM 2926 O O . THR B 1 175 ? -20.734 -6.008 -2.711 1 34.66 175 THR B O 1
ATOM 2929 N N . ALA B 1 176 ? -22.219 -6.473 -1.256 1 30.62 176 ALA B N 1
ATOM 2930 C CA . ALA B 1 176 ? -23.109 -5.426 -1.733 1 30.62 176 ALA B CA 1
ATOM 2931 C C . ALA B 1 176 ? -22.375 -4.102 -1.903 1 30.62 176 ALA B C 1
ATOM 2933 O O . ALA B 1 176 ? -21.578 -3.709 -1.041 1 30.62 176 ALA B O 1
ATOM 2934 N N . PRO B 1 177 ? -22.156 -3.707 -3.207 1 33.72 177 PRO B N 1
ATOM 2935 C CA . PRO B 1 177 ? -21.578 -2.367 -3.377 1 33.72 177 PRO B CA 1
ATOM 2936 C C . PRO B 1 177 ? -22.094 -1.371 -2.342 1 33.72 177 PRO B C 1
ATOM 2938 O O . PRO B 1 177 ? -23.312 -1.208 -2.189 1 33.72 177 PRO B O 1
ATOM 2941 N N . GLY B 1 178 ? -21.672 -1.467 -1.213 1 32.88 178 GLY B N 1
ATOM 2942 C CA . GLY B 1 178 ? -22.234 -0.338 -0.483 1 32.88 178 GLY B CA 1
ATOM 2943 C C . GLY B 1 178 ? -22.281 0.934 -1.308 1 32.88 178 GLY B C 1
ATOM 2944 O O . GLY B 1 178 ? -21.906 0.94 -2.479 1 32.88 178 GLY B O 1
ATOM 2945 N N . PRO B 1 179 ? -22.906 1.931 -0.833 1 31.86 179 PRO B N 1
ATOM 2946 C CA . PRO B 1 179 ? -23.031 3.135 -1.658 1 31.86 179 PRO B CA 1
ATOM 2947 C C . PRO B 1 179 ? -21.703 3.537 -2.303 1 31.86 179 PRO B C 1
ATOM 2949 O O . PRO B 1 179 ? -20.641 3.35 -1.705 1 31.86 179 PRO B O 1
ATOM 2952 N N . PRO B 1 180 ? -21.641 3.635 -3.596 1 34.72 180 PRO B N 1
ATOM 2953 C CA . PRO B 1 180 ? -20.531 3.779 -4.547 1 34.72 180 PRO B CA 1
ATOM 2954 C C . PRO B 1 180 ? -19.375 4.578 -3.98 1 34.72 180 PRO B C 1
ATOM 2956 O O . PRO B 1 180 ? -18.203 4.234 -4.215 1 34.72 180 PRO B O 1
ATOM 2959 N N . ALA B 1 181 ? -19.719 5.75 -3.432 1 35.62 181 ALA B N 1
ATOM 2960 C CA . ALA B 1 181 ? -18.719 6.773 -3.107 1 35.62 181 ALA B CA 1
ATOM 2961 C C . ALA B 1 181 ? -17.766 6.293 -2.012 1 35.62 181 ALA B C 1
ATOM 2963 O O . ALA B 1 181 ? -16.562 6.543 -2.07 1 35.62 181 ALA B O 1
ATOM 2964 N N . HIS B 1 182 ? -18.391 5.785 -0.878 1 37.09 182 HIS B N 1
ATOM 2965 C CA . HIS B 1 182 ? -17.703 5.395 0.346 1 37.09 182 HIS B CA 1
ATOM 2966 C C . HIS B 1 182 ? -17 4.051 0.18 1 37.09 182 HIS B C 1
ATOM 2968 O O . HIS B 1 182 ? -16.047 3.754 0.899 1 37.09 182 HIS B O 1
ATOM 2974 N N . ARG B 1 183 ? -17.562 3.141 -0.613 1 41.69 183 ARG B N 1
ATOM 2975 C CA . ARG B 1 183 ? -17.031 1.806 -0.864 1 41.69 183 ARG B CA 1
ATOM 2976 C C . ARG B 1 183 ? -15.672 1.879 -1.555 1 41.69 183 ARG B C 1
ATOM 2978 O O . ARG B 1 183 ? -14.773 1.079 -1.267 1 41.69 183 ARG B O 1
ATOM 2985 N N . GLY B 1 184 ? -15.648 2.869 -2.418 1 46.75 184 GLY B N 1
ATOM 2986 C CA . GLY B 1 184 ? -14.445 3.021 -3.211 1 46.75 184 GLY B CA 1
ATOM 2987 C C . GLY B 1 184 ? -13.211 3.326 -2.373 1 46.75 184 GLY B C 1
ATOM 2988 O O . GLY B 1 184 ? -12.125 2.836 -2.664 1 46.75 184 GLY B O 1
ATOM 2989 N N . GLN B 1 185 ? -13.477 4.234 -1.262 1 49.69 185 GLN B N 1
ATOM 2990 C CA . GLN B 1 185 ? -12.406 4.75 -0.415 1 49.69 185 GLN B CA 1
ATOM 2991 C C . GLN B 1 185 ? -11.766 3.633 0.404 1 49.69 185 GLN B C 1
ATOM 2993 O O . GLN B 1 185 ? -10.539 3.502 0.432 1 49.69 185 GLN B O 1
ATOM 2998 N N . VAL B 1 186 ? -12.547 2.846 1.172 1 50.97 186 VAL B N 1
ATOM 2999 C CA . VAL B 1 186 ? -12.047 1.786 2.041 1 50.97 186 VAL B CA 1
ATOM 3000 C C . VAL B 1 186 ? -11.461 0.656 1.194 1 50.97 186 VAL B C 1
ATOM 3002 O O . VAL B 1 186 ? -10.438 0.067 1.553 1 50.97 186 VAL B O 1
ATOM 3005 N N . ASP B 1 187 ? -11.867 0.786 -0.003 1 71.62 187 ASP B N 1
ATOM 3006 C CA . ASP B 1 187 ? -11.43 -0.297 -0.879 1 71.62 187 ASP B CA 1
ATOM 3007 C C . ASP B 1 187 ? -10.023 -0.036 -1.413 1 71.62 187 ASP B C 1
ATOM 3009 O O . ASP B 1 187 ? -9.211 -0.961 -1.532 1 71.62 187 ASP B O 1
ATOM 3013 N N . GLY B 1 188 ? -9.805 1.279 -1.358 1 76.75 188 GLY B N 1
ATOM 3014 C CA . GLY B 1 188 ? -8.461 1.614 -1.811 1 76.75 188 GLY B CA 1
ATOM 3015 C C . GLY B 1 188 ? -7.387 1.254 -0.804 1 76.75 188 GLY B C 1
ATOM 3016 O O . GLY B 1 188 ? -6.344 0.702 -1.17 1 76.75 188 GLY B O 1
ATOM 3017 N N . LEU B 1 189 ? -7.641 1.56 0.443 1 83.69 189 LEU B N 1
ATOM 3018 C CA . LEU B 1 189 ? -6.672 1.246 1.485 1 83.69 189 LEU B CA 1
ATOM 3019 C C . LEU B 1 189 ? -6.516 -0.263 1.646 1 83.69 189 LEU B C 1
ATOM 3021 O O . LEU B 1 189 ? -5.402 -0.757 1.854 1 83.69 189 LEU B O 1
ATOM 3025 N N . ALA B 1 190 ? -7.641 -0.938 1.56 1 88.06 190 ALA B N 1
ATOM 3026 C CA . ALA B 1 190 ? -7.59 -2.396 1.644 1 88.06 190 ALA B CA 1
ATOM 3027 C C . ALA B 1 190 ? -6.754 -2.982 0.512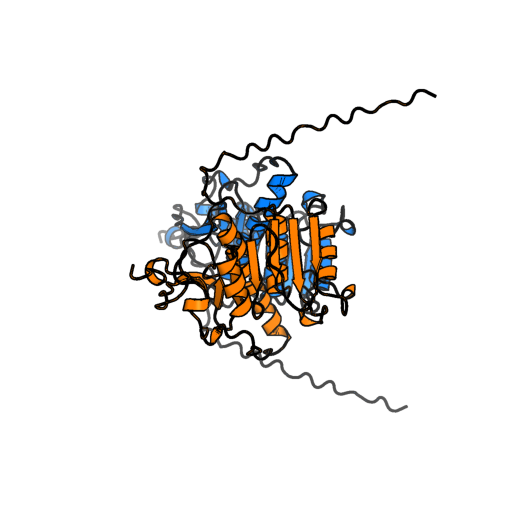 1 88.06 190 ALA B C 1
ATOM 3029 O O . ALA B 1 190 ? -5.988 -3.926 0.721 1 88.06 190 ALA B O 1
ATOM 3030 N N . ALA B 1 191 ? -6.867 -2.416 -0.645 1 88.38 191 ALA B N 1
ATOM 3031 C CA . ALA B 1 191 ? -6.09 -2.867 -1.796 1 88.38 191 ALA B CA 1
ATOM 3032 C C . ALA B 1 191 ? -4.598 -2.635 -1.574 1 88.38 191 ALA B C 1
ATOM 3034 O O . ALA B 1 191 ? -3.771 -3.49 -1.907 1 88.38 191 ALA B O 1
ATOM 3035 N N . LEU B 1 192 ? -4.238 -1.512 -1.039 1 88.38 192 LEU B N 1
ATOM 3036 C CA . LEU B 1 192 ? -2.838 -1.207 -0.758 1 88.38 192 LEU B CA 1
ATOM 3037 C C . LEU B 1 192 ? -2.281 -2.145 0.308 1 88.38 192 LEU B C 1
ATOM 3039 O O . LEU B 1 192 ? -1.146 -2.613 0.196 1 88.38 192 LEU B O 1
ATOM 3043 N N . ARG B 1 193 ? -3.109 -2.35 1.322 1 90.75 193 ARG B N 1
ATOM 3044 C CA . ARG B 1 193 ? -2.703 -3.287 2.365 1 90.75 193 ARG B CA 1
ATOM 3045 C C . ARG B 1 193 ? -2.447 -4.676 1.784 1 90.75 193 ARG B C 1
ATOM 3047 O O . ARG B 1 193 ? -1.441 -5.312 2.104 1 90.75 193 ARG B O 1
ATOM 3054 N N . ALA B 1 194 ? -3.334 -5.066 0.953 1 93.62 194 ALA B N 1
ATOM 3055 C CA . ALA B 1 194 ? -3.182 -6.359 0.288 1 93.62 194 ALA B CA 1
ATOM 3056 C C . ALA B 1 194 ? -1.89 -6.41 -0.524 1 93.62 194 ALA B C 1
ATOM 3058 O O . ALA B 1 194 ? -1.172 -7.41 -0.5 1 93.62 194 ALA B O 1
ATOM 3059 N N . ALA B 1 195 ? -1.603 -5.375 -1.217 1 93.38 195 ALA B N 1
ATOM 3060 C CA . ALA B 1 195 ? -0.419 -5.301 -2.068 1 93.38 195 ALA B CA 1
ATOM 3061 C C . ALA B 1 195 ? 0.859 -5.422 -1.244 1 93.38 195 ALA B C 1
ATOM 3063 O O . ALA B 1 195 ? 1.749 -6.207 -1.576 1 93.38 195 ALA B O 1
ATOM 3064 N N . VAL B 1 196 ? 0.934 -4.688 -0.14 1 92.12 196 VAL B N 1
ATOM 3065 C CA . VAL B 1 196 ? 2.117 -4.719 0.711 1 92.12 196 VAL B CA 1
ATOM 3066 C C . VAL B 1 196 ? 2.299 -6.117 1.297 1 92.12 196 VAL B C 1
ATOM 3068 O O . VAL B 1 196 ? 3.393 -6.684 1.243 1 92.12 196 VAL B O 1
ATOM 3071 N N . LEU B 1 197 ? 1.24 -6.668 1.806 1 93.62 197 LEU B N 1
ATOM 3072 C CA . LEU B 1 197 ? 1.315 -7.977 2.451 1 93.62 197 LEU B CA 1
ATOM 3073 C C . LEU B 1 197 ? 1.674 -9.062 1.442 1 93.62 197 LEU B C 1
ATOM 3075 O O . LEU B 1 197 ? 2.432 -9.984 1.758 1 93.62 197 LEU B O 1
ATOM 3079 N N . ALA B 1 198 ? 1.136 -8.969 0.242 1 95.88 198 ALA B N 1
ATOM 3080 C CA . ALA B 1 198 ? 1.429 -9.953 -0.792 1 95.88 198 ALA B CA 1
ATOM 3081 C C . ALA B 1 198 ? 2.9 -9.914 -1.192 1 95.88 198 ALA B C 1
ATOM 3083 O O . ALA B 1 198 ? 3.555 -10.953 -1.297 1 95.88 198 ALA B O 1
ATOM 3084 N N . VAL B 1 199 ? 3.443 -8.742 -1.411 1 93.38 199 VAL B N 1
ATOM 3085 C CA . VAL B 1 199 ? 4.84 -8.602 -1.81 1 93.38 199 VAL B CA 1
ATOM 3086 C C . VAL B 1 199 ? 5.75 -9.078 -0.683 1 93.38 199 VAL B C 1
ATOM 3088 O O . VAL B 1 199 ? 6.734 -9.781 -0.93 1 93.38 199 VAL B O 1
ATOM 3091 N N . ASP B 1 200 ? 5.402 -8.766 0.587 1 90.5 200 ASP B N 1
ATOM 3092 C CA . ASP B 1 200 ? 6.184 -9.25 1.719 1 90.5 200 ASP B CA 1
ATOM 3093 C C . ASP B 1 200 ? 6.191 -10.773 1.766 1 90.5 200 ASP B C 1
ATOM 3095 O O . ASP B 1 200 ? 7.23 -11.391 2.01 1 90.5 200 ASP B O 1
ATOM 3099 N N . ALA B 1 201 ? 5.039 -11.336 1.554 1 93.62 201 ALA B N 1
ATOM 3100 C CA . ALA B 1 201 ? 4.926 -12.789 1.584 1 93.62 201 ALA B CA 1
ATOM 3101 C C . ALA B 1 201 ? 5.797 -13.43 0.508 1 93.62 201 ALA B C 1
ATOM 3103 O O . ALA B 1 201 ? 6.453 -14.445 0.753 1 93.62 201 ALA B O 1
ATOM 3104 N N . LEU B 1 202 ? 5.812 -12.859 -0.657 1 94.06 202 LEU B N 1
ATOM 3105 C CA . LEU B 1 202 ? 6.621 -13.375 -1.756 1 94.06 202 LEU B CA 1
ATOM 3106 C C . LEU B 1 202 ? 8.109 -13.25 -1.444 1 94.06 202 LEU B C 1
ATOM 3108 O O . LEU B 1 202 ? 8.898 -14.125 -1.798 1 94.06 202 LEU B O 1
ATOM 3112 N N . ARG B 1 203 ? 8.477 -12.203 -0.796 1 87.88 203 ARG B N 1
ATOM 3113 C CA . ARG B 1 203 ? 9.875 -11.961 -0.469 1 87.88 203 ARG B CA 1
ATOM 3114 C C . ARG B 1 203 ? 10.367 -12.938 0.603 1 87.88 203 ARG B C 1
ATOM 3116 O O . ARG B 1 203 ? 11.492 -13.43 0.535 1 87.88 203 ARG B O 1
ATOM 3123 N N . THR B 1 204 ? 9.523 -13.156 1.579 1 87.44 204 THR B N 1
ATOM 3124 C CA . THR B 1 204 ? 9.93 -13.992 2.707 1 87.44 204 THR B CA 1
ATOM 3125 C C . THR B 1 204 ? 9.758 -15.477 2.375 1 87.44 204 THR B C 1
ATOM 3127 O O . THR B 1 204 ? 10.438 -16.328 2.945 1 87.44 204 THR B O 1
ATOM 3130 N N . GLY B 1 205 ? 8.781 -15.758 1.504 1 91.06 205 GLY B N 1
ATOM 3131 C CA . GLY B 1 205 ? 8.594 -17.125 1.064 1 91.06 205 GLY B CA 1
ATOM 3132 C C . GLY B 1 205 ? 7.414 -17.812 1.728 1 91.06 205 GLY B C 1
ATOM 3133 O O . GLY B 1 205 ? 6.793 -17.25 2.631 1 91.06 205 GLY B O 1
ATOM 3134 N N . PRO B 1 206 ? 7.109 -19.031 1.237 1 93.88 206 PRO B N 1
ATOM 3135 C CA . PRO B 1 206 ? 5.965 -19.781 1.748 1 93.88 206 PRO B CA 1
ATOM 3136 C C . PRO B 1 206 ? 6.074 -20.078 3.242 1 93.88 206 PRO B C 1
ATOM 3138 O O . PRO B 1 206 ? 7.148 -20.438 3.727 1 93.88 206 PRO B O 1
ATOM 3141 N N . ALA B 1 207 ? 5.062 -19.844 3.949 1 91.81 207 ALA B N 1
ATOM 3142 C CA . ALA B 1 207 ? 4.953 -20.078 5.387 1 91.81 207 ALA B CA 1
ATOM 3143 C C . ALA B 1 207 ? 3.555 -20.562 5.758 1 91.81 207 ALA B C 1
ATOM 3145 O O . ALA B 1 207 ? 2.582 -20.281 5.055 1 91.81 207 ALA B O 1
ATOM 3146 N N . PRO B 1 208 ? 3.475 -21.328 6.816 1 92.62 208 PRO B N 1
ATOM 3147 C CA . PRO B 1 208 ? 2.15 -21.797 7.223 1 92.62 208 PRO B CA 1
ATOM 3148 C C . PRO B 1 208 ? 1.248 -20.672 7.723 1 92.62 208 PRO B C 1
ATOM 3150 O O . PRO B 1 208 ? 1.74 -19.641 8.172 1 92.62 208 PRO B O 1
ATOM 3153 N N . GLY B 1 209 ? -0.037 -20.906 7.566 1 93.75 209 GLY B N 1
ATOM 3154 C CA . GLY B 1 209 ? -1.018 -19.984 8.117 1 93.75 209 GLY B CA 1
ATOM 3155 C C . GLY B 1 209 ? -1.427 -18.891 7.141 1 93.75 209 GLY B C 1
ATOM 3156 O O . GLY B 1 209 ? -1.118 -18.969 5.949 1 93.75 209 GLY B O 1
ATOM 3157 N N . VAL B 1 210 ? -2.229 -17.938 7.664 1 94.5 210 VAL B N 1
ATOM 3158 C CA . VAL B 1 210 ? -2.807 -16.844 6.887 1 94.5 210 VAL B CA 1
ATOM 3159 C C . VAL B 1 210 ? -2.506 -15.508 7.566 1 94.5 210 VAL B C 1
ATOM 3161 O O . VAL B 1 210 ? -2.627 -15.383 8.789 1 94.5 210 VAL B O 1
ATOM 3164 N N . LEU B 1 211 ? -1.992 -14.531 6.82 1 93.75 211 LEU B N 1
ATOM 3165 C CA . LEU B 1 211 ? -1.918 -13.164 7.316 1 93.75 211 LEU B CA 1
ATOM 3166 C C . LEU B 1 211 ? -3.266 -12.461 7.18 1 93.75 211 LEU B C 1
ATOM 3168 O O . LEU B 1 211 ? -3.836 -12.414 6.086 1 93.75 211 LEU B O 1
ATOM 3172 N N . ARG B 1 212 ? -3.738 -11.961 8.25 1 93.56 212 ARG B N 1
ATOM 3173 C CA . ARG B 1 212 ? -5.02 -11.266 8.273 1 93.56 212 ARG B CA 1
ATOM 3174 C C . ARG B 1 212 ? -4.855 -9.836 8.805 1 93.56 212 ARG B C 1
ATOM 3176 O O . ARG B 1 212 ? -4.363 -9.633 9.914 1 93.56 212 ARG B O 1
ATOM 3183 N N . ALA B 1 213 ? -5.234 -8.914 8.039 1 91.44 213 ALA B N 1
ATOM 3184 C CA . ALA B 1 213 ? -5.184 -7.512 8.438 1 91.44 213 ALA B CA 1
ATOM 3185 C C . ALA B 1 213 ? -6.59 -6.93 8.578 1 91.44 213 ALA B C 1
ATOM 3187 O O . ALA B 1 213 ? -7.348 -6.883 7.605 1 91.44 213 ALA B O 1
ATOM 3188 N N . ASP B 1 214 ? -6.836 -6.426 9.734 1 87.88 214 ASP B N 1
ATOM 3189 C CA . ASP B 1 214 ? -8.133 -5.82 10 1 87.88 214 ASP B CA 1
ATOM 3190 C C . ASP B 1 214 ? -8.32 -4.539 9.195 1 87.88 214 ASP B C 1
ATOM 3192 O O . ASP B 1 214 ? -7.426 -3.695 9.148 1 87.88 214 ASP B O 1
ATOM 3196 N N . ARG B 1 215 ? -9.477 -4.406 8.609 1 82.38 215 ARG B N 1
ATOM 3197 C CA . ARG B 1 215 ? -9.68 -3.277 7.707 1 82.38 215 ARG B CA 1
ATOM 3198 C C . ARG B 1 215 ? -9.82 -1.973 8.484 1 82.38 215 ARG B C 1
ATOM 3200 O O . ARG B 1 215 ? -9.508 -0.898 7.965 1 82.38 215 ARG B O 1
ATOM 3207 N N . VAL B 1 216 ? -10.289 -2.07 9.625 1 75.12 216 VAL B N 1
ATOM 3208 C CA . VAL B 1 216 ? -10.586 -0.87 10.398 1 75.12 216 VAL B CA 1
ATOM 3209 C C . VAL B 1 216 ? -9.336 -0.413 11.141 1 75.12 216 VAL B C 1
ATOM 3211 O O . VAL B 1 216 ? -8.93 0.746 11.031 1 75.12 216 VAL B O 1
ATOM 3214 N N . THR B 1 217 ? -8.641 -1.306 11.781 1 74.69 217 THR B N 1
ATOM 3215 C CA . THR B 1 217 ? -7.52 -0.925 12.641 1 74.69 217 THR B CA 1
ATOM 3216 C C . THR B 1 217 ? -6.199 -1.028 11.883 1 74.69 217 THR B C 1
ATOM 3218 O O . THR B 1 217 ? -5.203 -0.426 12.281 1 74.69 217 THR B O 1
ATOM 3221 N N . GLY B 1 218 ? -6.215 -1.907 10.898 1 79.81 218 GLY B N 1
ATOM 3222 C CA . GLY B 1 218 ? -4.98 -2.145 10.164 1 79.81 218 GLY B CA 1
ATOM 3223 C C . GLY B 1 218 ? -4.07 -3.154 10.836 1 79.81 218 GLY B C 1
ATOM 3224 O O . GLY B 1 218 ? -3.031 -3.523 10.289 1 79.81 218 GLY B O 1
ATOM 3225 N N . ARG B 1 219 ? -4.402 -3.609 11.984 1 82.5 219 ARG B N 1
ATOM 3226 C CA . ARG B 1 219 ? -3.578 -4.578 12.703 1 82.5 219 ARG B CA 1
ATOM 3227 C C . ARG B 1 219 ? -3.502 -5.898 11.945 1 82.5 219 ARG B C 1
ATOM 3229 O O . ARG B 1 219 ? -4.523 -6.414 11.477 1 82.5 219 ARG B O 1
ATOM 3236 N N . THR B 1 220 ? -2.295 -6.387 11.766 1 88.31 220 THR B N 1
ATOM 3237 C CA . THR B 1 220 ? -2.062 -7.621 11.031 1 88.31 220 THR B CA 1
ATOM 3238 C C . THR B 1 220 ? -1.645 -8.742 11.977 1 88.31 220 THR B C 1
ATOM 3240 O O . THR B 1 220 ? -0.8 -8.547 12.852 1 88.31 220 THR B O 1
ATOM 3243 N N . ARG B 1 221 ? -2.23 -9.883 11.836 1 89.69 221 ARG B N 1
ATOM 3244 C CA . ARG B 1 221 ? -1.87 -11.062 12.609 1 89.69 221 ARG B CA 1
ATOM 3245 C C . ARG B 1 221 ? -1.812 -12.305 11.734 1 89.69 221 ARG B C 1
ATOM 3247 O O . ARG B 1 221 ? -2.406 -12.336 10.648 1 89.69 221 ARG B O 1
ATOM 3254 N N . ARG B 1 222 ? -1.083 -13.328 12.227 1 91.88 222 ARG B N 1
ATOM 3255 C CA . ARG B 1 222 ? -1.057 -14.617 11.555 1 91.88 222 ARG B CA 1
ATOM 3256 C C . ARG B 1 222 ? -2.02 -15.602 12.211 1 91.88 222 ARG B C 1
ATOM 3258 O O . ARG B 1 222 ? -2.025 -15.742 13.438 1 91.88 222 ARG B O 1
ATOM 3265 N N . VAL B 1 223 ? -2.797 -16.219 11.375 1 93.69 223 VAL B N 1
ATOM 3266 C CA . VAL B 1 223 ? -3.758 -17.203 11.859 1 93.69 223 VAL B CA 1
ATOM 3267 C C . VAL B 1 223 ? -3.357 -18.594 11.367 1 93.69 223 VAL B C 1
ATOM 3269 O O . VAL B 1 223 ? -3.051 -18.781 10.188 1 93.69 223 VAL B O 1
ATOM 3272 N N . ARG B 1 224 ? -3.439 -19.562 12.164 1 91.5 224 ARG B N 1
ATOM 3273 C CA . ARG B 1 224 ? -3.064 -20.938 11.828 1 91.5 224 ARG B CA 1
ATOM 3274 C C . ARG B 1 224 ? -4.172 -21.625 11.047 1 91.5 224 ARG B C 1
ATOM 3276 O O . ARG B 1 224 ? -5.355 -21.422 11.312 1 91.5 224 ARG B O 1
ATOM 3283 N N . VAL B 1 225 ? -3.787 -22.438 10.117 1 91.81 225 VAL B N 1
ATOM 3284 C CA . VAL B 1 225 ? -4.699 -23.312 9.383 1 91.81 225 VAL B CA 1
ATOM 3285 C C . VAL B 1 225 ? -4.383 -24.781 9.711 1 91.81 225 VAL B C 1
ATOM 3287 O O . VAL B 1 225 ? -3.268 -25.25 9.461 1 91.81 225 VAL B O 1
ATOM 3290 N N . ARG B 1 226 ? -5.324 -25.422 10.211 1 88 226 ARG B N 1
ATOM 3291 C CA . ARG B 1 226 ? -5.145 -26.844 10.523 1 88 226 ARG B CA 1
ATOM 3292 C C . ARG B 1 226 ? -5.266 -27.688 9.266 1 88 226 ARG B C 1
ATOM 3294 O O . ARG B 1 226 ? -6.254 -27.594 8.531 1 88 226 ARG B O 1
ATOM 3301 N N . PRO B 1 227 ? -4.281 -28.547 9.078 1 89.38 227 PRO B N 1
ATOM 3302 C CA . PRO B 1 227 ? -4.375 -29.422 7.906 1 89.38 227 PRO B CA 1
ATOM 3303 C C . PRO B 1 227 ? -5.539 -30.406 7.996 1 89.38 227 PRO B C 1
ATOM 3305 O O . PRO B 1 227 ? -5.801 -30.969 9.062 1 89.38 227 PRO B O 1
ATOM 3308 N N . ARG B 1 228 ? -6.266 -30.516 6.957 1 86.75 228 ARG B N 1
ATOM 3309 C CA . ARG B 1 228 ? -7.32 -31.531 6.871 1 86.75 228 ARG B CA 1
ATOM 3310 C C . ARG B 1 228 ? -6.734 -32.906 6.668 1 86.75 228 ARG B C 1
ATOM 3312 O O . ARG B 1 228 ? -5.855 -33.125 5.824 1 86.75 228 ARG B O 1
ATOM 3319 N N . PRO B 1 229 ? -7.25 -33.844 7.363 1 84.31 229 PRO B N 1
ATOM 3320 C CA . PRO B 1 229 ? -6.758 -35.219 7.152 1 84.31 229 PRO B CA 1
ATOM 3321 C C . PRO B 1 229 ? -6.918 -35.688 5.711 1 84.31 229 PRO B C 1
ATOM 3323 O O . PRO B 1 229 ? -7.973 -35.469 5.102 1 84.31 229 PRO B O 1
ATOM 3326 N N . GLY B 1 230 ? -5.898 -36.188 5.121 1 82.56 230 GLY B N 1
ATOM 3327 C CA . GLY B 1 230 ? -5.973 -36.719 3.775 1 82.56 230 GLY B CA 1
ATOM 3328 C C . GLY B 1 230 ? -5.629 -35.719 2.703 1 82.56 230 GLY B C 1
ATOM 3329 O O . GLY B 1 230 ? -5.559 -36.062 1.52 1 82.56 230 GLY B O 1
ATOM 3330 N N . CYS B 1 231 ? -5.391 -34.531 3.182 1 87.56 231 CYS B N 1
ATOM 3331 C CA . CYS B 1 231 ? -5.043 -33.531 2.189 1 87.56 231 CYS B CA 1
ATOM 3332 C C . CYS B 1 231 ? -3.631 -33.75 1.66 1 87.56 231 CYS B C 1
ATOM 3334 O O . CYS B 1 231 ? -2.736 -34.156 2.412 1 87.56 231 CYS B O 1
ATOM 3336 N N . ALA B 1 232 ? -3.389 -33.438 0.419 1 82.69 232 ALA B N 1
ATOM 3337 C CA . ALA B 1 232 ? -2.113 -33.688 -0.25 1 82.69 232 ALA B CA 1
ATOM 3338 C C . ALA B 1 232 ? -1.006 -32.844 0.354 1 82.69 232 ALA B C 1
ATOM 3340 O O . ALA B 1 232 ? 0.179 -33.125 0.176 1 82.69 232 ALA B O 1
ATOM 3341 N N . CYS B 1 233 ? -1.393 -31.812 1.061 1 85.12 233 CYS B N 1
ATOM 3342 C CA . CYS B 1 233 ? -0.372 -30.922 1.608 1 85.12 233 CYS B CA 1
ATOM 3343 C C . CYS B 1 233 ? 0.287 -31.547 2.836 1 85.12 233 CYS B C 1
ATOM 3345 O O . CYS B 1 233 ? 1.309 -31.047 3.314 1 85.12 233 CYS B O 1
ATOM 3347 N N . ASP B 1 234 ? -0.412 -32.562 3.352 1 76 234 ASP B N 1
ATOM 3348 C CA . ASP B 1 234 ? 0.15 -33.312 4.488 1 76 234 ASP B CA 1
ATOM 3349 C C . ASP B 1 234 ? 0.897 -34.562 4.023 1 76 234 ASP B C 1
ATOM 3351 O O . ASP B 1 234 ? 0.283 -35.5 3.541 1 76 234 ASP B O 1
ATOM 3355 N N . PRO B 1 235 ? 2.24 -34.438 3.959 1 68.5 235 PRO B N 1
ATOM 3356 C CA . PRO B 1 235 ? 2.984 -35.625 3.506 1 68.5 235 PRO B CA 1
ATOM 3357 C C . PRO B 1 235 ? 2.576 -36.906 4.238 1 68.5 235 PRO B C 1
ATOM 3359 O O . PRO B 1 235 ? 2.752 -38 3.715 1 68.5 235 PRO B O 1
ATOM 3362 N N . ASP B 1 236 ? 2.248 -36.688 5.48 1 63.34 236 ASP B N 1
ATOM 3363 C CA . ASP B 1 236 ? 1.893 -37.906 6.211 1 63.34 236 ASP B CA 1
ATOM 3364 C C . ASP B 1 236 ? 0.568 -38.469 5.711 1 63.34 236 ASP B C 1
ATOM 3366 O O . ASP B 1 236 ? 0.19 -39.594 6.078 1 63.34 236 ASP B O 1
ATOM 3370 N N . ALA B 1 237 ? -0.127 -37.625 5.004 1 57.25 237 ALA B N 1
ATOM 3371 C CA . ALA B 1 237 ? -1.399 -38.125 4.496 1 57.25 237 ALA B CA 1
ATOM 3372 C C . ALA B 1 237 ? -1.18 -39.25 3.484 1 57.25 237 ALA B C 1
ATOM 3374 O O . ALA B 1 237 ? -2 -40.156 3.371 1 57.25 237 ALA B O 1
ATOM 3375 N N . LEU B 1 238 ? -0.145 -39.062 2.574 1 51.34 238 LEU B N 1
ATOM 3376 C CA . LEU B 1 238 ? 0.056 -40.125 1.593 1 51.34 238 LEU B CA 1
ATOM 3377 C C . LEU B 1 238 ? 0.789 -41.312 2.213 1 51.34 238 LEU B C 1
ATOM 3379 O O . LEU B 1 238 ? 1.264 -42.188 1.499 1 51.34 238 LEU B O 1
ATOM 3383 N N . GLY B 1 239 ? 1.076 -41.281 3.43 1 45.81 239 GLY B N 1
ATOM 3384 C CA . GLY B 1 239 ? 1.671 -42.531 3.883 1 45.81 239 GLY B CA 1
ATOM 3385 C C . GLY B 1 239 ? 0.928 -43.75 3.395 1 45.81 239 GLY B C 1
ATOM 3386 O O . GLY B 1 239 ? -0.236 -43.969 3.744 1 45.81 239 GLY B O 1
ATOM 3387 N N . TRP B 1 240 ? 1.237 -44.125 2.213 1 39.62 240 TRP B N 1
ATOM 3388 C CA . TRP B 1 240 ? 0.955 -45.5 1.82 1 39.62 240 TRP B CA 1
ATOM 3389 C C . TRP B 1 240 ? 1.314 -46.5 2.939 1 39.62 240 TRP B C 1
ATOM 3391 O O . TRP B 1 240 ? 2.395 -46.406 3.529 1 39.62 240 TRP B O 1
ATOM 3401 N N . ALA B 1 241 ? 0.365 -46.844 3.797 1 38.41 241 ALA B N 1
ATOM 3402 C CA . ALA B 1 241 ? 0.55 -48.094 4.523 1 38.41 241 ALA B CA 1
ATOM 3403 C C . ALA B 1 241 ? 1.266 -49.125 3.66 1 38.41 241 ALA B C 1
ATOM 3405 O O . ALA B 1 241 ? 0.675 -49.688 2.732 1 38.41 241 ALA B O 1
ATOM 3406 N N . PHE B 1 242 ? 2.512 -48.781 3.285 1 31.53 242 PHE B N 1
ATOM 3407 C CA . PHE B 1 242 ? 3.232 -50 2.996 1 31.53 242 PHE B CA 1
ATOM 3408 C C . PHE B 1 242 ? 3.465 -50.812 4.27 1 31.53 242 PHE B C 1
ATOM 3410 O O . PHE B 1 242 ? 3.648 -50.25 5.348 1 31.53 242 PHE B O 1
#

Organism: Micrococcus luteus (strain ATCC 4698 / DSM 20030 / JCM 1464 / CCM 169 / CCUG 5858 / IAM 1056 / NBRC 3333 / NCIMB 9278 / NCTC 2665 / VKM Ac-2230) (NCBI:txid465515)

Sequence (484 aa):
MRTVAETVTTVPHDAAASALEPGAWAPPTDVHVAGLDAVGAAIAHALAGAGALRLALWDPRPVDAADLGTGLLPGDLGRPRAGALARRLGDVAPGLRLYAHHGPVPVLVGQATVAVGPVLDADLAAQALAADHPLLPVTVGPKAVTVGPWCAPGVRGCPLCRWPADPAGVPGAPTAPGPPAHRGQVDGLAALRAAVLAVDALRTGPAPGVLRADRVTGRTRRVRVRPRPGCACDPDALGWAFMRTVAETVTTVPHDAAASALEPGAWAPPTDVHVAGLDAVGAAIAHALAGAGALRLALWDPRPVDAADLGTGLLPGDLGRPRAGALARRLGDVAPGLRLYAHHGPVPVLVGQATVAVGPVLDADLAAQALAADHPLLPVTVGPKAVTVGPWCAPGVRGCPLCRWPADPAGVPGAPTAPGPPAHRGQVDGLAALRAAVLAVDALRTGPAPGVLRADRVTGRTRRVRVRPRPGCACDPDALGWAF